Protein AF-A0A520IV87-F1 (afdb_monomer_lite)

Radius of gyration: 27.68 Å; chains: 1; bounding box: 77×50×84 Å

pLDDT: mean 95.18, std 6.24, range [50.25, 98.75]

Sequence (589 aa):
MNAVRMSHYPPDADFLDVCDSLGLYVLDELTGWQAKYDTEVGRKLVKELVIRDVNHPSVVFWDNGNEGGWNTELDNDYALYDPQKRTVIHPWEKFNGTDTKHYQDYKAVEKTVATGQEVYFPTEFMHGLYDGGAGAALDDYWRLMRKHPHFAGGFIWAFVDEAVIRTDKNGIYDSDGNHGADGIVGPHREKEASYYTIKEIWSPVYIEPQPIDAAFTGQIPVENRYSFTNLNQCTFKWKLVKFPTAKNKGTTFITQSTGTPAALSLKPGEKGTLNLKLPASWSQSDALYLTAYGPDKKEIFTWSWAISPPAAIAKKAAASIAKKSLAASKSAITSEETDQQLTVKCDGISYHFDKMTGYIQKVVKPSATISLSNGPVLAGVTTELKQFTHHKDGNQYIVEADYQGLGSLKIKWTFKTGTRVKLEYTYSQQGDFDFIGIAFNYPEEKITGMKWLGRGPYKVWQNRLKGQQIGVWHKAYNNAITGETFGYPEFKGYHAEVNWVTIQNKEAGFTVYTEDKNLFFQMLRPAREKDALKNNNVEPAFPEGSIGFLNAISAIGNKFQSAAQMGPQSQKTKANGEPVSGTLWFDFQ

Structure (mmCIF, N/CA/C/O backbone):
data_AF-A0A520IV87-F1
#
_entry.id   AF-A0A520IV87-F1
#
loop_
_atom_site.group_PDB
_atom_site.id
_atom_site.type_symbol
_atom_site.label_atom_id
_atom_site.label_alt_id
_atom_site.label_comp_id
_atom_site.label_asym_id
_atom_site.label_entity_id
_atom_site.label_seq_id
_atom_site.pdbx_PDB_ins_code
_atom_site.Cartn_x
_atom_site.Cartn_y
_atom_site.Cartn_z
_atom_site.occupancy
_atom_site.B_iso_or_equiv
_atom_site.auth_seq_id
_atom_site.auth_comp_id
_atom_site.auth_asym_id
_atom_site.auth_atom_id
_atom_site.pdbx_PDB_model_num
ATOM 1 N N . MET A 1 1 ? 4.036 -3.711 -16.210 1.00 91.69 1 MET A N 1
ATOM 2 C CA . MET A 1 1 ? 5.462 -3.749 -16.585 1.00 91.69 1 MET A CA 1
ATOM 3 C C . MET A 1 1 ? 5.527 -4.054 -18.064 1.00 91.69 1 MET A C 1
ATOM 5 O O . MET A 1 1 ? 4.775 -4.915 -18.502 1.00 91.69 1 MET A O 1
ATOM 9 N N . ASN A 1 2 ? 6.325 -3.305 -18.814 1.00 95.62 2 ASN A N 1
ATOM 10 C CA . ASN A 1 2 ? 6.491 -3.453 -20.263 1.00 95.62 2 ASN A CA 1
ATOM 11 C C . ASN A 1 2 ? 7.970 -3.489 -20.682 1.00 95.62 2 ASN A C 1
ATOM 13 O O . ASN A 1 2 ? 8.251 -3.501 -21.874 1.00 95.62 2 ASN A O 1
ATOM 17 N N . ALA A 1 3 ? 8.892 -3.469 -19.719 1.00 97.81 3 ALA A N 1
ATOM 18 C CA . ALA A 1 3 ? 10.325 -3.514 -19.946 1.00 97.81 3 ALA A CA 1
ATOM 19 C C . ALA A 1 3 ? 11.007 -4.347 -18.854 1.00 97.81 3 ALA A C 1
ATOM 21 O O . ALA A 1 3 ? 10.480 -4.447 -17.740 1.00 97.81 3 ALA A O 1
ATOM 22 N N . VAL A 1 4 ? 12.164 -4.915 -19.179 1.00 98.06 4 VAL A N 1
ATOM 23 C CA . VAL A 1 4 ? 13.047 -5.646 -18.272 1.00 98.06 4 VAL A CA 1
ATOM 24 C C . VAL A 1 4 ? 14.506 -5.323 -18.614 1.00 98.06 4 VAL A C 1
ATOM 26 O O . VAL A 1 4 ? 14.855 -5.170 -19.782 1.00 98.06 4 VAL A O 1
ATOM 29 N N . ARG A 1 5 ? 15.346 -5.174 -17.592 1.00 98.25 5 ARG A N 1
ATOM 30 C CA . ARG A 1 5 ? 16.794 -4.999 -17.732 1.00 98.25 5 ARG A CA 1
ATOM 31 C C . ARG A 1 5 ? 17.484 -6.269 -17.259 1.00 98.25 5 ARG A C 1
ATOM 33 O O . ARG A 1 5 ? 17.085 -6.820 -16.234 1.00 98.25 5 ARG A O 1
ATOM 40 N N . MET A 1 6 ? 18.479 -6.734 -18.003 1.00 97.12 6 MET A N 1
ATOM 41 C CA . MET A 1 6 ? 19.180 -7.994 -17.741 1.00 97.12 6 MET A CA 1
ATOM 42 C C . MET A 1 6 ? 20.295 -7.814 -16.706 1.00 97.12 6 MET A C 1
ATOM 44 O O . MET A 1 6 ? 21.470 -8.029 -16.971 1.00 97.12 6 MET A O 1
ATOM 48 N N . SER A 1 7 ? 19.915 -7.402 -15.496 1.00 94.75 7 SER A N 1
ATOM 49 C CA . SER A 1 7 ? 20.837 -7.189 -14.380 1.00 94.75 7 SER A CA 1
ATOM 50 C C . SER A 1 7 ? 21.474 -8.512 -13.906 1.00 94.75 7 SER A C 1
ATOM 52 O O . SER A 1 7 ? 20.761 -9.364 -13.381 1.00 94.75 7 SER A O 1
ATOM 54 N N . HIS A 1 8 ? 22.779 -8.767 -14.030 1.00 95.06 8 HIS A N 1
ATOM 55 C CA . HIS A 1 8 ? 23.811 -7.975 -14.721 1.00 95.06 8 HIS A CA 1
ATOM 56 C C . HIS A 1 8 ? 24.604 -8.844 -15.701 1.00 95.06 8 HIS A C 1
ATOM 58 O O . HIS A 1 8 ? 25.830 -8.951 -15.619 1.00 95.06 8 HIS A O 1
ATOM 64 N N . TYR A 1 9 ? 23.890 -9.577 -16.552 1.00 96.25 9 TYR A N 1
ATOM 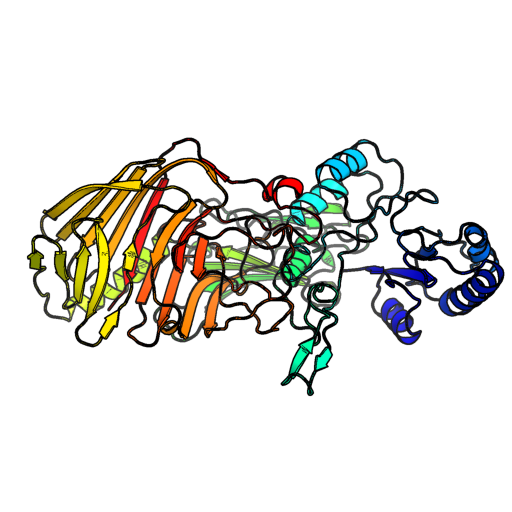65 C CA . TYR A 1 9 ? 24.459 -10.473 -17.553 1.00 96.25 9 TYR A CA 1
ATOM 66 C C . TYR A 1 9 ? 23.432 -10.833 -18.633 1.00 96.25 9 TYR A C 1
ATOM 68 O O . TYR A 1 9 ? 22.229 -10.800 -18.358 1.00 96.25 9 TYR A O 1
ATOM 76 N N . PRO A 1 10 ? 23.888 -11.258 -19.827 1.00 96.75 10 PRO A N 1
ATOM 77 C CA . PRO A 1 10 ? 22.983 -11.631 -20.902 1.00 96.75 10 PRO A CA 1
ATOM 78 C C . PRO A 1 10 ? 22.105 -12.813 -20.481 1.00 96.75 10 PRO A C 1
ATOM 80 O O . PRO A 1 10 ? 22.615 -13.770 -19.881 1.00 96.75 10 PRO A O 1
ATOM 83 N N . PRO A 1 11 ? 20.802 -12.799 -20.797 1.00 96.25 11 PRO A N 1
ATOM 84 C CA . PRO A 1 11 ? 19.900 -13.865 -20.403 1.00 96.25 11 PRO A CA 1
ATOM 85 C C . PRO A 1 11 ? 20.119 -15.120 -21.254 1.00 96.25 11 PRO A C 1
ATOM 87 O O . PRO A 1 11 ? 20.899 -15.145 -22.217 1.00 96.25 11 PRO A O 1
ATOM 90 N N . ASP A 1 12 ? 19.387 -16.172 -20.896 1.00 96.50 12 ASP A N 1
ATOM 91 C CA . ASP A 1 12 ? 19.174 -17.313 -21.782 1.00 96.50 12 ASP A CA 1
ATOM 92 C C . ASP A 1 12 ? 18.446 -16.868 -23.066 1.00 96.50 12 ASP A C 1
ATOM 94 O O . ASP A 1 12 ? 17.585 -15.984 -23.017 1.00 96.50 12 ASP A O 1
ATOM 98 N N . ALA A 1 13 ? 18.772 -17.477 -24.208 1.00 94.69 13 ALA A N 1
ATOM 99 C CA . ALA A 1 13 ? 18.178 -17.120 -25.498 1.00 94.69 13 ALA A CA 1
ATOM 100 C C . ALA A 1 13 ? 16.650 -17.316 -25.506 1.00 94.69 13 ALA A C 1
ATOM 102 O O . ALA A 1 13 ? 15.921 -16.462 -26.015 1.00 94.69 13 ALA A O 1
ATOM 103 N N . ASP A 1 14 ? 16.151 -18.366 -24.841 1.00 97.69 14 ASP A N 1
ATOM 104 C CA . ASP A 1 14 ? 14.714 -18.645 -24.752 1.00 97.69 14 ASP A CA 1
ATOM 105 C C . ASP A 1 14 ? 13.959 -17.499 -24.046 1.00 97.69 14 ASP A C 1
ATOM 107 O O . ASP A 1 14 ? 12.774 -17.261 -24.296 1.00 97.69 14 ASP A O 1
ATOM 111 N N . PHE A 1 15 ? 14.624 -16.749 -23.157 1.00 97.81 15 PHE A N 1
ATOM 112 C CA . PHE A 1 15 ? 14.016 -15.600 -22.486 1.00 97.81 15 PHE A CA 1
ATOM 113 C C . PHE A 1 15 ? 13.757 -14.439 -23.455 1.00 97.81 15 PHE A C 1
ATOM 115 O O . PHE A 1 15 ? 12.712 -13.786 -23.359 1.00 97.81 15 PHE A O 1
ATOM 122 N N . LEU A 1 16 ? 14.676 -14.190 -24.393 1.00 98.50 16 LEU A N 1
ATOM 123 C CA . LEU A 1 16 ? 14.518 -13.151 -25.412 1.00 98.50 16 LEU A CA 1
ATOM 124 C C . LEU A 1 16 ? 13.417 -13.521 -26.412 1.00 98.50 16 LEU A C 1
ATOM 126 O O . LEU A 1 16 ? 12.560 -12.683 -26.690 1.00 98.50 16 LEU A O 1
ATOM 130 N N . ASP A 1 17 ? 13.334 -14.789 -26.828 1.00 98.38 17 ASP A N 1
ATOM 131 C CA . ASP A 1 17 ? 12.225 -15.302 -27.652 1.00 98.38 17 ASP A CA 1
ATOM 132 C C . ASP A 1 17 ? 10.854 -15.064 -26.991 1.00 98.38 17 ASP A C 1
ATOM 134 O O . ASP A 1 17 ? 9.871 -14.663 -27.629 1.00 98.38 17 ASP A O 1
ATOM 138 N N . VAL A 1 18 ? 10.772 -15.274 -25.674 1.00 98.12 18 VAL A N 1
ATOM 139 C CA . VAL A 1 18 ? 9.551 -15.003 -24.907 1.00 98.12 18 VAL A CA 1
ATOM 140 C C . VAL A 1 18 ? 9.262 -13.503 -24.839 1.00 98.12 18 VAL A C 1
ATOM 142 O O . VAL A 1 18 ? 8.100 -13.101 -24.955 1.00 98.12 18 VAL A O 1
ATOM 145 N N . CYS A 1 19 ? 10.284 -12.664 -24.676 1.00 98.38 19 CYS A N 1
ATOM 146 C CA . CYS A 1 19 ? 10.136 -11.210 -24.658 1.00 98.38 19 CYS A CA 1
ATOM 147 C C . CYS A 1 19 ? 9.640 -10.666 -26.007 1.00 98.38 19 CYS A C 1
ATOM 149 O O . CYS A 1 19 ? 8.725 -9.836 -26.014 1.00 98.38 19 CYS A O 1
ATOM 151 N N . ASP A 1 20 ? 10.143 -11.190 -27.126 1.00 98.50 20 ASP A N 1
ATOM 152 C CA . ASP A 1 20 ? 9.644 -10.900 -28.474 1.00 98.50 20 ASP A CA 1
ATOM 153 C C . ASP A 1 20 ? 8.173 -11.292 -28.625 1.00 98.50 20 ASP A C 1
ATOM 155 O O . ASP A 1 20 ? 7.343 -10.493 -29.067 1.00 98.50 20 ASP A O 1
ATOM 159 N N . SER A 1 21 ? 7.820 -12.513 -28.208 1.00 96.75 21 SER A N 1
ATOM 160 C CA . SER A 1 21 ? 6.450 -13.016 -28.330 1.00 96.75 21 SER A CA 1
ATOM 161 C C . SER A 1 21 ? 5.452 -12.269 -27.441 1.00 96.75 21 SER A C 1
ATOM 163 O O . SER A 1 21 ? 4.278 -12.162 -27.809 1.00 96.75 21 SER A O 1
ATOM 165 N N . LEU A 1 22 ? 5.864 -11.823 -26.252 1.00 95.00 22 LEU A N 1
ATOM 166 C CA . LEU A 1 22 ? 4.992 -11.137 -25.294 1.00 95.00 22 LEU A CA 1
ATOM 167 C C . LEU A 1 22 ? 4.944 -9.619 -25.504 1.00 95.00 22 LEU A C 1
ATOM 169 O O . LEU A 1 22 ? 3.989 -8.986 -25.049 1.00 95.00 22 LEU A O 1
ATOM 173 N N . GLY A 1 23 ? 5.944 -9.043 -26.174 1.00 95.56 23 GLY A N 1
ATOM 174 C CA . GLY A 1 23 ? 6.101 -7.600 -26.330 1.00 95.56 23 GLY A CA 1
ATOM 175 C C . GLY A 1 23 ? 6.644 -6.929 -25.066 1.00 95.56 23 GLY A C 1
ATOM 176 O O . GLY A 1 23 ? 5.982 -6.063 -24.489 1.00 95.56 23 GLY A O 1
ATOM 177 N N . LEU A 1 24 ? 7.840 -7.331 -24.630 1.00 97.19 24 LEU A N 1
ATOM 178 C CA . LEU A 1 24 ? 8.603 -6.668 -23.567 1.00 97.19 24 LEU A CA 1
ATOM 179 C C . LEU A 1 24 ? 9.842 -5.984 -24.147 1.00 97.19 24 LEU A C 1
ATOM 181 O O . LEU A 1 24 ? 10.565 -6.590 -24.927 1.00 97.19 24 LEU A O 1
ATOM 185 N N . TYR A 1 25 ? 10.107 -4.742 -23.741 1.00 98.31 25 TYR A N 1
ATOM 186 C CA . TYR A 1 25 ? 11.366 -4.067 -24.059 1.00 98.31 25 TYR A CA 1
ATOM 187 C C . TYR A 1 25 ? 12.503 -4.617 -23.197 1.00 98.31 25 TYR A C 1
ATOM 189 O O . TYR A 1 25 ? 12.334 -4.779 -21.990 1.00 98.31 25 TYR A O 1
ATOM 197 N N . VAL A 1 26 ? 13.659 -4.869 -23.801 1.00 98.69 26 VAL A N 1
ATOM 198 C CA . VAL A 1 26 ? 14.830 -5.441 -23.134 1.00 98.69 26 VAL A CA 1
ATOM 199 C C . VAL A 1 26 ? 16.015 -4.482 -23.235 1.00 98.69 26 VAL A C 1
ATOM 201 O O . VAL A 1 26 ? 16.339 -3.992 -24.321 1.00 98.69 26 VAL A O 1
ATOM 204 N N . LEU A 1 27 ? 16.633 -4.219 -22.085 1.00 98.50 27 LEU A N 1
ATOM 205 C CA . LEU A 1 27 ? 18.002 -3.712 -21.964 1.00 98.50 27 LEU A CA 1
ATOM 206 C C . LEU A 1 27 ? 18.894 -4.936 -21.755 1.00 98.50 27 LEU A C 1
ATOM 208 O O . LEU A 1 27 ? 18.760 -5.603 -20.723 1.00 98.50 27 LEU A O 1
ATOM 212 N N . ASP A 1 28 ? 19.704 -5.272 -22.757 1.00 98.50 28 ASP A N 1
ATOM 213 C CA . ASP A 1 28 ? 20.537 -6.476 -22.743 1.00 98.50 28 ASP A CA 1
ATOM 214 C C . ASP A 1 28 ? 21.981 -6.126 -22.376 1.00 98.50 28 ASP A C 1
ATOM 216 O O . ASP A 1 28 ? 22.591 -5.240 -22.979 1.00 98.50 28 ASP A O 1
ATOM 220 N N . GLU A 1 29 ? 22.508 -6.783 -21.347 1.00 98.00 29 GLU A N 1
ATOM 221 C CA . GLU A 1 29 ? 23.645 -6.286 -20.576 1.00 98.00 29 GLU A CA 1
ATOM 222 C C . GLU A 1 29 ? 24.861 -7.193 -20.697 1.00 98.00 29 GLU A C 1
ATOM 224 O O . GLU A 1 29 ? 24.835 -8.358 -20.302 1.00 98.00 29 GLU A O 1
ATOM 229 N N . LEU A 1 30 ? 25.972 -6.636 -21.183 1.00 97.62 30 LEU A N 1
ATOM 230 C CA . LEU A 1 30 ? 27.274 -7.272 -21.056 1.00 97.62 30 LEU A CA 1
ATOM 231 C C . LEU A 1 30 ? 27.611 -7.415 -19.575 1.00 97.62 30 LEU A C 1
ATOM 233 O O . LEU A 1 30 ? 27.564 -6.442 -18.829 1.00 97.62 30 LEU A O 1
ATOM 237 N N . THR A 1 31 ? 28.026 -8.612 -19.165 1.00 96.12 31 THR A N 1
ATOM 238 C CA . THR A 1 31 ? 28.391 -8.861 -17.772 1.00 96.12 31 THR A CA 1
ATOM 239 C C . THR A 1 31 ? 29.457 -7.884 -17.271 1.00 96.12 31 THR A C 1
ATOM 241 O O . THR A 1 31 ? 30.468 -7.639 -17.924 1.00 96.12 31 THR A O 1
ATOM 244 N N . GLY A 1 32 ? 29.234 -7.345 -16.079 1.00 92.38 32 GLY A N 1
ATOM 245 C CA . GLY A 1 32 ? 30.132 -6.407 -15.417 1.00 92.38 32 GLY A CA 1
ATOM 246 C C . GLY A 1 32 ? 29.366 -5.659 -14.337 1.00 92.38 32 GLY A C 1
ATOM 247 O O . GLY A 1 32 ? 28.271 -5.173 -14.585 1.00 92.38 32 GLY A O 1
ATOM 248 N N . TRP A 1 33 ? 29.924 -5.577 -13.132 1.00 92.44 33 TRP A N 1
ATOM 249 C CA . TRP A 1 33 ? 29.327 -4.808 -12.035 1.00 92.44 33 TRP A CA 1
ATOM 250 C C . TRP A 1 33 ? 30.351 -3.814 -11.507 1.00 92.44 33 TRP A C 1
ATOM 252 O O . TRP A 1 33 ? 30.824 -3.000 -12.261 1.00 92.44 33 TRP A O 1
ATOM 262 N N . GLN A 1 34 ? 30.852 -3.885 -10.284 1.00 94.00 34 GLN A N 1
ATOM 263 C CA . GLN A 1 34 ? 31.827 -2.875 -9.825 1.00 94.00 34 GLN A CA 1
ATOM 264 C C . GLN A 1 34 ? 33.243 -3.022 -10.429 1.00 94.00 34 GLN A C 1
ATOM 266 O O . GLN A 1 34 ? 34.158 -2.271 -10.088 1.00 94.00 34 GLN A O 1
ATOM 271 N N . ALA A 1 35 ? 33.438 -3.996 -11.321 1.00 94.56 35 ALA A N 1
ATOM 272 C CA . ALA A 1 35 ? 34.672 -4.231 -12.053 1.00 94.56 35 ALA A CA 1
ATOM 273 C C . ALA A 1 35 ? 34.373 -4.562 -13.518 1.00 94.56 35 ALA A C 1
ATOM 275 O O . ALA A 1 35 ? 33.443 -5.312 -13.822 1.00 94.56 35 ALA A O 1
ATOM 276 N N . LYS A 1 36 ? 35.200 -4.009 -14.408 1.00 95.25 36 LYS A N 1
ATOM 277 C CA . LYS A 1 36 ? 35.115 -4.210 -15.855 1.00 95.25 36 LYS A CA 1
ATOM 278 C C . LYS A 1 36 ? 35.970 -5.383 -16.324 1.00 95.25 36 LYS A C 1
ATOM 280 O O . LYS A 1 36 ? 36.987 -5.699 -15.707 1.00 95.25 36 LYS A O 1
ATOM 285 N N . TYR A 1 37 ? 35.617 -5.964 -17.466 1.00 96.12 37 TYR A N 1
ATOM 286 C CA . TYR A 1 37 ? 36.520 -6.863 -18.184 1.00 96.12 37 TYR A CA 1
ATOM 287 C C . TYR A 1 37 ? 37.695 -6.106 -18.816 1.00 96.12 37 TYR A C 1
ATOM 289 O O . TYR A 1 37 ? 37.545 -4.980 -19.306 1.00 96.12 37 TYR A O 1
ATOM 297 N N . ASP A 1 38 ? 38.848 -6.774 -18.895 1.00 96.75 38 ASP A N 1
ATOM 298 C CA . ASP A 1 38 ? 39.963 -6.336 -19.736 1.00 96.75 38 ASP A CA 1
ATOM 299 C C . ASP A 1 38 ? 39.522 -6.218 -21.197 1.00 96.75 38 ASP A C 1
ATOM 301 O O . ASP A 1 38 ? 38.723 -7.017 -21.686 1.00 96.75 38 ASP A O 1
ATOM 305 N N . THR A 1 39 ? 40.078 -5.254 -21.929 1.00 98.06 39 THR A N 1
ATOM 306 C CA . THR A 1 39 ? 39.615 -4.913 -23.282 1.00 98.06 39 THR A CA 1
ATOM 307 C C . THR A 1 39 ? 39.706 -6.077 -24.270 1.00 98.06 39 THR A C 1
ATOM 309 O O . THR A 1 39 ? 38.814 -6.244 -25.100 1.00 98.06 39 THR A O 1
ATOM 312 N N . GLU A 1 40 ? 40.748 -6.912 -24.195 1.00 98.12 40 GLU A N 1
ATOM 313 C CA . GLU A 1 40 ? 40.884 -8.063 -25.100 1.00 98.12 40 GLU A CA 1
ATOM 314 C C . GLU A 1 40 ? 39.751 -9.083 -24.905 1.00 98.12 40 GLU A C 1
ATOM 316 O O . GLU A 1 40 ? 39.203 -9.607 -25.877 1.00 98.12 40 GLU A O 1
ATOM 321 N N . VAL A 1 41 ? 39.392 -9.356 -23.650 1.00 97.62 41 VAL A N 1
ATOM 322 C CA . VAL A 1 41 ? 38.307 -10.280 -23.301 1.00 97.62 41 VAL A CA 1
ATOM 323 C C . VAL A 1 41 ? 36.960 -9.630 -23.595 1.00 97.62 41 VAL A C 1
ATOM 325 O O . VAL A 1 41 ? 36.137 -10.226 -24.285 1.00 97.62 41 VAL A O 1
ATOM 328 N N . GLY A 1 42 ? 36.770 -8.387 -23.155 1.00 97.81 42 GLY A N 1
ATOM 329 C CA . GLY A 1 42 ? 35.555 -7.613 -23.373 1.00 97.81 42 GLY A CA 1
ATOM 330 C C . GLY A 1 42 ? 35.172 -7.514 -24.849 1.00 97.81 42 GLY A C 1
ATOM 331 O O . GLY A 1 42 ? 34.021 -7.755 -25.185 1.00 97.81 42 GLY A O 1
ATOM 332 N N . ARG A 1 43 ? 36.135 -7.299 -25.758 1.00 98.12 43 ARG A N 1
ATOM 333 C CA . ARG A 1 43 ? 35.891 -7.306 -27.215 1.00 98.12 43 ARG A CA 1
ATOM 334 C C . ARG A 1 43 ? 35.2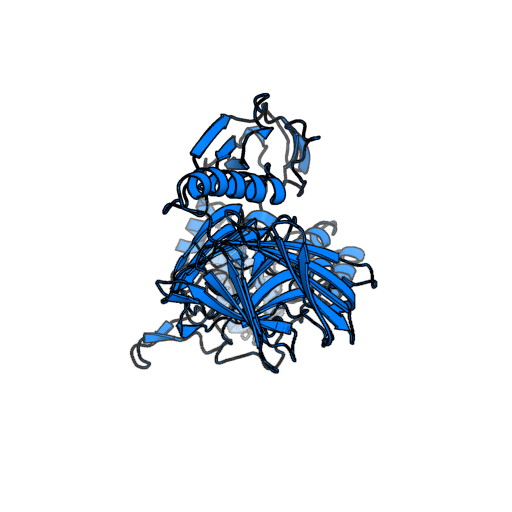92 -8.604 -27.731 1.00 98.12 43 ARG A C 1
ATOM 336 O O . ARG A 1 43 ? 34.414 -8.580 -28.592 1.00 98.12 43 ARG A O 1
ATOM 343 N N . LYS A 1 44 ? 35.793 -9.738 -27.235 1.00 98.25 44 LYS A N 1
ATOM 344 C CA . LYS A 1 44 ? 35.277 -11.060 -27.603 1.00 98.25 44 LYS A CA 1
ATOM 345 C C . LYS A 1 44 ? 33.853 -11.210 -27.069 1.00 98.25 44 LYS A C 1
ATOM 347 O O . LYS A 1 44 ? 32.975 -11.590 -27.827 1.00 98.25 44 LYS A O 1
ATOM 352 N N . LEU A 1 45 ? 33.612 -10.829 -25.815 1.00 98.19 45 LEU A N 1
ATOM 353 C CA . LEU A 1 45 ? 32.291 -10.932 -25.192 1.00 98.19 45 LEU A CA 1
ATOM 354 C C . LEU A 1 45 ? 31.242 -10.019 -25.845 1.00 98.19 45 LEU A C 1
ATOM 356 O O . LEU A 1 45 ? 30.143 -10.488 -26.111 1.00 98.19 45 LEU A O 1
ATOM 360 N N . VAL A 1 46 ? 31.580 -8.769 -26.185 1.00 98.56 46 VAL A N 1
ATOM 361 C CA . VAL A 1 46 ? 30.683 -7.857 -26.927 1.00 98.56 46 VAL A CA 1
ATOM 362 C C . VAL A 1 46 ? 30.307 -8.447 -28.281 1.00 98.56 46 VAL A C 1
ATOM 364 O O . VAL A 1 46 ? 29.141 -8.419 -28.666 1.00 98.56 46 VAL A O 1
ATOM 367 N N . LYS A 1 47 ? 31.280 -9.020 -28.999 1.00 98.50 47 LYS A N 1
ATOM 368 C CA . LYS A 1 47 ? 31.010 -9.697 -30.268 1.00 98.50 47 LYS A CA 1
ATOM 369 C C . LYS A 1 47 ? 30.019 -10.849 -30.094 1.00 98.50 47 LYS A C 1
ATOM 371 O O . LYS A 1 47 ? 29.068 -10.928 -30.865 1.00 98.50 47 LYS A O 1
ATOM 376 N N . GLU A 1 48 ? 30.252 -11.735 -29.125 1.00 98.06 48 GLU A N 1
ATOM 377 C CA . GLU A 1 48 ? 29.386 -12.898 -28.897 1.00 98.06 48 GLU A CA 1
ATOM 378 C C . GLU A 1 48 ? 27.974 -12.479 -28.459 1.00 98.06 48 GLU A C 1
ATOM 380 O O . GLU A 1 48 ? 27.008 -12.979 -29.025 1.00 98.06 48 GLU A O 1
ATOM 385 N N . LEU A 1 49 ? 27.855 -11.517 -27.534 1.00 98.12 49 LEU A N 1
ATOM 386 C CA . LEU A 1 49 ? 26.578 -10.944 -27.093 1.00 98.12 49 LEU A CA 1
ATOM 387 C C . LEU A 1 49 ? 25.774 -10.397 -28.277 1.00 98.12 49 LEU A C 1
ATOM 389 O O . LEU A 1 49 ? 24.666 -10.850 -28.557 1.00 98.12 49 LEU A O 1
ATOM 393 N N . VAL A 1 50 ? 26.356 -9.453 -29.021 1.00 98.56 50 VAL A N 1
ATOM 394 C CA . VAL A 1 50 ? 25.617 -8.754 -30.075 1.00 98.56 50 VAL A CA 1
ATOM 395 C C . VAL A 1 50 ? 25.276 -9.703 -31.221 1.00 98.56 50 VAL A C 1
ATOM 397 O O . VAL A 1 50 ? 24.138 -9.710 -31.674 1.00 98.56 50 VAL A O 1
ATOM 400 N N . ILE A 1 51 ? 26.206 -10.546 -31.688 1.00 98.00 51 ILE A N 1
ATOM 401 C CA . ILE A 1 51 ? 25.909 -11.483 -32.787 1.00 98.00 51 ILE A CA 1
ATOM 402 C C . ILE A 1 51 ? 24.794 -12.464 -32.403 1.00 98.00 51 ILE A C 1
ATOM 404 O O . ILE A 1 51 ? 23.983 -12.805 -33.268 1.00 98.00 51 ILE A O 1
ATOM 408 N N . ARG A 1 52 ? 24.748 -12.905 -31.139 1.00 98.00 52 ARG A N 1
ATOM 409 C CA . ARG A 1 52 ? 23.699 -13.795 -30.636 1.00 98.00 52 ARG A CA 1
ATOM 410 C C . ARG A 1 52 ? 22.335 -13.101 -30.650 1.00 98.00 52 ARG A C 1
ATOM 412 O O . ARG A 1 52 ? 21.398 -13.648 -31.225 1.00 98.00 52 ARG A O 1
ATOM 419 N N . ASP A 1 53 ? 22.255 -11.883 -30.110 1.00 98.56 53 ASP A N 1
ATOM 420 C CA . ASP A 1 53 ? 20.968 -11.310 -29.690 1.00 98.56 53 ASP A CA 1
ATOM 421 C C . ASP A 1 53 ? 20.427 -10.185 -30.595 1.00 98.56 53 ASP A C 1
ATOM 423 O O . ASP A 1 53 ? 19.274 -9.770 -30.478 1.00 98.56 53 ASP A O 1
ATOM 427 N N . VAL A 1 54 ? 21.213 -9.701 -31.565 1.00 98.19 54 VAL A N 1
ATOM 428 C CA . VAL A 1 54 ? 20.880 -8.530 -32.406 1.00 98.19 54 VAL A CA 1
ATOM 429 C C . VAL A 1 54 ? 19.548 -8.620 -33.161 1.00 98.19 54 VAL A C 1
ATOM 431 O O . VAL A 1 54 ? 18.937 -7.581 -33.451 1.00 98.19 54 VAL A O 1
ATOM 434 N N . ASN A 1 55 ? 19.098 -9.838 -33.476 1.00 97.81 55 ASN A N 1
ATOM 435 C CA . ASN A 1 55 ? 17.876 -10.090 -34.240 1.00 97.81 55 ASN A CA 1
ATOM 436 C C . ASN A 1 55 ? 16.596 -10.028 -33.394 1.00 97.81 55 ASN A C 1
ATOM 438 O O . ASN A 1 55 ? 15.515 -10.015 -33.982 1.00 97.81 55 ASN A O 1
ATOM 442 N N . HIS A 1 56 ? 16.697 -9.944 -32.064 1.00 98.38 56 HIS A N 1
ATOM 443 C CA . HIS A 1 56 ? 15.535 -9.809 -31.189 1.00 98.38 56 HIS A CA 1
ATOM 444 C C . HIS A 1 56 ? 14.974 -8.377 -31.246 1.00 98.38 56 HIS A C 1
ATOM 446 O O . HIS A 1 56 ? 15.666 -7.423 -30.861 1.00 98.38 56 HIS A O 1
ATOM 452 N N . PRO A 1 57 ? 13.737 -8.159 -31.740 1.00 97.62 57 PRO A N 1
ATOM 453 C CA . PRO A 1 57 ? 13.096 -6.846 -31.706 1.00 97.62 57 PRO A CA 1
ATOM 454 C C . PRO A 1 57 ? 12.804 -6.343 -30.285 1.00 97.62 57 PRO A C 1
ATOM 456 O O . PRO A 1 57 ? 12.615 -5.138 -30.113 1.00 97.62 57 PRO A O 1
ATOM 459 N N . SER A 1 58 ? 12.762 -7.221 -29.278 1.00 98.44 58 SER A N 1
ATOM 460 C CA . SER A 1 58 ? 12.627 -6.843 -27.871 1.00 98.44 58 SER A CA 1
ATOM 461 C C . SER A 1 58 ? 13.817 -6.028 -27.371 1.00 98.44 58 SER A C 1
ATOM 463 O O . SER A 1 58 ? 13.624 -5.117 -26.564 1.00 98.44 58 SER A O 1
ATOM 465 N N . VAL A 1 59 ? 15.032 -6.322 -27.848 1.00 98.50 59 VAL A N 1
ATOM 466 C CA . VAL A 1 59 ? 16.257 -5.620 -27.446 1.00 98.50 59 VAL A CA 1
ATOM 467 C C . VAL A 1 59 ? 16.244 -4.214 -28.038 1.00 98.50 59 VAL A C 1
ATOM 469 O O . VAL A 1 59 ? 16.254 -4.030 -29.260 1.00 98.50 59 VAL A O 1
ATOM 472 N N . VAL A 1 60 ? 16.205 -3.209 -27.161 1.00 97.44 60 VAL A N 1
ATOM 473 C CA . VAL A 1 60 ? 16.118 -1.784 -27.530 1.00 97.44 60 VAL A CA 1
ATOM 474 C C . VAL A 1 60 ? 17.361 -0.983 -27.146 1.00 97.44 60 VAL A C 1
ATOM 476 O O . VAL A 1 60 ? 17.628 0.043 -27.771 1.00 97.44 60 VAL A O 1
ATOM 479 N N . PHE A 1 61 ? 18.137 -1.466 -26.178 1.00 98.31 61 PHE A N 1
ATOM 480 C CA . PHE A 1 61 ? 19.402 -0.887 -25.730 1.00 98.31 61 PHE A CA 1
ATOM 481 C C . PHE A 1 61 ? 20.403 -2.003 -25.428 1.00 98.31 61 PHE A C 1
ATOM 483 O O . PHE A 1 61 ? 20.001 -3.107 -25.052 1.00 98.31 61 PHE A O 1
ATOM 490 N N . TRP A 1 62 ? 21.686 -1.679 -25.582 1.00 98.75 62 TRP A N 1
ATOM 491 C CA . TRP A 1 62 ? 22.788 -2.489 -25.073 1.00 98.75 62 TRP A CA 1
ATOM 492 C C . TRP A 1 62 ? 23.374 -1.825 -23.831 1.00 98.75 62 TRP A C 1
ATOM 494 O O . TRP A 1 62 ? 23.689 -0.633 -23.865 1.00 98.75 62 TRP A O 1
ATOM 504 N N . ASP A 1 63 ? 23.587 -2.593 -22.775 1.00 98.44 63 ASP A N 1
ATOM 505 C CA . ASP A 1 63 ? 24.153 -2.101 -21.524 1.00 98.44 63 ASP A CA 1
ATOM 506 C C . ASP A 1 63 ? 25.603 -2.602 -21.421 1.00 98.44 63 ASP A C 1
ATOM 508 O O . ASP A 1 63 ? 25.874 -3.803 -21.477 1.00 98.44 63 ASP A O 1
ATOM 512 N N . ASN A 1 64 ? 26.568 -1.690 -21.294 1.00 97.94 64 ASN A N 1
ATOM 513 C CA . ASN A 1 64 ? 27.982 -2.047 -21.143 1.00 97.94 64 ASN A CA 1
ATOM 514 C C . ASN A 1 64 ? 28.312 -2.242 -19.654 1.00 97.94 64 ASN A C 1
ATOM 516 O O . ASN A 1 64 ? 28.954 -1.394 -19.063 1.00 97.94 64 ASN A O 1
ATOM 520 N N . GLY A 1 65 ? 27.864 -3.322 -19.013 1.00 96.38 65 GLY A N 1
ATOM 521 C CA . GLY A 1 65 ? 28.056 -3.522 -17.567 1.00 96.38 65 GLY A CA 1
ATOM 522 C C . GLY A 1 65 ? 27.226 -2.573 -16.692 1.00 96.38 65 GLY A C 1
ATOM 523 O O . GLY A 1 65 ? 26.333 -1.887 -17.172 1.00 96.38 65 GLY A O 1
ATOM 524 N N . ASN A 1 66 ? 27.517 -2.528 -15.391 1.00 97.94 66 ASN A N 1
ATOM 525 C CA . ASN A 1 66 ? 26.749 -1.789 -14.381 1.00 97.94 66 ASN A CA 1
ATOM 526 C C . ASN A 1 66 ? 27.664 -1.084 -13.371 1.00 97.94 66 ASN A C 1
ATOM 528 O O . ASN A 1 66 ? 28.725 -1.604 -13.078 1.00 97.94 66 ASN A O 1
ATOM 532 N N . GLU A 1 67 ? 27.274 0.049 -12.780 1.00 96.19 67 GLU A N 1
ATOM 533 C CA . GLU A 1 67 ? 27.927 0.647 -11.586 1.00 96.19 67 GLU A CA 1
ATOM 534 C C . GLU A 1 67 ? 29.479 0.710 -11.584 1.00 96.19 67 GLU A C 1
ATOM 536 O O . GLU A 1 67 ? 30.141 0.441 -10.581 1.00 96.19 67 GLU A O 1
ATOM 541 N N . GLY A 1 68 ? 30.082 1.105 -12.705 1.00 94.31 68 GLY A N 1
ATOM 542 C CA . GLY A 1 68 ? 31.532 1.242 -12.896 1.00 94.31 68 GLY A CA 1
ATOM 543 C C . GLY A 1 68 ? 32.179 0.068 -13.636 1.00 94.31 68 GLY A C 1
ATOM 544 O O . GLY A 1 68 ? 33.383 0.095 -13.892 1.00 94.31 68 GLY A O 1
ATOM 545 N N . GLY A 1 69 ? 31.390 -0.941 -14.004 1.00 95.94 69 GLY A N 1
ATOM 546 C CA . GLY A 1 69 ? 31.819 -2.147 -14.718 1.00 95.94 69 GLY A CA 1
ATOM 547 C C . GLY A 1 69 ? 31.899 -2.012 -16.220 1.00 95.94 69 GLY A C 1
ATOM 548 O O . GLY A 1 69 ? 32.311 -2.959 -16.888 1.00 95.94 69 GLY A O 1
ATOM 549 N N . TRP A 1 70 ? 31.533 -0.852 -16.759 1.00 96.75 70 TRP A N 1
ATOM 550 C CA . TRP A 1 70 ? 31.727 -0.562 -18.169 1.00 96.75 70 TRP A CA 1
ATOM 551 C C . TRP A 1 70 ? 33.210 -0.448 -18.503 1.00 96.75 70 TRP A C 1
ATOM 553 O O . TRP A 1 70 ? 34.021 0.130 -17.772 1.00 96.75 70 TRP A O 1
ATOM 563 N N . ASN A 1 71 ? 33.570 -0.959 -19.677 1.00 97.19 71 ASN A N 1
ATOM 564 C CA . ASN A 1 71 ? 34.844 -0.643 -20.299 1.00 97.19 71 ASN A CA 1
ATOM 565 C C . ASN A 1 71 ? 34.606 0.279 -21.495 1.00 97.19 71 ASN A C 1
ATOM 567 O O . ASN A 1 71 ? 34.144 -0.177 -22.537 1.00 97.19 71 ASN A O 1
ATOM 571 N N . THR A 1 72 ? 34.972 1.555 -21.355 1.00 96.81 72 THR A N 1
ATOM 572 C CA . THR A 1 72 ? 34.760 2.588 -22.386 1.00 96.81 72 THR A CA 1
ATOM 573 C C . THR A 1 72 ? 35.505 2.316 -23.696 1.00 96.81 72 THR A C 1
ATOM 575 O O . THR A 1 72 ? 35.157 2.843 -24.750 1.00 96.81 72 THR A O 1
ATOM 578 N N . GLU A 1 73 ? 36.530 1.456 -23.675 1.00 98.12 73 GLU A N 1
ATOM 579 C CA . GLU A 1 73 ? 37.214 1.007 -24.894 1.00 98.12 73 GLU A CA 1
ATOM 580 C C . GLU A 1 73 ? 36.353 0.078 -25.769 1.00 98.12 73 GLU A C 1
ATOM 582 O O . GLU A 1 73 ? 36.757 -0.221 -26.895 1.00 98.12 73 GLU A O 1
ATOM 587 N N . LEU A 1 74 ? 35.200 -0.375 -25.256 1.00 97.94 74 LEU A N 1
ATOM 588 C CA . LEU A 1 74 ? 34.253 -1.266 -25.930 1.00 97.94 74 LEU A CA 1
ATOM 589 C C . LEU A 1 74 ? 33.015 -0.539 -26.477 1.00 97.94 74 LEU A C 1
ATOM 591 O O . LEU A 1 74 ? 32.262 -1.140 -27.237 1.00 97.94 74 LEU A O 1
ATOM 595 N N . ASP A 1 75 ? 32.787 0.733 -26.130 1.00 97.69 75 ASP A N 1
ATOM 596 C CA . ASP A 1 75 ? 31.528 1.443 -26.432 1.00 97.69 75 ASP A CA 1
ATOM 597 C C . ASP A 1 75 ? 31.191 1.436 -27.931 1.00 97.69 75 ASP A C 1
ATOM 599 O O . ASP A 1 75 ? 30.042 1.260 -28.334 1.00 97.69 75 ASP A O 1
ATOM 603 N N . ASN A 1 76 ? 32.216 1.573 -28.775 1.00 97.44 76 ASN A N 1
ATOM 604 C CA . ASN A 1 76 ? 32.065 1.563 -30.230 1.00 97.44 76 ASN A CA 1
ATOM 605 C C . ASN A 1 76 ? 32.047 0.149 -30.833 1.00 97.44 76 ASN A C 1
ATOM 607 O O . ASN A 1 76 ? 31.676 -0.003 -31.999 1.00 97.44 76 ASN A O 1
ATOM 611 N N . ASP A 1 77 ? 32.429 -0.878 -30.069 1.00 98.19 77 ASP A N 1
ATOM 612 C CA . ASP A 1 77 ? 32.536 -2.250 -30.570 1.00 98.19 77 ASP A CA 1
ATOM 613 C C . ASP A 1 77 ? 31.149 -2.867 -30.808 1.00 98.19 77 ASP A C 1
ATOM 615 O O . ASP A 1 77 ? 30.986 -3.654 -31.738 1.00 98.19 77 ASP A O 1
ATOM 619 N N . TYR A 1 78 ? 30.120 -2.441 -30.065 1.00 98.38 78 TYR A N 1
ATOM 620 C CA . TYR A 1 78 ? 28.729 -2.854 -30.299 1.00 98.38 78 TYR A CA 1
ATOM 621 C C . TYR A 1 78 ? 28.261 -2.518 -31.723 1.00 98.38 78 TYR A C 1
ATOM 623 O O . TYR A 1 78 ? 27.671 -3.352 -32.409 1.00 98.38 78 TYR A O 1
ATOM 631 N N . ALA A 1 79 ? 28.588 -1.320 -32.218 1.00 97.81 79 ALA A N 1
ATOM 632 C CA . ALA A 1 79 ? 28.194 -0.859 -33.551 1.00 97.81 79 ALA A CA 1
ATOM 633 C C . ALA A 1 79 ? 28.926 -1.581 -34.700 1.00 97.81 79 ALA A C 1
ATOM 635 O O . ALA A 1 79 ? 28.529 -1.433 -35.859 1.00 97.81 79 ALA A O 1
ATOM 636 N N . LEU A 1 80 ? 29.981 -2.356 -34.406 1.00 98.12 80 LEU A N 1
ATOM 637 C CA . LEU A 1 80 ? 30.623 -3.235 -35.390 1.00 98.12 80 LEU A CA 1
ATOM 638 C C . LEU A 1 80 ? 29.726 -4.425 -35.751 1.00 98.12 80 LEU A C 1
ATOM 640 O O . LEU A 1 80 ? 29.840 -4.955 -36.858 1.00 98.12 80 LEU A O 1
ATOM 644 N N . TYR A 1 81 ? 28.859 -4.841 -34.824 1.00 98.19 81 TYR A N 1
ATOM 645 C CA . TYR A 1 81 ? 28.059 -6.060 -34.932 1.00 98.19 81 TYR A CA 1
ATOM 646 C C . TYR A 1 81 ? 26.546 -5.794 -34.961 1.00 98.19 81 TYR A C 1
ATOM 648 O O . TYR A 1 81 ? 25.816 -6.612 -35.514 1.00 98.19 81 TYR A O 1
ATOM 656 N N . ASP A 1 82 ? 26.069 -4.654 -34.442 1.00 98.38 82 ASP A N 1
ATOM 657 C CA . ASP A 1 82 ? 24.661 -4.249 -34.532 1.00 98.38 82 ASP A CA 1
ATOM 658 C C . ASP A 1 82 ? 24.400 -3.367 -35.775 1.00 98.38 82 ASP A C 1
ATOM 660 O O . ASP A 1 82 ? 24.742 -2.178 -35.774 1.00 98.38 82 ASP A O 1
ATOM 664 N N . PRO A 1 83 ? 23.743 -3.885 -36.835 1.00 96.88 83 PRO A N 1
ATOM 665 C CA . PRO A 1 83 ? 23.449 -3.115 -38.038 1.00 96.88 83 PRO A CA 1
ATOM 666 C C . PRO A 1 83 ? 22.428 -1.994 -37.797 1.00 96.88 83 PRO A C 1
ATOM 668 O O . PRO A 1 83 ? 22.385 -1.042 -38.578 1.00 96.88 83 PRO A O 1
ATOM 671 N N . GLN A 1 84 ? 21.620 -2.080 -36.734 1.00 96.38 84 GLN A N 1
ATOM 672 C CA . GLN A 1 84 ? 20.671 -1.035 -36.341 1.00 96.38 84 GLN A CA 1
ATOM 673 C C . GLN A 1 84 ? 21.351 0.088 -35.556 1.00 96.38 84 GLN A C 1
ATOM 675 O O . GLN A 1 84 ? 20.768 1.163 -35.417 1.00 96.38 84 GLN A O 1
ATOM 680 N N . LYS A 1 85 ? 22.586 -0.141 -35.081 1.00 96.75 85 LYS A N 1
ATOM 681 C CA . LYS A 1 85 ? 23.352 0.796 -34.251 1.00 96.75 85 LYS A CA 1
ATOM 682 C C . LYS A 1 85 ? 22.531 1.274 -33.052 1.00 96.75 85 LYS A C 1
ATOM 684 O O . LYS A 1 85 ? 22.442 2.479 -32.806 1.00 96.75 85 LYS A O 1
ATOM 689 N N . ARG A 1 86 ? 21.890 0.332 -32.344 1.00 97.25 86 ARG A N 1
ATOM 690 C CA . ARG A 1 86 ? 21.142 0.648 -31.123 1.00 97.25 86 ARG A CA 1
ATOM 691 C C . ARG A 1 86 ? 22.057 1.347 -30.119 1.00 97.25 86 ARG A C 1
ATOM 693 O O . ARG A 1 86 ? 23.269 1.130 -30.095 1.00 97.25 86 ARG A O 1
ATOM 700 N N . THR A 1 87 ? 21.461 2.205 -29.303 1.00 97.69 87 THR A N 1
ATOM 701 C CA . THR A 1 87 ? 22.190 2.990 -28.310 1.00 97.69 87 THR A CA 1
ATOM 702 C C . THR A 1 87 ? 22.808 2.073 -27.257 1.00 97.69 87 THR A C 1
ATOM 704 O O . THR A 1 87 ? 22.112 1.253 -26.660 1.00 97.69 87 THR A O 1
ATOM 707 N N . VAL A 1 88 ? 24.106 2.258 -27.013 1.00 98.44 88 VAL A N 1
ATOM 708 C CA . VAL A 1 88 ? 24.810 1.689 -25.857 1.00 98.44 88 VAL A CA 1
ATOM 709 C C . VAL A 1 88 ? 24.658 2.640 -24.675 1.00 98.44 88 VAL A C 1
ATOM 711 O O . VAL A 1 88 ? 24.867 3.849 -24.841 1.00 98.44 88 VAL A O 1
ATOM 714 N N . ILE A 1 89 ? 24.306 2.108 -23.507 1.00 98.38 89 ILE A N 1
ATOM 715 C CA . ILE A 1 89 ? 24.174 2.850 -22.251 1.00 98.38 89 ILE A CA 1
ATOM 716 C C . ILE A 1 89 ? 25.122 2.304 -21.181 1.00 98.38 89 ILE A C 1
ATOM 718 O O . ILE A 1 89 ? 25.556 1.154 -21.233 1.00 98.38 89 ILE A O 1
ATOM 722 N N . HIS A 1 90 ? 25.422 3.150 -20.196 1.00 97.88 90 HIS A N 1
ATOM 723 C CA . HIS A 1 90 ? 26.106 2.774 -18.959 1.00 97.88 90 HIS A CA 1
ATOM 724 C C . HIS A 1 90 ? 25.106 2.921 -17.808 1.00 97.88 90 HIS A C 1
ATOM 726 O O . HIS A 1 90 ? 24.930 4.045 -17.326 1.00 97.88 90 HIS A O 1
ATOM 732 N N . PRO A 1 91 ? 24.420 1.844 -17.390 1.00 97.62 91 PRO A N 1
ATOM 733 C CA . PRO A 1 91 ? 23.599 1.845 -16.183 1.00 97.62 91 PRO A CA 1
ATOM 734 C C . PRO A 1 91 ? 24.350 2.474 -15.009 1.00 97.62 91 PRO A C 1
ATOM 736 O O . PRO A 1 91 ? 25.511 2.135 -14.804 1.00 97.62 91 PRO A O 1
ATOM 739 N N . TRP A 1 92 ? 23.701 3.373 -14.254 1.00 96.94 92 TRP A N 1
ATOM 740 C CA . TRP A 1 92 ? 24.271 4.266 -13.219 1.00 96.94 92 TRP A CA 1
ATOM 741 C C . TRP A 1 92 ? 24.834 5.611 -13.726 1.00 96.94 92 TRP A C 1
ATOM 743 O O . TRP A 1 92 ? 24.972 6.549 -12.933 1.00 96.94 92 TRP A O 1
ATOM 753 N N . GLU A 1 93 ? 25.120 5.775 -15.018 1.00 95.62 93 GLU A N 1
ATOM 754 C CA . GLU A 1 93 ? 25.825 6.947 -15.554 1.00 95.62 93 GLU A CA 1
ATOM 755 C C . GLU A 1 93 ? 24.992 7.766 -16.563 1.00 95.62 93 GLU A C 1
ATOM 757 O O . GLU A 1 93 ? 24.038 7.303 -17.193 1.00 95.62 93 GLU A O 1
ATOM 762 N N . LYS A 1 94 ? 25.363 9.047 -16.702 1.00 97.25 94 LYS A N 1
ATOM 763 C CA . LYS A 1 94 ? 24.952 9.871 -17.841 1.00 97.25 94 LYS A CA 1
ATOM 764 C C . LYS A 1 94 ? 25.878 9.596 -19.018 1.00 97.25 94 LYS A C 1
ATOM 766 O O . LYS A 1 94 ? 27.002 10.095 -19.034 1.00 97.25 94 LYS A O 1
ATOM 771 N N . PHE A 1 95 ? 25.403 8.848 -20.003 1.00 98.00 95 PHE A N 1
ATOM 772 C CA . PHE A 1 95 ? 26.214 8.430 -21.141 1.00 98.00 95 PHE A CA 1
ATOM 773 C C . PHE A 1 95 ? 25.386 8.375 -22.426 1.00 98.00 95 PHE A C 1
ATOM 775 O O . PHE A 1 95 ? 24.196 8.060 -22.398 1.00 98.00 95 PHE A O 1
ATOM 782 N N . ASN A 1 96 ? 26.010 8.723 -23.556 1.00 96.94 96 ASN A N 1
ATOM 783 C CA . ASN A 1 96 ? 25.424 8.613 -24.898 1.00 96.94 96 ASN A CA 1
ATOM 784 C C . ASN A 1 96 ? 24.010 9.230 -25.038 1.00 96.94 96 ASN A C 1
ATOM 786 O O . ASN A 1 96 ? 23.114 8.666 -25.661 1.00 96.94 96 ASN A O 1
ATOM 790 N N . GLY A 1 97 ? 23.793 10.392 -24.407 1.00 97.62 97 GLY A N 1
ATOM 791 C CA . GLY A 1 97 ? 22.509 11.106 -24.438 1.00 97.62 97 GLY A CA 1
ATOM 792 C C . GLY A 1 97 ? 21.426 10.553 -23.503 1.00 97.62 97 GLY A C 1
ATOM 793 O O . GLY A 1 97 ? 20.279 10.992 -23.595 1.00 97.62 97 GLY A O 1
ATOM 794 N N . THR A 1 98 ? 21.770 9.632 -22.600 1.00 98.31 98 THR A N 1
ATOM 795 C CA . THR A 1 98 ? 20.867 9.050 -21.593 1.00 98.31 98 THR A CA 1
ATOM 796 C C . THR A 1 98 ? 21.283 9.441 -20.172 1.00 98.31 98 THR A C 1
ATOM 798 O O . THR A 1 98 ? 22.457 9.706 -19.917 1.00 98.31 98 THR A O 1
ATOM 801 N N . ASP A 1 99 ? 20.322 9.511 -19.249 1.00 98.31 99 ASP A N 1
ATOM 802 C CA . ASP A 1 99 ? 20.550 9.638 -17.805 1.00 98.31 99 ASP A CA 1
ATOM 803 C C . ASP A 1 99 ? 19.893 8.454 -17.095 1.00 98.31 99 ASP A C 1
ATOM 805 O O . ASP A 1 99 ? 18.664 8.381 -16.988 1.00 98.31 99 ASP A O 1
ATOM 809 N N . THR A 1 100 ? 20.734 7.526 -16.639 1.00 97.94 100 THR A N 1
ATOM 810 C CA . THR A 1 100 ? 20.319 6.235 -16.076 1.00 97.94 100 THR A CA 1
ATOM 811 C C . THR A 1 100 ? 20.670 6.087 -14.597 1.00 97.94 100 THR A C 1
ATOM 813 O O . THR A 1 100 ? 20.597 4.995 -14.045 1.00 97.94 100 THR A O 1
ATOM 816 N N . LYS A 1 101 ? 21.034 7.183 -13.918 1.00 97.25 101 LYS A N 1
ATOM 817 C CA . LYS A 1 101 ? 21.500 7.165 -12.522 1.00 97.25 101 LYS A CA 1
ATOM 818 C C . LYS A 1 101 ? 20.588 6.381 -11.586 1.00 97.25 101 LYS A C 1
ATOM 820 O O . LYS A 1 101 ? 19.376 6.605 -11.564 1.00 97.25 101 LYS A O 1
ATOM 825 N N . HIS A 1 102 ? 21.186 5.542 -10.742 1.00 96.69 102 HIS A N 1
ATOM 826 C CA . HIS A 1 102 ? 20.413 4.767 -9.780 1.00 96.69 102 HIS A CA 1
ATOM 827 C C . HIS A 1 102 ? 20.065 5.574 -8.526 1.00 96.69 102 HIS A C 1
ATOM 829 O O . HIS A 1 102 ? 20.774 6.506 -8.136 1.00 96.69 102 HIS A O 1
ATOM 835 N N . TYR A 1 103 ? 18.966 5.179 -7.878 1.00 95.31 103 TYR A N 1
ATOM 836 C CA . TYR A 1 103 ? 18.612 5.520 -6.490 1.00 95.31 103 TYR A CA 1
ATOM 837 C C . TYR A 1 103 ? 18.718 7.007 -6.105 1.00 95.31 103 TYR A C 1
ATOM 839 O O . TYR A 1 103 ? 18.994 7.348 -4.950 1.00 95.31 103 TYR A O 1
ATOM 847 N N . GLN A 1 104 ? 18.464 7.910 -7.055 1.00 95.69 104 GLN A N 1
ATOM 848 C CA . GLN A 1 104 ? 18.395 9.341 -6.778 1.00 95.69 104 GLN A CA 1
ATOM 849 C C . GLN A 1 104 ? 17.262 9.632 -5.787 1.00 95.69 104 GLN A C 1
ATOM 851 O O . GLN A 1 104 ? 16.176 9.058 -5.890 1.00 95.69 104 GLN A O 1
ATOM 856 N N . ASP A 1 105 ? 17.507 10.511 -4.813 1.00 96.12 105 ASP A N 1
ATOM 857 C CA . ASP A 1 105 ? 16.444 10.966 -3.914 1.00 96.12 105 ASP A CA 1
ATOM 858 C C . ASP A 1 105 ? 15.463 11.898 -4.628 1.00 96.12 105 ASP A C 1
ATOM 860 O O . ASP A 1 105 ? 15.725 12.391 -5.730 1.00 96.12 105 ASP A O 1
ATOM 864 N N . TYR A 1 106 ? 14.313 12.146 -4.000 1.00 97.38 106 TYR A N 1
ATOM 865 C CA . TYR A 1 106 ? 13.231 12.879 -4.646 1.00 97.38 106 TYR A CA 1
ATOM 866 C C . TYR A 1 106 ? 13.674 14.284 -5.083 1.00 97.38 106 TYR A C 1
ATOM 868 O O . TYR A 1 106 ? 13.323 14.729 -6.173 1.00 97.38 106 TYR A O 1
ATOM 876 N N . LYS A 1 107 ? 14.514 14.961 -4.286 1.00 97.38 107 LYS A N 1
ATOM 877 C CA . LYS A 1 107 ? 15.032 16.303 -4.603 1.00 97.38 107 LYS A CA 1
ATOM 878 C C . LYS A 1 107 ? 16.014 16.279 -5.773 1.00 97.38 107 LYS A C 1
ATOM 880 O O . LYS A 1 107 ? 16.012 17.187 -6.606 1.00 97.38 107 LYS A O 1
ATOM 885 N N . ALA A 1 108 ? 16.866 15.260 -5.849 1.00 97.19 108 ALA A N 1
ATOM 886 C CA . ALA A 1 108 ? 17.751 15.061 -6.986 1.00 97.19 108 ALA A CA 1
ATOM 887 C C . ALA A 1 108 ? 16.943 14.802 -8.266 1.00 97.19 108 ALA A C 1
ATOM 889 O O . ALA A 1 108 ? 17.239 15.415 -9.292 1.00 97.19 108 ALA A O 1
ATOM 890 N N . VAL A 1 109 ? 15.880 13.993 -8.187 1.00 97.81 109 VAL A N 1
ATOM 891 C CA . VAL A 1 109 ? 14.951 13.781 -9.307 1.00 97.81 109 VAL A CA 1
ATOM 892 C C . VAL A 1 109 ? 14.243 15.080 -9.694 1.00 97.81 109 VAL A C 1
ATOM 894 O O . VAL A 1 109 ? 14.138 15.362 -10.882 1.00 97.81 109 VAL A O 1
ATOM 897 N N . GLU A 1 110 ? 13.822 15.930 -8.749 1.00 98.00 110 GLU A N 1
ATOM 898 C CA . GLU A 1 110 ? 13.242 17.248 -9.071 1.00 98.00 110 GLU A CA 1
ATOM 899 C C . GLU A 1 110 ? 14.204 18.102 -9.904 1.00 98.00 110 GLU A C 1
ATOM 901 O O . GLU A 1 110 ? 13.798 18.717 -10.893 1.00 98.00 110 GLU A O 1
ATOM 906 N N . LYS A 1 111 ? 15.494 18.100 -9.548 1.00 97.56 111 LYS A N 1
ATOM 907 C CA . LYS A 1 111 ? 16.530 18.798 -10.317 1.00 97.56 111 LYS A CA 1
ATOM 908 C C . LYS A 1 111 ? 16.711 18.187 -11.710 1.00 97.56 111 LYS A C 1
ATOM 910 O O . LYS A 1 111 ? 16.779 18.942 -12.684 1.00 97.56 111 LYS A O 1
ATOM 915 N N . THR A 1 112 ? 16.777 16.858 -11.815 1.00 97.00 112 THR A N 1
ATOM 916 C CA . THR A 1 112 ? 16.853 16.155 -13.106 1.00 97.00 112 THR A CA 1
ATOM 917 C C . THR A 1 112 ? 15.653 16.513 -13.980 1.00 97.00 112 THR A C 1
ATOM 919 O O . THR A 1 112 ? 15.838 16.971 -15.099 1.00 97.00 112 THR A O 1
ATOM 922 N N . VAL A 1 113 ? 14.430 16.436 -13.449 1.00 97.69 113 VAL A N 1
ATOM 923 C CA . VAL A 1 113 ? 13.188 16.793 -14.153 1.00 97.69 113 VAL A CA 1
ATOM 924 C C . VAL A 1 113 ? 13.183 18.243 -14.639 1.00 97.69 113 VAL A C 1
ATOM 926 O O . VAL A 1 113 ? 12.715 18.515 -15.742 1.00 97.69 113 VAL A O 1
ATOM 929 N N . ALA A 1 114 ? 13.701 19.173 -13.836 1.00 97.19 114 ALA A N 1
ATOM 930 C CA . ALA A 1 114 ? 13.688 20.597 -14.158 1.00 97.19 114 ALA A CA 1
ATOM 931 C C . ALA A 1 114 ? 14.752 21.022 -15.184 1.00 97.19 114 ALA A C 1
ATOM 933 O O . ALA A 1 114 ? 14.560 22.028 -15.865 1.00 97.19 114 ALA A O 1
ATOM 934 N N . THR A 1 115 ? 15.891 20.323 -15.252 1.00 96.56 115 THR A N 1
ATOM 935 C CA . THR A 1 115 ? 17.079 20.816 -15.982 1.00 96.56 115 THR A CA 1
ATOM 936 C C . THR A 1 115 ? 17.736 19.807 -16.921 1.00 96.56 115 THR A C 1
ATOM 938 O O . THR A 1 115 ? 18.527 20.214 -17.772 1.00 96.56 115 THR A O 1
ATOM 941 N N . GLY A 1 116 ? 17.416 18.519 -16.793 1.00 96.25 116 GLY A N 1
ATOM 942 C CA . GLY A 1 116 ? 17.927 17.450 -17.647 1.00 96.25 116 GLY A CA 1
ATOM 943 C C . GLY A 1 116 ? 17.571 17.659 -19.116 1.00 96.25 116 GLY A C 1
ATOM 944 O O . GLY A 1 116 ? 16.539 18.245 -19.446 1.00 96.25 116 GLY A O 1
ATOM 945 N N . GLN A 1 117 ? 18.466 17.221 -19.999 1.00 96.56 117 GLN A N 1
ATOM 946 C CA . GLN A 1 117 ? 18.271 17.262 -21.455 1.00 96.56 117 GLN A CA 1
ATOM 947 C C . GLN A 1 117 ? 18.371 15.865 -22.076 1.00 96.56 117 GLN A C 1
ATOM 949 O O . GLN A 1 117 ? 17.906 15.647 -23.191 1.00 96.56 117 GLN A O 1
ATOM 954 N N . GLU A 1 118 ? 18.955 14.920 -21.350 1.00 97.88 118 GLU A N 1
ATOM 955 C CA . GLU A 1 118 ? 19.128 13.526 -21.729 1.00 97.88 118 GLU A CA 1
ATOM 956 C C . GLU A 1 118 ? 17.799 12.755 -21.689 1.00 97.88 118 GLU A C 1
ATOM 958 O O . GLU A 1 118 ? 16.844 13.160 -21.023 1.00 97.88 118 GLU A O 1
ATOM 963 N N . VAL A 1 119 ? 17.729 11.619 -22.386 1.00 98.19 119 VAL A N 1
ATOM 964 C CA . VAL A 1 119 ? 16.622 10.667 -22.216 1.00 98.19 119 VAL A CA 1
ATOM 965 C C . VAL A 1 119 ? 16.724 10.076 -20.812 1.00 98.19 119 VAL A C 1
ATOM 967 O O . VAL A 1 119 ? 17.728 9.451 -20.476 1.00 98.19 119 VAL A O 1
ATOM 970 N N . TYR A 1 120 ? 15.706 10.302 -19.984 1.00 98.50 120 TYR A N 1
ATOM 971 C CA . TYR A 1 120 ? 15.760 10.004 -18.553 1.00 98.50 120 TYR A CA 1
ATOM 972 C C . TYR A 1 120 ? 14.963 8.746 -18.208 1.00 98.50 120 TYR A C 1
ATOM 974 O O . TYR A 1 120 ? 13.738 8.708 -18.383 1.00 98.50 120 TYR A O 1
ATOM 982 N N . PHE A 1 121 ? 15.667 7.730 -17.710 1.00 98.00 121 PHE A N 1
ATOM 983 C CA . PHE A 1 121 ? 15.103 6.471 -17.230 1.00 98.00 121 PHE A CA 1
ATOM 984 C C . PHE A 1 121 ? 16.095 5.806 -16.262 1.00 98.00 121 PHE A C 1
ATOM 986 O O . PHE A 1 121 ? 17.062 5.193 -16.704 1.00 98.00 121 PHE A O 1
ATOM 993 N N . PRO A 1 122 ? 15.910 5.913 -14.935 1.00 97.94 122 PRO A N 1
ATOM 994 C CA . PRO A 1 122 ? 16.818 5.259 -13.999 1.00 97.94 122 PRO A CA 1
ATOM 995 C C . PRO A 1 122 ? 16.804 3.739 -14.214 1.00 97.94 122 PRO A C 1
ATOM 997 O O . PRO A 1 122 ? 15.735 3.118 -14.196 1.00 97.94 122 PRO A O 1
ATOM 1000 N N . THR A 1 123 ? 17.985 3.146 -14.410 1.00 97.88 123 THR A N 1
ATOM 1001 C CA . THR A 1 123 ? 18.154 1.695 -14.620 1.00 97.88 123 THR A CA 1
ATOM 1002 C C . THR A 1 123 ? 18.023 0.888 -13.334 1.00 97.88 123 THR A C 1
ATOM 1004 O O . THR A 1 123 ? 17.836 -0.324 -13.415 1.00 97.88 123 THR A O 1
ATOM 1007 N N . GLU A 1 124 ? 18.027 1.563 -12.178 1.00 96.94 124 GLU A N 1
ATOM 1008 C CA . GLU A 1 124 ? 17.542 1.062 -10.889 1.00 96.94 124 GLU A CA 1
ATOM 1009 C C . GLU A 1 124 ? 16.959 2.217 -10.055 1.00 96.94 124 GLU A C 1
ATOM 1011 O O . GLU A 1 124 ? 17.602 3.243 -9.816 1.00 96.94 124 GLU A O 1
ATOM 1016 N N . PHE A 1 125 ? 15.727 2.075 -9.575 1.00 94.81 125 PHE A N 1
ATOM 1017 C CA . PHE A 1 125 ? 15.147 2.971 -8.574 1.00 94.81 125 PHE A CA 1
ATOM 1018 C C . PHE A 1 125 ? 14.218 2.202 -7.631 1.00 94.81 125 PHE A C 1
ATOM 1020 O O . PHE A 1 125 ? 13.799 1.095 -7.937 1.00 94.81 125 PHE A O 1
ATOM 1027 N N . MET A 1 126 ? 13.900 2.784 -6.469 1.00 93.12 126 MET A N 1
ATOM 1028 C CA . MET A 1 126 ? 12.989 2.185 -5.476 1.00 93.12 126 MET A CA 1
ATOM 1029 C C . MET A 1 126 ? 13.341 0.747 -5.087 1.00 93.12 126 MET A C 1
ATOM 1031 O O . MET A 1 126 ? 12.641 -0.197 -5.428 1.00 93.12 126 MET A O 1
ATOM 1035 N N . HIS A 1 127 ? 14.417 0.597 -4.322 1.00 95.75 127 HIS A N 1
ATOM 1036 C CA . HIS A 1 127 ? 14.883 -0.709 -3.875 1.00 95.75 127 HIS A CA 1
ATOM 1037 C C . HIS A 1 127 ? 13.854 -1.430 -2.975 1.00 95.75 127 HIS A C 1
ATOM 1039 O O . HIS A 1 127 ? 13.432 -0.886 -1.952 1.00 95.75 127 HIS A O 1
ATOM 1045 N N . GLY A 1 128 ? 13.490 -2.665 -3.316 1.00 94.25 128 GLY A N 1
ATOM 1046 C CA . GLY A 1 128 ? 12.437 -3.481 -2.706 1.00 94.25 128 GLY A CA 1
ATOM 1047 C C . GLY A 1 128 ? 12.851 -4.299 -1.487 1.00 94.25 128 GLY A C 1
ATOM 1048 O O . GLY A 1 128 ? 12.183 -5.270 -1.173 1.00 94.25 128 GLY A O 1
ATOM 1049 N N . LEU A 1 129 ? 13.914 -3.915 -0.771 1.00 95.56 129 LEU A N 1
ATOM 1050 C CA . LEU A 1 129 ? 14.431 -4.728 0.339 1.00 95.56 129 LEU A CA 1
ATOM 1051 C C . LEU A 1 129 ? 13.351 -4.943 1.412 1.00 95.56 129 LEU A C 1
ATOM 1053 O O . LEU A 1 129 ? 12.807 -3.958 1.922 1.00 95.56 129 LEU A O 1
ATOM 1057 N N . TYR A 1 130 ? 13.060 -6.204 1.746 1.00 93.44 130 TYR A N 1
ATOM 1058 C CA . TYR A 1 130 ? 11.989 -6.639 2.656 1.00 93.44 130 TYR A CA 1
ATOM 1059 C C . TYR A 1 130 ? 10.602 -6.056 2.278 1.00 93.44 130 TYR A C 1
ATOM 1061 O O . TYR A 1 130 ? 9.757 -5.788 3.137 1.00 93.44 130 TYR A O 1
ATOM 1069 N N . ASP A 1 131 ? 10.401 -5.791 0.978 1.00 78.12 131 ASP A N 1
ATOM 1070 C CA . ASP A 1 131 ? 9.370 -4.964 0.315 1.00 78.12 131 ASP A CA 1
ATOM 1071 C C . ASP A 1 131 ? 9.091 -3.609 0.965 1.00 78.12 131 ASP A C 1
ATOM 1073 O O . ASP A 1 131 ? 8.000 -3.025 0.885 1.00 78.12 131 ASP A O 1
ATOM 1077 N N . GLY A 1 132 ? 10.094 -3.069 1.631 1.00 67.50 132 GLY A N 1
ATOM 1078 C CA . GLY A 1 132 ? 10.019 -1.786 2.281 1.00 67.50 132 GLY A CA 1
ATOM 1079 C C . GLY A 1 132 ? 10.378 -0.631 1.367 1.00 67.50 132 GLY A C 1
ATOM 1080 O O . GLY A 1 132 ? 10.932 0.308 1.903 1.00 67.50 132 GLY A O 1
ATOM 1081 N N . GLY A 1 133 ? 10.134 -0.685 0.042 1.00 73.31 133 GLY A N 1
ATOM 1082 C CA . GLY A 1 133 ? 10.516 0.404 -0.877 1.00 73.31 133 GLY A CA 1
ATOM 1083 C C . GLY A 1 133 ? 9.969 0.376 -2.316 1.00 73.31 133 GLY A C 1
ATOM 1084 O O . GLY A 1 133 ? 9.610 1.434 -2.827 1.00 73.31 133 GLY A O 1
ATOM 1085 N N . ALA A 1 134 ? 9.812 -0.787 -2.960 1.00 88.81 134 ALA A N 1
ATOM 1086 C CA . ALA A 1 134 ? 9.495 -0.888 -4.399 1.00 88.81 134 ALA A CA 1
ATOM 1087 C C . ALA A 1 134 ? 8.213 -0.149 -4.840 1.00 88.81 134 ALA A C 1
ATOM 1089 O O . ALA A 1 134 ? 8.144 0.452 -5.909 1.00 88.81 134 ALA A O 1
ATOM 1090 N N . GLY A 1 135 ? 7.177 -0.170 -4.001 1.00 92.75 135 GLY A N 1
ATOM 1091 C CA . GLY A 1 135 ? 5.937 0.587 -4.223 1.00 92.75 135 GLY A CA 1
ATOM 1092 C C . GLY A 1 135 ? 5.817 1.858 -3.378 1.00 92.75 135 GLY A C 1
ATOM 1093 O O . GLY A 1 135 ? 4.826 2.578 -3.507 1.00 92.75 135 GLY A O 1
ATOM 1094 N N . ALA A 1 136 ? 6.761 2.109 -2.470 1.00 94.75 136 ALA A N 1
ATOM 1095 C CA . ALA A 1 136 ? 6.696 3.219 -1.529 1.00 94.75 136 ALA A CA 1
ATOM 1096 C C . ALA A 1 136 ? 7.106 4.519 -2.228 1.00 94.75 136 ALA A C 1
ATOM 1098 O O . ALA A 1 136 ? 8.159 4.606 -2.848 1.00 94.75 136 ALA A O 1
ATOM 1099 N N . ALA A 1 137 ? 6.234 5.522 -2.169 1.00 96.06 137 ALA A N 1
ATOM 1100 C CA . ALA A 1 137 ? 6.345 6.788 -2.891 1.00 96.06 137 ALA A CA 1
ATOM 1101 C C . ALA A 1 137 ? 6.412 6.680 -4.427 1.00 96.06 137 ALA A C 1
ATOM 1103 O O . ALA A 1 137 ? 6.664 7.682 -5.100 1.00 96.06 137 ALA A O 1
ATOM 1104 N N . LEU A 1 138 ? 6.125 5.505 -5.006 1.00 97.25 138 LEU A N 1
ATOM 1105 C CA . LEU A 1 138 ? 6.116 5.304 -6.459 1.00 97.25 138 LEU A CA 1
ATOM 1106 C C . LEU A 1 138 ? 5.191 6.289 -7.173 1.00 97.25 138 LEU A C 1
ATOM 1108 O O . LEU A 1 138 ? 5.532 6.764 -8.249 1.00 97.25 138 LEU A O 1
ATOM 1112 N N . ASP A 1 139 ? 4.057 6.655 -6.572 1.00 96.25 139 ASP A N 1
ATOM 1113 C CA . ASP A 1 139 ? 3.146 7.625 -7.184 1.00 96.25 139 ASP A CA 1
ATOM 1114 C C . ASP A 1 139 ? 3.773 9.024 -7.282 1.00 96.25 139 ASP A C 1
ATOM 1116 O O . ASP A 1 139 ? 3.634 9.681 -8.313 1.00 96.25 139 ASP A O 1
ATOM 1120 N N . ASP A 1 140 ? 4.501 9.461 -6.250 1.00 97.25 140 ASP A N 1
ATOM 1121 C CA . ASP A 1 140 ? 5.180 10.759 -6.238 1.00 97.25 140 ASP A CA 1
ATOM 1122 C C . ASP A 1 140 ? 6.299 10.801 -7.278 1.00 97.25 140 ASP A C 1
ATOM 1124 O O . ASP A 1 140 ? 6.313 11.693 -8.130 1.00 97.25 140 ASP A O 1
ATOM 1128 N N . TYR A 1 141 ? 7.199 9.811 -7.263 1.00 97.75 141 TYR A N 1
ATOM 1129 C CA . TYR A 1 141 ? 8.275 9.730 -8.252 1.00 97.75 141 TYR A CA 1
ATOM 1130 C C . TYR A 1 141 ? 7.707 9.605 -9.664 1.00 97.75 141 TYR A C 1
ATOM 1132 O O . TYR A 1 141 ? 8.092 10.366 -10.543 1.00 97.75 141 TYR A O 1
ATOM 1140 N N . TRP A 1 142 ? 6.748 8.710 -9.907 1.00 97.38 142 TRP A N 1
ATOM 1141 C CA . TRP A 1 142 ? 6.196 8.506 -11.247 1.00 97.38 142 TRP A CA 1
ATOM 1142 C C . TRP A 1 142 ? 5.522 9.767 -11.800 1.00 97.38 142 TRP A C 1
ATOM 1144 O O . TRP A 1 142 ? 5.712 10.114 -12.968 1.00 97.38 142 TRP A O 1
ATOM 1154 N N . ARG A 1 143 ? 4.770 10.502 -10.969 1.00 96.12 143 ARG A N 1
ATOM 1155 C CA . ARG A 1 143 ? 4.171 11.789 -11.362 1.00 96.12 143 ARG A CA 1
ATOM 1156 C C . ARG A 1 143 ? 5.216 12.869 -11.613 1.00 96.12 143 ARG A C 1
ATOM 1158 O O . ARG A 1 143 ? 5.009 13.689 -12.505 1.00 96.12 143 ARG A O 1
ATOM 1165 N N . LEU A 1 144 ? 6.287 12.906 -10.822 1.00 98.00 144 LEU A N 1
ATOM 1166 C CA . LEU A 1 144 ? 7.378 13.859 -10.991 1.00 98.00 144 LEU A CA 1
ATOM 1167 C C . LEU A 1 144 ? 8.164 13.567 -12.274 1.00 98.00 144 LEU A C 1
ATOM 1169 O O . LEU A 1 144 ? 8.263 14.442 -13.130 1.00 98.00 144 LEU A O 1
ATOM 1173 N N . MET A 1 145 ? 8.653 12.337 -12.438 1.00 98.12 145 MET A N 1
ATOM 1174 C CA . MET A 1 145 ? 9.484 11.930 -13.572 1.00 98.12 145 MET A CA 1
ATOM 1175 C C . MET A 1 145 ? 8.763 12.120 -14.911 1.00 98.12 145 MET A C 1
ATOM 1177 O O . MET A 1 145 ? 9.356 12.641 -15.849 1.00 98.12 145 MET A O 1
ATOM 1181 N N . ARG A 1 146 ? 7.453 11.834 -14.984 1.00 96.44 146 ARG A N 1
ATOM 1182 C CA . ARG A 1 146 ? 6.626 12.071 -16.187 1.00 96.44 146 ARG A CA 1
ATOM 1183 C C . ARG A 1 146 ? 6.549 13.529 -16.650 1.00 96.44 146 ARG A C 1
ATOM 1185 O O . ARG A 1 146 ? 6.054 13.770 -17.747 1.00 96.44 146 ARG A O 1
ATOM 1192 N N . LYS A 1 147 ? 6.966 14.500 -15.831 1.00 97.50 147 LYS A N 1
ATOM 1193 C CA . LYS A 1 147 ? 7.041 15.912 -16.241 1.00 97.50 147 LYS A CA 1
ATOM 1194 C C . LYS A 1 147 ? 8.296 16.212 -17.064 1.00 97.50 147 LYS A C 1
ATOM 1196 O O . LYS A 1 147 ? 8.322 17.244 -17.727 1.00 97.50 147 LYS A O 1
ATOM 1201 N N . HIS A 1 148 ? 9.316 15.351 -17.018 1.00 97.75 148 HIS A N 1
ATOM 1202 C CA . HIS A 1 148 ? 10.518 15.521 -17.827 1.00 97.75 148 HIS A CA 1
ATOM 1203 C C . HIS A 1 148 ? 10.167 15.311 -19.313 1.00 97.75 148 HIS A C 1
ATOM 1205 O O . HIS A 1 148 ? 9.539 14.303 -19.647 1.00 97.75 148 HIS A O 1
ATOM 1211 N N . PRO A 1 149 ? 10.569 16.219 -20.223 1.00 95.69 149 PRO A N 1
ATOM 1212 C CA . PRO A 1 149 ? 10.170 16.164 -21.634 1.00 95.69 149 PRO A CA 1
ATOM 1213 C C . PRO A 1 149 ? 10.672 14.908 -22.362 1.00 95.69 149 PRO A C 1
ATOM 1215 O O . PRO A 1 149 ? 10.020 14.439 -23.289 1.00 95.69 149 PRO A O 1
ATOM 1218 N N . HIS A 1 150 ? 11.799 14.343 -21.920 1.00 97.06 150 HIS A N 1
ATOM 1219 C CA . HIS A 1 150 ? 12.388 13.105 -22.455 1.00 97.06 150 HIS A CA 1
ATOM 1220 C C . HIS A 1 150 ? 12.307 11.929 -21.464 1.00 97.06 150 HIS A C 1
ATOM 1222 O O . HIS A 1 150 ? 13.226 11.120 -21.373 1.00 97.06 150 HIS A O 1
ATOM 1228 N N . PHE A 1 151 ? 11.256 11.872 -20.641 1.00 97.38 151 PHE A N 1
ATOM 1229 C CA . PHE A 1 151 ? 11.041 10.742 -19.733 1.00 97.38 151 PHE A CA 1
ATOM 1230 C C . PHE A 1 151 ? 10.771 9.443 -20.505 1.00 97.38 151 PHE A C 1
ATOM 1232 O O . PHE A 1 151 ? 9.859 9.404 -21.332 1.00 97.38 151 PHE A O 1
ATOM 1239 N N . ALA A 1 152 ? 11.509 8.375 -20.189 1.00 96.44 152 ALA A N 1
ATOM 1240 C CA . ALA A 1 152 ? 11.389 7.075 -20.857 1.00 96.44 152 ALA A CA 1
ATOM 1241 C C . ALA A 1 152 ? 11.017 5.905 -19.925 1.00 96.44 152 ALA A C 1
ATOM 1243 O O . ALA A 1 152 ? 10.836 4.787 -20.401 1.00 96.44 152 ALA A O 1
ATOM 1244 N N . GLY A 1 153 ? 10.825 6.140 -18.624 1.00 95.75 153 GLY A N 1
ATOM 1245 C CA . GLY A 1 153 ? 10.416 5.104 -17.669 1.00 95.75 153 GLY A CA 1
ATOM 1246 C C . GLY A 1 153 ? 11.418 4.929 -16.534 1.00 95.75 153 GLY A C 1
ATOM 1247 O O . GLY A 1 153 ? 12.005 5.902 -16.078 1.00 95.75 153 GLY A O 1
ATOM 1248 N N . GLY A 1 154 ? 11.574 3.701 -16.047 1.00 96.81 154 GLY A N 1
ATOM 1249 C CA . GLY A 1 154 ? 12.528 3.342 -14.998 1.00 96.81 154 GLY A CA 1
ATOM 1250 C C . GLY A 1 154 ? 12.350 1.890 -14.556 1.00 96.81 154 GLY A C 1
ATOM 1251 O O . GLY A 1 154 ? 11.292 1.299 -14.791 1.00 96.81 154 GLY A O 1
ATOM 1252 N N . PHE A 1 155 ? 13.367 1.327 -13.906 1.00 97.81 155 PHE A N 1
ATOM 1253 C CA . PHE A 1 155 ? 13.418 -0.086 -13.520 1.00 97.81 155 PHE A CA 1
ATOM 1254 C C . PHE A 1 155 ? 13.498 -0.235 -12.000 1.00 97.81 155 PHE A C 1
ATOM 1256 O O . PHE A 1 155 ? 14.406 0.292 -11.365 1.00 97.81 155 PHE A O 1
ATOM 1263 N N . ILE A 1 156 ? 12.525 -0.927 -11.404 1.00 97.12 156 ILE A N 1
ATOM 1264 C CA . ILE A 1 156 ? 12.513 -1.188 -9.960 1.00 97.12 156 ILE A CA 1
ATOM 1265 C C . ILE A 1 156 ? 13.513 -2.299 -9.639 1.00 97.12 156 ILE A C 1
ATOM 1267 O O . ILE A 1 156 ? 13.478 -3.342 -10.290 1.00 97.12 156 ILE A O 1
ATOM 1271 N N . TRP A 1 157 ? 14.346 -2.095 -8.619 1.00 95.81 157 TRP A N 1
ATOM 1272 C CA . TRP A 1 157 ? 15.187 -3.156 -8.064 1.00 95.81 157 TRP A CA 1
ATOM 1273 C C . TRP A 1 157 ? 14.450 -3.866 -6.920 1.00 95.81 157 TRP A C 1
ATOM 1275 O O . TRP A 1 157 ? 14.191 -3.224 -5.906 1.00 95.81 157 TRP A O 1
ATOM 1285 N N . ALA A 1 158 ? 14.071 -5.139 -7.013 1.00 94.25 158 ALA A N 1
ATOM 1286 C CA . ALA A 1 158 ? 14.197 -6.064 -8.143 1.00 94.25 158 ALA A CA 1
ATOM 1287 C C . ALA A 1 158 ? 12.892 -6.853 -8.365 1.00 94.25 158 ALA A C 1
ATOM 1289 O O . ALA A 1 158 ? 11.865 -6.597 -7.735 1.00 94.25 158 ALA A O 1
ATOM 1290 N N . PHE A 1 159 ? 12.887 -7.797 -9.313 1.00 96.00 159 PHE A N 1
ATOM 1291 C CA . PHE A 1 159 ? 11.674 -8.559 -9.617 1.00 96.00 159 PHE A CA 1
ATOM 1292 C C . PHE A 1 159 ? 11.380 -9.642 -8.569 1.00 96.00 159 PHE A C 1
ATOM 1294 O O . PHE A 1 159 ? 10.258 -9.684 -8.070 1.00 96.00 159 PHE A O 1
ATOM 1301 N N . VAL A 1 160 ? 12.355 -10.497 -8.240 1.00 96.50 160 VAL A N 1
ATOM 1302 C CA . VAL A 1 160 ? 12.190 -11.716 -7.423 1.00 96.50 160 VAL A CA 1
ATOM 1303 C C . VAL A 1 160 ? 13.189 -11.716 -6.270 1.00 96.50 160 VAL A C 1
ATOM 1305 O O . VAL A 1 160 ? 14.347 -11.381 -6.488 1.00 96.50 160 VAL A O 1
ATOM 1308 N N . ASP A 1 161 ? 12.756 -12.150 -5.086 1.00 97.00 161 ASP A N 1
ATOM 1309 C CA . ASP A 1 161 ? 13.660 -12.448 -3.971 1.00 97.00 161 ASP A CA 1
ATOM 1310 C C . ASP A 1 161 ? 14.552 -13.660 -4.271 1.00 97.00 161 ASP A C 1
ATOM 1312 O O . ASP A 1 161 ? 14.079 -14.763 -4.575 1.00 97.00 161 ASP A O 1
ATOM 1316 N N . GLU A 1 162 ? 15.856 -13.476 -4.117 1.00 96.56 162 GLU A N 1
ATOM 1317 C CA . GLU A 1 162 ? 16.892 -14.484 -4.311 1.00 96.56 162 GLU A CA 1
ATOM 1318 C C . GLU A 1 162 ? 17.149 -15.262 -3.018 1.00 96.56 162 GLU A C 1
ATOM 1320 O O . GLU A 1 162 ? 18.204 -15.163 -2.396 1.00 96.56 162 GLU A O 1
ATOM 1325 N N . ALA A 1 163 ? 16.165 -16.061 -2.603 1.00 95.12 163 ALA A N 1
ATOM 1326 C CA . ALA A 1 163 ? 16.280 -16.893 -1.410 1.00 95.12 163 ALA A CA 1
ATOM 1327 C C . ALA A 1 163 ? 16.295 -18.389 -1.750 1.00 95.12 163 ALA A C 1
ATOM 1329 O O . ALA A 1 163 ? 15.340 -18.929 -2.317 1.00 95.12 163 ALA A O 1
ATOM 1330 N N . VAL A 1 164 ? 17.360 -19.090 -1.350 1.00 95.19 164 VAL A N 1
ATOM 1331 C CA . VAL A 1 164 ? 17.454 -20.553 -1.486 1.00 95.19 164 VAL A CA 1
ATOM 1332 C C . VAL A 1 164 ? 16.952 -21.252 -0.226 1.00 95.19 164 VAL A C 1
ATOM 1334 O O . VAL A 1 164 ? 17.199 -20.804 0.892 1.00 95.19 164 VAL A O 1
ATOM 1337 N N . ILE A 1 165 ? 16.274 -22.390 -0.380 1.00 95.44 165 ILE A N 1
ATOM 1338 C CA . ILE A 1 165 ? 15.849 -23.194 0.772 1.00 95.44 165 ILE A CA 1
ATOM 1339 C C . ILE A 1 165 ? 17.041 -24.001 1.296 1.00 95.44 165 ILE A C 1
ATOM 1341 O O . ILE A 1 165 ? 17.589 -24.856 0.597 1.00 95.44 165 ILE A O 1
ATOM 1345 N N . ARG A 1 166 ? 17.416 -23.768 2.557 1.00 94.94 166 ARG A N 1
ATOM 1346 C CA . ARG A 1 166 ? 18.550 -24.423 3.226 1.00 94.94 166 ARG A CA 1
ATOM 1347 C C . ARG A 1 166 ? 18.092 -25.570 4.116 1.00 94.94 166 ARG A C 1
ATOM 1349 O O . ARG A 1 166 ? 17.697 -25.369 5.266 1.00 94.94 166 ARG A O 1
ATOM 1356 N N . THR A 1 167 ? 18.160 -26.798 3.603 1.00 96.00 167 THR A N 1
ATOM 1357 C CA . THR A 1 167 ? 17.791 -28.012 4.359 1.00 96.00 167 THR A CA 1
ATOM 1358 C C . THR A 1 167 ? 18.726 -28.282 5.541 1.00 96.00 167 THR A C 1
ATOM 1360 O O . THR A 1 167 ? 18.283 -28.811 6.556 1.00 96.00 167 THR A O 1
ATOM 1363 N N . ASP A 1 168 ? 19.983 -27.844 5.455 1.00 96.12 168 ASP A N 1
ATOM 1364 C CA . ASP A 1 168 ? 20.974 -27.867 6.537 1.00 96.12 168 ASP A CA 1
ATOM 1365 C C . ASP A 1 168 ? 20.680 -26.853 7.656 1.00 96.12 168 ASP A C 1
ATOM 1367 O O . ASP A 1 168 ? 21.191 -26.983 8.766 1.00 96.12 168 ASP A O 1
ATOM 1371 N N . LYS A 1 169 ? 19.819 -25.865 7.387 1.00 94.25 169 LYS A N 1
ATOM 1372 C CA . LYS A 1 169 ? 19.373 -24.838 8.336 1.00 94.25 169 LYS A CA 1
ATOM 1373 C C . LYS A 1 169 ? 17.868 -24.942 8.608 1.00 94.25 169 LYS A C 1
ATOM 1375 O O . LYS A 1 169 ? 17.175 -23.933 8.666 1.00 94.25 169 LYS A O 1
ATOM 1380 N N . ASN A 1 170 ? 17.342 -26.157 8.771 1.00 94.44 170 ASN A N 1
ATOM 1381 C CA . ASN A 1 170 ? 15.928 -26.413 9.090 1.00 94.44 170 ASN A CA 1
ATOM 1382 C C . ASN A 1 170 ? 14.921 -25.830 8.075 1.00 94.44 170 ASN A C 1
ATOM 1384 O O . ASN A 1 170 ? 13.800 -25.483 8.443 1.00 94.44 170 ASN A O 1
ATOM 1388 N N . GLY A 1 171 ? 15.307 -25.725 6.801 1.00 93.38 171 GLY A N 1
ATOM 1389 C CA . GLY A 1 171 ? 14.419 -25.293 5.723 1.00 93.38 171 GLY A CA 1
ATOM 1390 C C . GLY A 1 171 ? 14.154 -23.788 5.674 1.00 93.38 171 GLY A C 1
ATOM 1391 O O . GLY A 1 171 ? 13.135 -23.390 5.116 1.00 93.38 171 GLY A O 1
ATOM 1392 N N . ILE A 1 172 ? 15.026 -22.950 6.250 1.00 93.19 172 ILE A N 1
ATOM 1393 C CA . ILE A 1 172 ? 14.900 -21.494 6.085 1.00 93.19 172 ILE A CA 1
ATOM 1394 C C . ILE A 1 172 ? 15.069 -21.091 4.619 1.00 93.19 172 ILE A C 1
ATOM 1396 O O . ILE A 1 172 ? 15.809 -21.735 3.870 1.00 93.19 172 ILE A O 1
ATOM 1400 N N . TYR A 1 173 ? 14.433 -19.982 4.259 1.00 94.31 173 TYR A N 1
ATOM 1401 C CA . TYR A 1 173 ? 14.778 -19.218 3.073 1.00 94.31 173 TYR A CA 1
ATOM 1402 C C . TYR A 1 173 ? 16.004 -18.362 3.396 1.00 94.31 173 TYR A C 1
ATOM 1404 O O . TYR A 1 173 ? 15.975 -17.563 4.328 1.00 94.31 173 TYR A O 1
ATOM 1412 N N . ASP A 1 174 ? 17.098 -18.599 2.683 1.00 94.94 174 ASP A N 1
ATOM 1413 C CA . ASP A 1 174 ? 18.379 -17.926 2.876 1.00 94.94 174 ASP A CA 1
ATOM 1414 C C . ASP A 1 174 ? 18.622 -16.989 1.693 1.00 94.94 174 ASP A C 1
ATOM 1416 O O . ASP A 1 174 ? 18.987 -17.441 0.607 1.00 94.94 174 ASP A O 1
ATOM 1420 N N . SER A 1 175 ? 18.359 -15.703 1.915 1.00 95.25 175 SER A N 1
ATOM 1421 C CA . SER A 1 175 ? 18.612 -14.586 0.998 1.00 95.25 175 SER A CA 1
ATOM 1422 C C . SER A 1 175 ? 19.966 -13.912 1.251 1.00 95.25 175 SER A C 1
ATOM 1424 O O . SER A 1 175 ? 20.157 -12.759 0.867 1.00 95.25 175 SER A O 1
ATOM 1426 N N . ASP A 1 176 ? 20.873 -14.583 1.976 1.00 94.56 176 ASP A N 1
ATOM 1427 C CA . ASP A 1 176 ? 22.087 -13.977 2.536 1.00 94.56 176 ASP A CA 1
ATOM 1428 C C . ASP A 1 176 ? 21.770 -12.695 3.334 1.00 94.56 176 ASP A C 1
ATOM 1430 O O . ASP A 1 176 ? 22.322 -11.614 3.122 1.00 94.56 176 ASP A O 1
ATOM 1434 N N . GLY A 1 177 ? 20.785 -12.806 4.231 1.00 91.81 177 GLY A N 1
ATOM 1435 C CA . GLY A 1 177 ? 20.263 -11.680 5.000 1.00 91.81 177 GLY A CA 1
ATOM 1436 C C . GLY A 1 177 ? 19.581 -10.644 4.103 1.00 91.81 177 GLY A C 1
ATOM 1437 O O . GLY A 1 177 ? 18.599 -10.947 3.424 1.00 91.81 177 GLY A O 1
ATOM 1438 N N . ASN A 1 178 ? 20.110 -9.417 4.094 1.00 93.38 178 ASN A N 1
ATOM 1439 C CA . ASN A 1 178 ? 19.551 -8.273 3.358 1.00 93.38 178 ASN A CA 1
ATOM 1440 C C . ASN A 1 178 ? 20.156 -8.052 1.956 1.00 93.38 178 ASN A C 1
ATOM 1442 O O . ASN A 1 178 ? 20.008 -6.962 1.383 1.00 93.38 178 ASN A O 1
ATOM 1446 N N . HIS A 1 179 ? 20.869 -9.046 1.423 1.00 93.94 179 HIS A N 1
ATOM 1447 C CA . HIS A 1 179 ? 21.491 -8.954 0.103 1.00 93.94 179 HIS A CA 1
ATOM 1448 C C . HIS A 1 179 ? 20.600 -9.464 -1.034 1.00 93.94 179 HIS A C 1
ATOM 1450 O O . HIS A 1 179 ? 20.739 -8.952 -2.137 1.00 93.94 179 HIS A O 1
ATOM 1456 N N . GLY A 1 180 ? 19.701 -10.422 -0.777 1.00 94.81 180 GLY A N 1
ATOM 1457 C CA . GLY A 1 180 ? 18.847 -11.036 -1.806 1.00 94.81 180 GLY A CA 1
ATOM 1458 C C . GLY A 1 180 ? 17.338 -10.916 -1.571 1.00 94.81 180 GLY A C 1
ATOM 1459 O O . GLY A 1 180 ? 16.565 -11.517 -2.306 1.00 94.81 180 GLY A O 1
ATOM 1460 N N . ALA A 1 181 ? 16.890 -10.181 -0.553 1.00 95.56 181 ALA A N 1
ATOM 1461 C CA . ALA A 1 181 ? 15.471 -10.040 -0.202 1.00 95.56 181 ALA A CA 1
ATOM 1462 C C . ALA A 1 181 ? 14.849 -8.766 -0.808 1.00 95.56 181 ALA A C 1
ATOM 1464 O O . ALA A 1 181 ? 14.255 -7.958 -0.092 1.00 95.56 181 ALA A O 1
ATOM 1465 N N . ASP A 1 182 ? 15.066 -8.551 -2.106 1.00 95.31 182 ASP A N 1
ATOM 1466 C CA . ASP A 1 182 ? 14.870 -7.268 -2.791 1.00 95.31 182 ASP A CA 1
ATOM 1467 C C . ASP A 1 182 ? 13.663 -7.230 -3.744 1.00 95.31 182 ASP A C 1
ATOM 1469 O O . ASP A 1 182 ? 13.423 -6.216 -4.409 1.00 95.31 182 ASP A O 1
ATOM 1473 N N . GLY A 1 183 ? 12.946 -8.344 -3.864 1.00 95.50 183 GLY A N 1
ATOM 1474 C CA . GLY A 1 183 ? 11.915 -8.572 -4.859 1.00 95.50 183 GLY A CA 1
ATOM 1475 C C . GLY A 1 183 ? 10.631 -7.780 -4.633 1.00 95.50 183 GLY A C 1
ATOM 1476 O O . GLY A 1 183 ? 10.413 -7.117 -3.626 1.00 95.50 183 GLY A O 1
ATOM 1477 N N . ILE A 1 184 ? 9.742 -7.875 -5.621 1.00 96.38 184 ILE A N 1
ATOM 1478 C CA . ILE A 1 184 ? 8.310 -7.564 -5.464 1.00 96.38 184 ILE A CA 1
ATOM 1479 C C . ILE A 1 184 ? 7.458 -8.841 -5.448 1.00 96.38 184 ILE A C 1
ATOM 1481 O O . ILE A 1 184 ? 6.220 -8.798 -5.369 1.00 96.38 184 ILE A O 1
ATOM 1485 N N . VAL A 1 185 ? 8.128 -9.983 -5.622 1.00 97.00 185 VAL A N 1
ATOM 1486 C CA . VAL A 1 185 ? 7.600 -11.323 -5.436 1.00 97.00 185 VAL A CA 1
ATOM 1487 C C . VAL A 1 185 ? 8.645 -12.200 -4.744 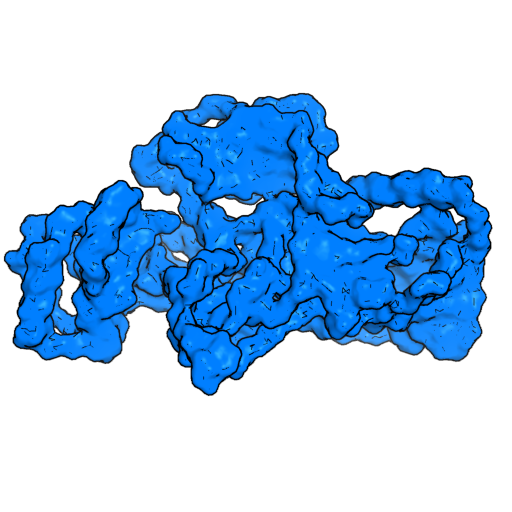1.00 97.00 185 VAL A C 1
ATOM 1489 O O . VAL A 1 185 ? 9.838 -12.069 -5.014 1.00 97.00 185 VAL A O 1
ATOM 1492 N N . GLY A 1 186 ? 8.175 -13.151 -3.939 1.00 96.00 186 GLY A N 1
ATOM 1493 C CA . GLY A 1 186 ? 9.025 -14.132 -3.266 1.00 96.00 186 GLY A CA 1
ATOM 1494 C C . GLY A 1 186 ? 9.716 -15.124 -4.218 1.00 96.00 186 GLY A C 1
ATOM 1495 O O . GLY A 1 186 ? 9.451 -15.134 -5.430 1.00 96.00 186 GLY A O 1
ATOM 1496 N N . PRO A 1 187 ? 10.548 -16.041 -3.688 1.00 95.62 187 PRO A N 1
ATOM 1497 C CA . PRO A 1 187 ? 11.302 -17.018 -4.475 1.00 95.62 187 PRO A CA 1
ATOM 1498 C C . PRO A 1 187 ? 10.395 -17.965 -5.278 1.00 95.62 187 PRO A C 1
ATOM 1500 O O . PRO A 1 187 ? 10.793 -18.456 -6.339 1.00 95.62 187 PRO A O 1
ATOM 1503 N N . HIS A 1 188 ? 9.140 -18.173 -4.862 1.00 95.25 188 HIS A N 1
ATOM 1504 C CA . HIS A 1 188 ? 8.131 -18.930 -5.614 1.00 95.25 188 HIS A CA 1
ATOM 1505 C C . HIS A 1 188 ? 7.062 -18.036 -6.258 1.00 95.25 188 HIS A C 1
ATOM 1507 O O . HIS A 1 188 ? 5.987 -18.504 -6.639 1.00 95.25 188 HIS A O 1
ATOM 1513 N N . ARG A 1 189 ? 7.394 -16.758 -6.468 1.00 96.06 189 ARG A N 1
ATOM 1514 C CA . ARG A 1 189 ? 6.584 -15.734 -7.141 1.00 96.06 189 ARG A CA 1
ATOM 1515 C C . ARG A 1 189 ? 5.317 -15.374 -6.359 1.00 96.06 189 ARG A C 1
ATOM 1517 O O . ARG A 1 189 ? 4.323 -14.910 -6.929 1.00 96.06 189 ARG A O 1
ATOM 1524 N N . GLU A 1 190 ? 5.347 -15.560 -5.043 1.00 95.75 190 GLU A N 1
ATOM 1525 C CA . GLU A 1 190 ? 4.324 -15.060 -4.139 1.00 95.75 190 GLU A CA 1
ATOM 1526 C C . GLU A 1 190 ? 4.287 -13.537 -4.214 1.00 95.75 190 GLU A C 1
ATOM 1528 O O . GLU A 1 190 ? 5.296 -12.874 -4.019 1.00 95.75 190 GLU A O 1
ATOM 1533 N N . LYS A 1 191 ? 3.124 -12.964 -4.522 1.00 95.69 191 LYS A N 1
ATOM 1534 C CA . LYS A 1 191 ? 3.002 -11.517 -4.720 1.00 95.69 191 LYS A CA 1
ATOM 1535 C C . LYS A 1 191 ? 3.031 -10.777 -3.396 1.00 95.69 191 LYS A C 1
ATOM 1537 O O . LYS A 1 191 ? 2.212 -11.063 -2.515 1.00 95.69 191 LYS A O 1
ATOM 1542 N N . GLU A 1 192 ? 3.872 -9.760 -3.337 1.00 95.56 192 GLU A N 1
ATOM 1543 C CA . GLU A 1 192 ? 3.984 -8.857 -2.199 1.00 95.56 192 GLU A CA 1
ATOM 1544 C C . GLU A 1 192 ? 3.060 -7.646 -2.353 1.00 95.56 192 GLU A C 1
ATOM 1546 O O . GLU A 1 192 ? 2.364 -7.481 -3.361 1.00 95.56 192 GLU A O 1
ATOM 1551 N N . ALA A 1 193 ? 2.996 -6.790 -1.334 1.00 94.62 193 ALA A N 1
ATOM 1552 C CA . ALA A 1 193 ? 2.080 -5.653 -1.336 1.00 94.62 193 ALA A CA 1
ATOM 1553 C C . ALA A 1 193 ? 2.437 -4.619 -2.425 1.00 94.62 193 ALA A C 1
ATOM 1555 O O . ALA A 1 193 ? 1.539 -4.061 -3.074 1.00 94.62 193 ALA A O 1
ATOM 1556 N N . SER A 1 194 ? 3.731 -4.371 -2.665 1.00 96.38 194 SER A N 1
ATOM 1557 C CA . SER A 1 194 ? 4.182 -3.465 -3.728 1.00 96.38 194 SER A CA 1
ATOM 1558 C C . SER A 1 194 ? 3.758 -3.912 -5.117 1.00 96.38 194 SER A C 1
ATOM 1560 O O . SER A 1 194 ? 3.399 -3.044 -5.911 1.00 96.38 194 SER A O 1
ATOM 1562 N N . TYR A 1 195 ? 3.691 -5.219 -5.401 1.00 97.00 195 TYR A N 1
ATOM 1563 C CA . TYR A 1 195 ? 3.243 -5.744 -6.696 1.00 97.00 195 TYR A CA 1
ATOM 1564 C C . TYR A 1 195 ? 1.917 -5.107 -7.129 1.00 97.00 195 TYR A C 1
ATOM 1566 O O . TYR A 1 195 ? 1.767 -4.630 -8.256 1.00 97.00 195 TYR A O 1
ATOM 1574 N N . TYR A 1 196 ? 0.944 -5.053 -6.216 1.00 96.75 196 TYR A N 1
ATOM 1575 C CA . TYR A 1 196 ? -0.371 -4.479 -6.498 1.00 96.75 196 TYR A CA 1
ATOM 1576 C C . TYR A 1 196 ? -0.320 -2.956 -6.624 1.00 96.75 196 TYR A C 1
ATOM 1578 O O . TYR A 1 196 ? -1.026 -2.390 -7.460 1.00 96.75 196 TYR A O 1
ATOM 1586 N N . THR A 1 197 ? 0.537 -2.298 -5.838 1.00 97.25 197 THR A N 1
ATOM 1587 C CA . THR A 1 197 ? 0.756 -0.846 -5.925 1.00 97.25 197 THR A CA 1
ATOM 1588 C C . THR A 1 197 ? 1.319 -0.468 -7.298 1.00 97.25 197 THR A C 1
ATOM 1590 O O . THR A 1 197 ? 0.781 0.409 -7.974 1.00 97.25 197 THR A O 1
ATOM 1593 N N . ILE A 1 198 ? 2.355 -1.182 -7.742 1.00 97.62 198 ILE A N 1
ATOM 1594 C CA . ILE A 1 198 ? 2.999 -1.018 -9.048 1.00 97.62 198 ILE A CA 1
ATOM 1595 C C . ILE A 1 198 ? 1.991 -1.293 -10.166 1.00 97.62 198 ILE A C 1
ATOM 1597 O O . ILE A 1 198 ? 1.882 -0.501 -11.102 1.00 97.62 198 ILE A O 1
ATOM 1601 N N . LYS A 1 199 ? 1.201 -2.372 -10.047 1.00 96.94 199 LYS A N 1
ATOM 1602 C CA . LYS A 1 199 ? 0.149 -2.718 -11.016 1.00 96.94 199 LYS A CA 1
ATOM 1603 C C . LYS A 1 199 ? -0.857 -1.575 -11.207 1.00 96.94 199 LYS A C 1
ATOM 1605 O O . LYS A 1 199 ? -1.247 -1.310 -12.341 1.00 96.94 199 LYS A O 1
ATOM 1610 N N . GLU A 1 200 ? -1.261 -0.892 -10.134 1.00 97.06 200 GLU A N 1
ATOM 1611 C CA . GLU A 1 200 ? -2.153 0.270 -10.234 1.00 97.06 200 GLU A CA 1
ATOM 1612 C C . GLU A 1 200 ? -1.451 1.490 -10.846 1.00 97.06 200 GLU A C 1
ATOM 1614 O O . GLU A 1 200 ? -1.963 2.083 -11.796 1.00 97.06 200 GLU A O 1
ATOM 1619 N N . ILE A 1 201 ? -0.289 1.884 -10.312 1.00 96.81 201 ILE A N 1
ATOM 1620 C CA . ILE A 1 201 ? 0.385 3.140 -10.689 1.00 96.81 201 ILE A CA 1
ATOM 1621 C C . ILE A 1 201 ? 0.859 3.109 -12.146 1.00 96.81 201 ILE A C 1
ATOM 1623 O O . ILE A 1 201 ? 0.734 4.105 -12.864 1.00 96.81 201 ILE A O 1
ATOM 1627 N N . TRP A 1 202 ? 1.362 1.961 -12.599 1.00 96.94 202 TRP A N 1
ATOM 1628 C CA . TRP A 1 202 ? 1.804 1.750 -13.977 1.00 96.94 202 TRP A CA 1
ATOM 1629 C C . TRP A 1 202 ? 0.694 1.257 -14.906 1.00 96.94 202 TRP A C 1
ATOM 1631 O O . TRP A 1 202 ? 0.973 0.879 -16.045 1.00 96.94 202 TRP A O 1
ATOM 1641 N N . SER A 1 203 ? -0.566 1.276 -14.461 1.00 96.94 203 SER A N 1
ATOM 1642 C CA . SER A 1 203 ? -1.692 0.982 -15.341 1.00 96.94 203 SER A CA 1
ATOM 1643 C C . SER A 1 203 ? -1.711 1.963 -16.528 1.00 96.94 203 SER A C 1
ATOM 1645 O O . SER A 1 203 ? -1.732 3.183 -16.325 1.00 96.94 203 SER A O 1
ATOM 1647 N N . PRO A 1 204 ? -1.764 1.467 -17.779 1.00 96.94 204 PRO A N 1
ATOM 1648 C CA . PRO A 1 204 ? -1.901 2.311 -18.963 1.00 96.94 204 PRO A CA 1
ATOM 1649 C C . PRO A 1 204 ? -3.315 2.899 -19.101 1.00 96.94 204 PRO A C 1
ATOM 1651 O O . PRO A 1 204 ? -3.535 3.820 -19.879 1.00 96.94 204 PRO A O 1
ATOM 1654 N N . VAL A 1 205 ? -4.284 2.399 -18.335 1.00 97.88 205 VAL A N 1
ATOM 1655 C CA . VAL A 1 205 ? -5.572 3.062 -18.122 1.00 97.88 205 VAL A CA 1
ATOM 1656 C C . VAL A 1 205 ? -5.486 3.774 -16.787 1.00 97.88 205 VAL A C 1
ATOM 1658 O O . VAL A 1 205 ? -5.463 3.124 -15.742 1.00 97.88 205 VAL A O 1
ATOM 1661 N N . TYR A 1 206 ? -5.424 5.099 -16.812 1.00 96.75 206 TYR A N 1
ATOM 1662 C CA . TYR A 1 206 ? -5.256 5.875 -15.595 1.00 96.75 206 TYR A CA 1
ATOM 1663 C C . TYR A 1 206 ? -6.564 6.519 -15.159 1.00 96.75 206 TYR A C 1
ATOM 1665 O O . TYR A 1 206 ? -7.242 7.179 -15.946 1.00 96.75 206 TYR A O 1
ATOM 1673 N N . ILE A 1 207 ? -6.890 6.334 -13.883 1.00 95.00 207 ILE A N 1
ATOM 1674 C CA . ILE A 1 207 ? -8.033 6.945 -13.214 1.00 95.00 207 ILE A CA 1
ATOM 1675 C C . ILE A 1 207 ? -7.488 7.731 -12.027 1.00 95.00 207 ILE A C 1
ATOM 1677 O O . ILE A 1 207 ? -6.821 7.170 -11.158 1.00 95.00 207 ILE A O 1
ATOM 1681 N N . GLU A 1 208 ? -7.760 9.034 -12.002 1.00 85.19 208 GLU A N 1
ATOM 1682 C CA . GLU A 1 208 ? -7.404 9.873 -10.859 1.00 85.19 208 GLU A CA 1
ATOM 1683 C C . GLU A 1 208 ? -8.299 9.500 -9.660 1.00 85.19 208 GLU A C 1
ATOM 1685 O O . GLU A 1 208 ? -9.515 9.338 -9.835 1.00 85.19 208 GLU A O 1
ATOM 1690 N N . PRO A 1 209 ? -7.744 9.352 -8.443 1.00 79.94 209 PRO A N 1
ATOM 1691 C CA . PRO A 1 209 ? -8.542 9.096 -7.254 1.00 79.94 209 PRO A CA 1
ATOM 1692 C C . PRO A 1 209 ? -9.588 10.192 -7.031 1.00 79.94 209 PRO A C 1
ATOM 1694 O O . PRO A 1 209 ? -9.278 11.380 -7.011 1.00 79.94 209 PRO A O 1
ATOM 1697 N N . GLN A 1 210 ? -10.833 9.778 -6.821 1.00 83.31 210 GLN A N 1
ATOM 1698 C CA . GLN A 1 210 ? -11.943 10.666 -6.488 1.00 83.31 210 GLN A CA 1
ATOM 1699 C C . GLN A 1 210 ? -12.928 9.934 -5.568 1.00 83.31 210 GLN A C 1
ATOM 1701 O O . GLN A 1 210 ? -13.116 8.722 -5.729 1.00 83.31 210 GLN A O 1
ATOM 1706 N N . PRO A 1 211 ? -13.551 10.623 -4.598 1.00 84.69 211 PRO A N 1
ATOM 1707 C CA . PRO A 1 211 ? -14.605 10.029 -3.791 1.00 84.69 211 PRO A CA 1
ATOM 1708 C C . PRO A 1 211 ? -15.857 9.777 -4.642 1.00 84.69 211 PRO A C 1
ATOM 1710 O O . PRO A 1 211 ? -16.162 10.528 -5.566 1.00 84.69 211 PRO A O 1
ATOM 1713 N N . ILE A 1 212 ? -16.608 8.734 -4.293 1.00 88.62 212 ILE A N 1
ATOM 1714 C CA . ILE A 1 212 ? -17.981 8.549 -4.767 1.00 88.62 212 ILE A CA 1
ATOM 1715 C C . ILE A 1 212 ? -18.900 8.952 -3.621 1.00 88.62 212 ILE A C 1
ATOM 1717 O O . ILE A 1 212 ? -19.055 8.221 -2.645 1.00 88.62 212 ILE A O 1
ATOM 1721 N N . ASP A 1 213 ? -19.460 10.151 -3.718 1.00 84.31 213 ASP A N 1
ATOM 1722 C CA . ASP A 1 213 ? -20.364 10.722 -2.725 1.00 84.31 213 ASP A CA 1
ATOM 1723 C C . ASP A 1 213 ? -21.773 10.928 -3.302 1.00 84.31 213 ASP A C 1
ATOM 1725 O O . ASP A 1 213 ? -22.102 10.453 -4.388 1.00 84.31 213 ASP A O 1
ATOM 1729 N N . ALA A 1 214 ? -22.634 11.628 -2.564 1.00 83.94 214 ALA A N 1
ATOM 1730 C CA . ALA A 1 214 ? -24.003 11.894 -2.996 1.00 83.94 214 ALA A CA 1
ATOM 1731 C C . ALA A 1 214 ? -24.098 12.744 -4.280 1.00 83.94 214 ALA A C 1
ATOM 1733 O O . ALA A 1 214 ? -25.137 12.709 -4.936 1.00 83.94 214 ALA A O 1
ATOM 1734 N N . ALA A 1 215 ? -23.048 13.489 -4.643 1.00 88.38 215 ALA A N 1
ATOM 1735 C CA . ALA A 1 215 ? -22.986 14.295 -5.859 1.00 88.38 215 ALA A CA 1
ATOM 1736 C C . ALA A 1 215 ? -22.458 13.505 -7.071 1.00 88.38 215 ALA A C 1
ATOM 1738 O O . ALA A 1 215 ? -22.441 14.028 -8.187 1.00 88.38 215 ALA A O 1
ATOM 1739 N N . PHE A 1 216 ? -22.046 12.247 -6.888 1.00 94.06 216 PHE A N 1
ATOM 1740 C CA . PHE A 1 216 ? -21.527 11.423 -7.970 1.00 94.06 216 PHE A CA 1
ATOM 1741 C C . PHE A 1 216 ? -22.573 11.181 -9.068 1.00 94.06 216 PHE A C 1
ATOM 1743 O O . PHE A 1 216 ? -23.647 10.624 -8.841 1.00 94.06 216 PHE A O 1
ATOM 1750 N N . THR A 1 217 ? -22.222 11.551 -10.299 1.00 91.00 217 THR A N 1
ATOM 1751 C CA . THR A 1 217 ? -23.113 11.501 -11.471 1.00 91.00 217 THR A CA 1
ATOM 1752 C C . THR A 1 217 ? -22.990 10.208 -12.283 1.00 91.00 217 THR A C 1
ATOM 1754 O O . THR A 1 217 ? -23.595 10.082 -13.346 1.00 91.00 217 THR A O 1
ATOM 1757 N N . GLY A 1 218 ? -22.191 9.238 -11.822 1.00 94.25 218 GLY A N 1
ATOM 1758 C CA . GLY A 1 218 ? -21.858 8.047 -12.608 1.00 94.25 218 GLY A CA 1
ATOM 1759 C C . GLY A 1 218 ? -20.769 8.289 -13.657 1.00 94.25 218 GLY A C 1
ATOM 1760 O O . GLY A 1 218 ? -20.645 7.494 -14.587 1.00 94.25 218 GLY A O 1
ATOM 1761 N N . GLN A 1 219 ? -19.999 9.372 -13.535 1.00 95.12 219 GLN A N 1
ATOM 1762 C CA . GLN A 1 219 ? -18.934 9.745 -14.464 1.00 95.12 219 GLN A CA 1
ATOM 1763 C C . GLN A 1 219 ? -17.553 9.616 -13.818 1.00 95.12 219 GLN A C 1
ATOM 1765 O O . GLN A 1 219 ? -17.330 10.112 -12.718 1.00 95.12 219 GLN A O 1
ATOM 1770 N N . ILE A 1 220 ? -16.614 8.967 -14.508 1.00 96.38 220 ILE A N 1
ATOM 1771 C CA . ILE A 1 220 ? -15.238 8.784 -14.033 1.00 96.38 220 ILE A CA 1
ATOM 1772 C C . ILE A 1 220 ? -14.248 9.355 -15.055 1.00 96.38 220 ILE A C 1
ATOM 1774 O O . ILE A 1 220 ? -14.220 8.864 -16.186 1.00 96.38 220 ILE A O 1
ATOM 1778 N N . PRO A 1 221 ? -13.431 10.367 -14.700 1.00 96.38 221 PRO A N 1
ATOM 1779 C CA . PRO A 1 221 ? -12.333 10.819 -15.545 1.00 96.38 221 PRO A CA 1
ATOM 1780 C C . PRO A 1 221 ? -11.341 9.686 -15.813 1.00 96.38 221 PRO A C 1
ATOM 1782 O O . PRO A 1 221 ? -10.980 8.932 -14.909 1.00 96.38 221 PRO A O 1
ATOM 1785 N N . VAL A 1 222 ? -10.892 9.578 -17.059 1.00 97.81 222 VAL A N 1
ATOM 1786 C CA . VAL A 1 222 ? -9.928 8.565 -17.493 1.00 97.81 222 VAL A CA 1
ATOM 1787 C C . VAL A 1 222 ? -8.903 9.183 -18.439 1.00 97.81 222 VAL A C 1
ATOM 1789 O O . VAL A 1 222 ? -9.227 10.054 -19.246 1.00 97.81 222 VAL A O 1
ATOM 1792 N N . GLU A 1 223 ? -7.663 8.723 -18.349 1.00 97.94 223 GLU A N 1
ATOM 1793 C CA . GLU A 1 223 ? -6.566 9.071 -19.250 1.00 97.94 223 GLU A CA 1
ATOM 1794 C C . GLU A 1 223 ? -6.048 7.797 -19.925 1.00 97.94 223 GLU A C 1
ATOM 1796 O O . GLU A 1 223 ? -5.799 6.786 -19.259 1.00 97.94 223 GLU A O 1
ATOM 1801 N N . ASN A 1 224 ? -5.873 7.851 -21.246 1.00 98.44 224 ASN A N 1
ATOM 1802 C CA . ASN A 1 224 ? -5.193 6.801 -21.986 1.00 98.44 224 ASN A CA 1
ATOM 1803 C C . ASN A 1 224 ? -3.676 7.017 -21.934 1.00 98.44 224 ASN A C 1
ATOM 1805 O O . ASN A 1 224 ? -3.148 7.924 -22.572 1.00 98.44 224 ASN A O 1
ATOM 1809 N N . ARG A 1 225 ? -2.971 6.155 -21.204 1.00 97.06 225 ARG A N 1
ATOM 1810 C CA . ARG A 1 225 ? -1.507 6.144 -21.085 1.00 97.06 225 ARG A CA 1
ATOM 1811 C C . ARG A 1 225 ? -0.839 5.005 -21.856 1.00 97.06 225 ARG A C 1
ATOM 1813 O O . ARG A 1 225 ? 0.354 4.787 -21.667 1.00 97.06 225 ARG A O 1
ATOM 1820 N N . TYR A 1 226 ? -1.561 4.283 -22.713 1.00 97.62 226 TYR A N 1
ATOM 1821 C CA . TYR A 1 226 ? -0.915 3.429 -23.709 1.00 97.62 226 TYR A CA 1
ATOM 1822 C C . TYR A 1 226 ? -0.130 4.271 -24.714 1.00 97.62 226 TYR A C 1
ATOM 1824 O O . TYR A 1 226 ? -0.555 5.372 -25.053 1.00 97.62 226 TYR A O 1
ATOM 1832 N N . SER A 1 227 ? 0.952 3.711 -25.258 1.00 95.56 227 SER A N 1
ATOM 1833 C CA . SER A 1 227 ? 1.707 4.334 -26.354 1.00 95.56 227 SER A CA 1
ATOM 1834 C C . SER A 1 227 ? 1.066 4.095 -27.726 1.00 95.56 227 SER A C 1
ATOM 1836 O O . SER A 1 227 ? 1.088 4.980 -28.574 1.00 95.56 227 SER A O 1
ATOM 1838 N N . PHE A 1 228 ? 0.457 2.919 -27.945 1.00 96.94 228 PHE A N 1
ATOM 1839 C CA . PHE A 1 228 ? -0.019 2.491 -29.276 1.00 96.94 228 PHE A CA 1
ATOM 1840 C C . PHE A 1 228 ? -1.474 1.997 -29.305 1.00 96.94 228 PHE A C 1
ATOM 1842 O O . PHE A 1 228 ? -2.022 1.732 -30.373 1.00 96.94 228 PHE A O 1
ATOM 1849 N N . THR A 1 229 ? -2.129 1.894 -28.148 1.00 98.00 229 THR A N 1
ATOM 1850 C CA . THR A 1 229 ? -3.470 1.301 -28.024 1.00 98.00 229 THR A CA 1
ATOM 1851 C C . THR A 1 229 ? -4.515 2.380 -27.768 1.00 98.00 229 THR A C 1
ATOM 1853 O O . THR A 1 229 ? -4.363 3.206 -26.870 1.00 98.00 229 THR A O 1
ATOM 1856 N N . ASN A 1 230 ? -5.609 2.370 -28.531 1.00 98.62 230 ASN A N 1
ATOM 1857 C CA . ASN A 1 230 ? -6.784 3.198 -28.241 1.00 98.62 230 ASN A CA 1
ATOM 1858 C C . ASN A 1 230 ? -7.675 2.490 -27.208 1.00 98.62 230 ASN A C 1
ATOM 1860 O O . ASN A 1 230 ? -7.851 1.274 -27.278 1.00 98.62 230 ASN A O 1
ATOM 1864 N N . LEU A 1 231 ? -8.287 3.234 -26.281 1.00 98.38 231 LEU A N 1
ATOM 1865 C CA . LEU A 1 231 ? -9.170 2.643 -25.267 1.00 98.38 231 LEU A CA 1
ATOM 1866 C C . LEU A 1 231 ? -10.438 1.987 -25.827 1.00 98.38 231 LEU A C 1
ATOM 1868 O O . LEU A 1 231 ? -11.045 1.192 -25.117 1.00 98.38 231 LEU A O 1
ATOM 1872 N N . ASN A 1 232 ? -10.819 2.249 -27.080 1.00 97.88 232 ASN A N 1
ATOM 1873 C CA . ASN A 1 232 ? -11.901 1.517 -27.745 1.00 97.88 232 ASN A CA 1
ATOM 1874 C C . ASN A 1 232 ? -11.555 0.044 -28.046 1.00 97.88 232 ASN A C 1
ATOM 1876 O O . ASN A 1 232 ? -12.455 -0.733 -28.356 1.00 97.88 232 ASN A O 1
ATOM 1880 N N . GLN A 1 233 ? -10.278 -0.344 -27.941 1.00 98.31 233 GLN A N 1
ATOM 1881 C CA . GLN A 1 233 ? -9.815 -1.734 -28.018 1.00 98.31 233 GLN A CA 1
ATOM 1882 C C . GLN A 1 233 ? -9.826 -2.419 -26.642 1.00 98.31 233 GLN A C 1
ATOM 1884 O O . GLN A 1 233 ? -9.755 -3.643 -26.552 1.00 98.31 233 GLN A O 1
ATOM 1889 N N . CYS A 1 234 ? -9.915 -1.636 -25.565 1.00 98.25 234 CYS A N 1
ATOM 1890 C CA . CYS A 1 234 ? -10.043 -2.130 -24.202 1.00 98.25 234 CYS A CA 1
ATOM 1891 C C . CYS A 1 234 ? -11.519 -2.357 -23.854 1.00 98.25 234 CYS A C 1
ATOM 1893 O O . CYS A 1 234 ? -12.426 -1.766 -24.438 1.00 98.25 234 CYS A O 1
ATOM 1895 N N . THR A 1 235 ? -11.778 -3.193 -22.850 1.00 98.19 235 THR A N 1
ATOM 1896 C CA . THR A 1 235 ? -13.133 -3.397 -22.318 1.00 98.19 235 THR A CA 1
ATOM 1897 C C . THR A 1 235 ? -13.211 -2.946 -20.870 1.00 98.19 235 THR A C 1
ATOM 1899 O O . THR A 1 235 ? -12.332 -3.246 -20.070 1.00 98.19 235 THR A O 1
ATOM 1902 N N . PHE A 1 236 ? -14.309 -2.288 -20.506 1.00 98.44 236 PHE A N 1
ATOM 1903 C CA . PHE A 1 236 ? -14.578 -1.861 -19.138 1.00 98.44 236 PHE A CA 1
ATOM 1904 C C . PHE A 1 236 ? -15.839 -2.534 -18.611 1.00 98.44 236 PHE A C 1
ATOM 1906 O O . PHE A 1 236 ? -16.859 -2.586 -19.298 1.00 98.44 236 PHE A O 1
ATOM 1913 N N . LYS A 1 237 ? -15.786 -3.016 -17.372 1.00 98.50 237 LYS A N 1
ATOM 1914 C CA . LYS A 1 237 ? -16.941 -3.580 -16.668 1.00 98.50 237 LYS A CA 1
ATOM 1915 C C . LYS A 1 237 ? -17.034 -2.971 -15.287 1.00 98.50 237 LYS A C 1
ATOM 1917 O O . LYS A 1 237 ? -16.025 -2.859 -14.601 1.00 98.50 237 LYS A O 1
ATOM 1922 N N . TRP A 1 238 ? -18.237 -2.625 -14.861 1.00 98.50 238 TRP A N 1
ATOM 1923 C CA . TRP A 1 238 ? -18.492 -2.206 -13.493 1.00 98.50 238 TRP A CA 1
ATOM 1924 C C . TRP A 1 238 ? -19.437 -3.173 -12.788 1.00 98.50 238 TRP A C 1
ATOM 1926 O O . TRP A 1 238 ? -20.251 -3.856 -13.416 1.00 98.50 238 TRP A O 1
ATOM 1936 N N . LYS A 1 239 ? -19.335 -3.217 -11.460 1.00 98.44 239 LYS A N 1
ATOM 1937 C CA . LYS A 1 239 ? -20.289 -3.910 -10.589 1.00 98.44 239 LYS A CA 1
ATOM 1938 C C . LYS A 1 239 ? -20.581 -3.090 -9.340 1.00 98.44 239 LYS A C 1
ATOM 1940 O O . LYS A 1 239 ? -19.688 -2.480 -8.758 1.00 98.44 239 LYS A O 1
ATOM 1945 N N . LEU A 1 240 ? -21.841 -3.119 -8.932 1.00 98.50 240 LEU A N 1
ATOM 1946 C CA . LEU A 1 240 ? -22.343 -2.576 -7.678 1.00 98.50 240 LEU A CA 1
ATOM 1947 C C . LEU A 1 240 ? -22.592 -3.735 -6.718 1.00 98.50 240 LEU A C 1
ATOM 1949 O O . LEU A 1 240 ? -23.216 -4.727 -7.109 1.00 98.50 240 LEU A O 1
ATOM 1953 N N . VAL A 1 241 ? -22.097 -3.640 -5.484 1.00 98.25 241 VAL A N 1
ATOM 1954 C CA . VAL A 1 241 ? -22.094 -4.786 -4.561 1.00 98.25 241 VAL A CA 1
ATOM 1955 C C . VAL A 1 241 ? -22.605 -4.452 -3.162 1.00 98.25 241 VAL A C 1
ATOM 1957 O O . VAL A 1 241 ? -22.570 -3.302 -2.723 1.00 98.25 241 VAL A O 1
ATOM 1960 N N . LYS A 1 242 ? -23.017 -5.501 -2.444 1.00 97.56 242 LYS A N 1
ATOM 1961 C CA . LYS A 1 242 ? -23.290 -5.513 -1.003 1.00 97.56 242 LYS A CA 1
ATOM 1962 C C . LYS A 1 242 ? -22.288 -6.369 -0.263 1.00 97.56 242 LYS A C 1
ATOM 1964 O O . LYS A 1 242 ? -22.100 -7.532 -0.618 1.00 97.56 242 LYS A O 1
ATOM 1969 N N . PHE A 1 243 ? -21.697 -5.825 0.790 1.00 97.56 243 PHE A N 1
ATOM 1970 C CA . PHE A 1 243 ? -20.755 -6.572 1.607 1.00 97.56 243 PHE A CA 1
ATOM 1971 C C . PHE A 1 243 ? -21.472 -7.444 2.641 1.00 97.56 243 PHE A C 1
ATOM 1973 O O . PHE A 1 243 ? -22.520 -7.053 3.166 1.00 97.56 243 PHE A O 1
ATOM 1980 N N . PRO A 1 244 ? -20.916 -8.624 2.973 1.00 96.19 244 PRO A N 1
ATOM 1981 C CA . PRO A 1 244 ? -21.377 -9.368 4.130 1.00 96.19 244 PRO A CA 1
ATOM 1982 C C . PRO A 1 244 ? -21.146 -8.547 5.406 1.00 96.19 244 PRO A C 1
ATOM 1984 O O . PRO A 1 244 ? -20.198 -7.770 5.519 1.00 96.19 244 PRO A O 1
ATOM 1987 N N . THR A 1 245 ? -22.021 -8.723 6.393 1.00 94.69 245 THR A N 1
ATOM 1988 C CA . THR A 1 245 ? -21.859 -8.077 7.702 1.00 94.69 245 THR A CA 1
ATOM 1989 C C . THR A 1 245 ? -20.781 -8.786 8.523 1.00 94.69 245 THR A C 1
ATOM 1991 O O . THR A 1 245 ? -20.464 -9.950 8.268 1.00 94.69 245 THR A O 1
ATOM 1994 N N . ALA A 1 246 ? -20.294 -8.154 9.594 1.00 95.38 246 ALA A N 1
ATOM 1995 C CA . ALA A 1 246 ? -19.323 -8.772 10.501 1.00 95.38 246 ALA A CA 1
ATOM 1996 C C . ALA A 1 246 ? -19.783 -10.126 11.089 1.00 95.38 246 ALA A C 1
ATOM 1998 O O . ALA A 1 246 ? -18.954 -10.960 11.447 1.00 95.38 246 ALA A O 1
ATOM 1999 N N . LYS A 1 247 ? -21.097 -10.393 11.148 1.00 91.19 247 LYS A N 1
ATOM 2000 C CA . LYS A 1 247 ? -21.657 -11.659 11.659 1.00 91.19 247 LYS A CA 1
ATOM 2001 C C . LYS A 1 247 ? -21.625 -12.802 10.644 1.00 91.19 247 LYS A C 1
ATOM 2003 O O . LYS A 1 247 ? -21.664 -13.966 11.034 1.00 91.19 247 LYS A O 1
ATOM 2008 N N . ASN A 1 248 ? -21.567 -12.502 9.348 1.00 94.19 248 ASN A N 1
ATOM 2009 C CA . ASN A 1 248 ? -21.489 -13.530 8.314 1.00 94.19 248 ASN A CA 1
ATOM 2010 C C . ASN A 1 248 ? -20.116 -14.214 8.359 1.00 94.19 248 ASN A C 1
ATOM 2012 O O . ASN A 1 248 ? -19.104 -13.540 8.514 1.00 94.19 248 ASN A O 1
ATOM 2016 N N . LYS A 1 249 ? -20.054 -15.543 8.206 1.00 90.25 249 LYS A N 1
ATOM 2017 C CA . LYS A 1 249 ? -18.769 -16.269 8.194 1.00 90.25 249 LYS A CA 1
ATOM 2018 C C . LYS A 1 249 ? -17.937 -15.975 6.938 1.00 90.25 249 LYS A C 1
ATOM 2020 O O . LYS A 1 249 ? -16.726 -15.842 7.047 1.00 90.25 249 LYS A O 1
ATOM 2025 N N . GLY A 1 250 ? -18.590 -15.866 5.780 1.00 94.38 250 GLY A N 1
ATOM 2026 C CA . GLY A 1 250 ? -17.934 -15.605 4.497 1.00 94.38 250 GLY A CA 1
ATOM 2027 C C . GLY A 1 250 ? -17.564 -14.137 4.274 1.00 94.38 250 GLY A C 1
ATOM 2028 O O . GLY A 1 250 ? -18.115 -13.236 4.907 1.00 94.38 250 GLY A O 1
ATOM 2029 N N . THR A 1 251 ? -16.645 -13.922 3.337 1.00 97.12 251 THR A N 1
ATOM 2030 C CA . THR A 1 251 ? -16.109 -12.613 2.925 1.00 97.12 251 THR A CA 1
ATOM 2031 C C . THR A 1 251 ? -16.656 -12.136 1.574 1.00 97.12 251 THR A C 1
ATOM 2033 O O . THR A 1 251 ? -16.521 -10.970 1.212 1.00 97.12 251 THR A O 1
ATOM 2036 N N . THR A 1 252 ? -17.316 -13.019 0.825 1.00 96.94 252 THR A N 1
ATOM 2037 C CA . THR A 1 252 ? -17.821 -12.742 -0.523 1.00 96.94 252 THR A CA 1
ATOM 2038 C C . THR A 1 252 ? -18.978 -11.743 -0.502 1.00 96.94 252 THR A C 1
ATOM 2040 O O . THR A 1 252 ? -19.969 -11.935 0.203 1.00 96.94 252 THR A O 1
ATOM 2043 N N . PHE A 1 253 ? -18.866 -10.682 -1.303 1.00 97.06 253 PHE A N 1
ATOM 2044 C CA . PHE A 1 253 ? -19.954 -9.734 -1.542 1.00 97.06 253 PHE A CA 1
ATOM 2045 C C . PHE A 1 253 ? -21.035 -10.321 -2.458 1.00 97.06 253 PHE A C 1
ATOM 2047 O O . PHE A 1 253 ? -20.787 -11.216 -3.264 1.00 97.06 253 PHE A O 1
ATOM 2054 N N . ILE A 1 254 ? -22.236 -9.753 -2.386 1.00 97.56 254 ILE A N 1
ATOM 2055 C CA . ILE A 1 254 ? -23.334 -10.029 -3.315 1.00 97.56 254 ILE A CA 1
ATOM 2056 C C . ILE A 1 254 ? -23.312 -8.960 -4.406 1.00 97.56 254 ILE A C 1
ATOM 2058 O O . ILE A 1 254 ? -23.344 -7.767 -4.107 1.00 97.56 254 ILE A O 1
ATOM 2062 N N . THR A 1 255 ? -23.274 -9.373 -5.671 1.00 98.06 255 THR A N 1
ATOM 2063 C CA . THR A 1 255 ? -23.388 -8.440 -6.801 1.00 98.06 255 THR A CA 1
ATOM 2064 C C . THR A 1 255 ? -24.851 -8.049 -6.986 1.00 98.06 255 THR A C 1
ATOM 2066 O O . THR A 1 255 ? -25.689 -8.912 -7.223 1.00 98.06 255 THR A O 1
ATOM 2069 N N . GLN A 1 256 ? -25.159 -6.757 -6.869 1.00 97.75 256 GLN A N 1
ATOM 2070 C CA . GLN A 1 256 ? -26.515 -6.233 -7.062 1.00 97.75 256 GLN A CA 1
ATOM 2071 C C . GLN A 1 256 ? -26.796 -5.895 -8.522 1.00 97.75 256 GLN A C 1
ATOM 2073 O O . GLN A 1 256 ? -27.895 -6.123 -9.013 1.00 97.75 256 GLN A O 1
ATOM 2078 N N . SER A 1 257 ? -25.806 -5.326 -9.206 1.00 98.00 257 SER A N 1
ATOM 2079 C CA . SER A 1 257 ? -25.915 -4.950 -10.611 1.00 98.00 257 SER A CA 1
ATOM 2080 C C . SER A 1 257 ? -24.540 -4.961 -11.254 1.00 98.00 257 SER A C 1
ATOM 2082 O O . SER A 1 257 ? -23.528 -4.732 -10.590 1.00 98.00 257 SER A O 1
ATOM 2084 N N . THR A 1 258 ? -24.513 -5.186 -12.561 1.00 98.44 258 THR A N 1
ATOM 2085 C CA . THR A 1 258 ? -23.312 -5.061 -13.390 1.00 98.44 258 THR A CA 1
ATOM 2086 C C . THR A 1 258 ? -23.636 -4.268 -14.642 1.00 98.44 258 THR A C 1
ATOM 2088 O O . THR A 1 258 ? -24.807 -4.117 -14.995 1.00 98.44 258 THR A O 1
ATOM 2091 N N . GLY A 1 259 ? -22.607 -3.778 -15.317 1.00 98.06 259 GLY A N 1
ATOM 2092 C CA . GLY A 1 259 ? -22.761 -3.175 -16.627 1.00 98.06 259 GLY A CA 1
ATOM 2093 C C . GLY A 1 259 ? -21.427 -2.804 -17.244 1.00 98.06 259 GLY A C 1
ATOM 2094 O O . GLY A 1 259 ? -20.355 -3.074 -16.698 1.00 98.06 259 GLY A O 1
ATOM 2095 N N . THR A 1 260 ? -21.509 -2.182 -18.408 1.00 97.81 260 THR A N 1
ATOM 2096 C CA . THR A 1 260 ? -20.369 -1.617 -19.122 1.00 97.81 260 THR A CA 1
ATOM 2097 C C . THR A 1 260 ? -20.581 -0.111 -19.245 1.00 97.81 260 THR A C 1
ATOM 2099 O O . THR A 1 260 ? -21.718 0.317 -19.473 1.00 97.81 260 THR A O 1
ATOM 2102 N N . PRO A 1 261 ? -19.529 0.712 -19.115 1.00 96.88 261 PRO A N 1
ATOM 2103 C CA . PRO A 1 261 ? -19.629 2.129 -19.436 1.00 96.88 261 PRO A CA 1
ATOM 2104 C C . PRO A 1 261 ? -20.093 2.361 -20.882 1.00 96.88 261 PRO A C 1
ATOM 2106 O O . PRO A 1 261 ? -20.052 1.464 -21.728 1.00 96.88 261 PRO A O 1
ATOM 2109 N N . ALA A 1 262 ? -20.526 3.586 -21.175 1.00 95.88 262 ALA A N 1
ATOM 2110 C CA . ALA A 1 262 ? -20.719 4.056 -22.538 1.00 95.88 262 ALA A CA 1
ATOM 2111 C C . ALA A 1 262 ? -19.434 3.861 -23.357 1.00 95.88 262 ALA A C 1
ATOM 2113 O O . ALA A 1 262 ? -18.333 4.003 -22.823 1.00 95.88 262 ALA A O 1
ATOM 2114 N N . ALA A 1 263 ? -19.591 3.569 -24.651 1.00 92.19 263 ALA A N 1
ATOM 2115 C CA . ALA A 1 263 ? -18.460 3.481 -25.561 1.00 92.19 263 ALA A CA 1
ATOM 2116 C C . ALA A 1 263 ? -17.646 4.782 -25.516 1.00 92.19 263 ALA A C 1
ATOM 2118 O O . ALA A 1 263 ? -18.203 5.880 -25.546 1.00 92.19 263 ALA A O 1
ATOM 2119 N N . LEU A 1 264 ? -16.331 4.629 -25.438 1.00 94.88 264 LEU A N 1
ATOM 2120 C CA . LEU A 1 264 ? -15.368 5.713 -25.365 1.00 94.88 264 LEU A CA 1
ATOM 2121 C C . LEU A 1 264 ? -14.202 5.357 -26.288 1.00 94.88 264 LEU A C 1
ATOM 2123 O O . LEU A 1 264 ? -13.731 4.223 -26.285 1.00 94.88 264 LEU A O 1
ATOM 2127 N N . SER A 1 265 ? -13.744 6.325 -27.075 1.00 97.75 265 SER A N 1
ATOM 2128 C CA . SER A 1 265 ? -12.559 6.195 -27.919 1.00 97.75 265 SER A CA 1
ATOM 2129 C C . SER A 1 265 ? -11.593 7.299 -27.538 1.00 97.75 265 SER A C 1
ATOM 2131 O O . SER A 1 265 ? -11.859 8.458 -27.838 1.00 97.75 265 SER A O 1
ATOM 2133 N N . LEU A 1 266 ? -10.495 6.920 -26.891 1.00 98.38 266 LEU A N 1
ATOM 2134 C CA . LEU A 1 266 ? -9.394 7.814 -26.550 1.00 98.38 266 LEU A CA 1
ATOM 2135 C C . LEU A 1 266 ? -8.122 7.249 -27.169 1.00 98.38 266 LEU A C 1
ATOM 2137 O O . LEU A 1 266 ? -7.726 6.123 -26.853 1.00 98.38 266 LEU A O 1
ATOM 2141 N N . LYS A 1 267 ? -7.486 8.015 -28.049 1.00 98.56 267 LYS A N 1
ATOM 2142 C CA . LYS A 1 267 ? -6.161 7.708 -28.599 1.00 98.56 267 LYS A CA 1
ATOM 2143 C C . LYS A 1 267 ? -5.093 7.794 -27.493 1.00 98.56 267 LYS A C 1
ATOM 2145 O O . LYS A 1 267 ? -5.363 8.384 -26.445 1.00 98.56 267 LYS A O 1
ATOM 2150 N N . PRO A 1 268 ? -3.902 7.200 -27.693 1.00 98.44 268 PRO A N 1
ATOM 2151 C CA . PRO A 1 268 ? -2.746 7.414 -26.821 1.00 98.44 268 PRO A CA 1
ATOM 2152 C C . PRO A 1 268 ? -2.584 8.881 -26.392 1.00 98.44 268 PRO A C 1
ATOM 2154 O O . PRO A 1 268 ? -2.598 9.776 -27.233 1.00 98.44 268 PRO A O 1
ATOM 2157 N N . GLY A 1 269 ? -2.473 9.126 -25.084 1.00 96.81 269 GLY A N 1
ATOM 2158 C CA . GLY A 1 269 ? -2.304 10.457 -24.490 1.00 96.81 269 GLY A CA 1
ATOM 2159 C C . GLY A 1 269 ? -3.590 11.265 -24.265 1.00 96.81 269 GLY A C 1
ATOM 2160 O O . GLY A 1 269 ? -3.551 12.271 -23.555 1.00 96.81 269 GLY A O 1
ATOM 2161 N N . GLU A 1 270 ? -4.736 10.854 -24.817 1.00 98.38 270 GLU A N 1
ATOM 2162 C CA . GLU A 1 270 ? -5.993 11.590 -24.650 1.00 98.38 270 GLU A CA 1
ATOM 2163 C C . GLU A 1 270 ? -6.635 11.355 -23.271 1.00 98.38 270 GLU A C 1
ATOM 2165 O O . GLU A 1 270 ? -6.534 10.285 -22.660 1.00 98.38 270 GLU A O 1
ATOM 2170 N N . LYS A 1 271 ? -7.356 12.375 -22.795 1.00 98.12 271 LYS A N 1
ATOM 2171 C CA . LYS A 1 271 ? -8.173 12.340 -21.576 1.00 98.12 271 LYS A CA 1
ATOM 2172 C C . LYS A 1 271 ? -9.648 12.426 -21.938 1.00 98.12 271 LYS A C 1
ATOM 2174 O O . LYS A 1 271 ? -10.020 13.087 -22.903 1.00 98.12 271 LYS A O 1
ATOM 2179 N N . GLY A 1 272 ? -10.493 11.800 -21.132 1.00 97.00 272 GLY A N 1
ATOM 2180 C CA . GLY A 1 272 ? -11.938 11.837 -21.307 1.00 97.00 272 GLY A CA 1
ATOM 2181 C C . GLY A 1 272 ? -12.678 11.374 -20.062 1.00 97.00 272 GLY A C 1
ATOM 2182 O O . GLY A 1 272 ? -12.156 11.409 -18.947 1.00 97.00 272 GLY A O 1
ATOM 2183 N N . THR A 1 273 ? -13.922 10.944 -20.247 1.00 96.81 273 THR A N 1
ATOM 2184 C CA . THR A 1 273 ? -14.803 10.570 -19.139 1.00 96.81 273 THR A CA 1
ATOM 2185 C C . THR A 1 273 ? -15.572 9.300 -19.474 1.00 96.81 273 THR A C 1
ATOM 2187 O O . THR A 1 273 ? -16.287 9.232 -20.472 1.00 96.81 273 THR A O 1
ATOM 2190 N N . LEU A 1 274 ? -15.454 8.294 -18.610 1.00 96.81 274 LEU A N 1
ATOM 2191 C CA . LEU A 1 274 ? -16.283 7.097 -18.630 1.00 96.81 274 LEU A CA 1
ATOM 2192 C C . LEU A 1 274 ? -17.644 7.427 -18.024 1.00 96.81 274 LEU A C 1
ATOM 2194 O O . LEU A 1 274 ? -17.753 7.672 -16.825 1.00 96.81 274 LEU A O 1
ATOM 2198 N N . ASN A 1 275 ? -18.698 7.387 -18.835 1.00 97.31 275 ASN A N 1
ATOM 2199 C CA . ASN A 1 275 ? -20.066 7.401 -18.328 1.00 97.31 275 ASN A CA 1
ATOM 2200 C C . ASN A 1 275 ? -20.489 5.965 -18.009 1.00 97.31 275 ASN A C 1
ATOM 2202 O O . ASN A 1 275 ? -20.724 5.170 -18.915 1.00 97.31 275 ASN A O 1
ATOM 2206 N N . LEU A 1 276 ? -20.599 5.630 -16.728 1.00 97.31 276 LEU A N 1
ATOM 2207 C CA . LEU A 1 276 ? -20.901 4.277 -16.276 1.00 97.31 276 LEU A CA 1
ATOM 2208 C C . LEU A 1 276 ? -22.350 3.851 -16.552 1.00 97.31 276 LEU A C 1
ATOM 2210 O O . LEU A 1 276 ? -22.625 2.656 -16.531 1.00 97.31 276 LEU A O 1
ATOM 2214 N N . LYS A 1 277 ? -23.273 4.790 -16.814 1.00 96.31 277 LYS A N 1
ATOM 2215 C CA . LYS A 1 277 ? -24.717 4.514 -16.955 1.00 96.31 277 LYS A CA 1
ATOM 2216 C C . LYS A 1 277 ? -25.278 3.718 -15.768 1.00 96.31 277 LYS A C 1
ATOM 2218 O O . LYS A 1 277 ? -25.962 2.710 -15.941 1.00 96.31 277 LYS A O 1
ATOM 2223 N N . LEU A 1 278 ? -24.946 4.151 -14.551 1.00 96.81 278 LEU A N 1
ATOM 2224 C CA . LEU A 1 278 ? -25.410 3.480 -13.339 1.00 96.81 278 LEU A CA 1
ATOM 2225 C C . LEU A 1 278 ? -26.942 3.566 -13.205 1.00 96.81 278 LEU A C 1
ATOM 2227 O O . LEU A 1 278 ? -27.531 4.586 -13.570 1.00 96.81 278 LEU A O 1
ATOM 2231 N N . PRO A 1 279 ? -27.601 2.532 -12.649 1.00 95.75 279 PRO A N 1
ATOM 2232 C CA . PRO A 1 279 ? -29.026 2.595 -12.340 1.00 95.75 279 PRO A CA 1
ATOM 2233 C C . PRO A 1 279 ? -29.297 3.650 -11.262 1.00 95.75 279 PRO A C 1
ATOM 2235 O O . PRO A 1 279 ? -28.454 3.891 -10.402 1.00 95.75 279 PRO A O 1
ATOM 2238 N N . ALA A 1 280 ? -30.505 4.219 -11.231 1.00 93.56 280 ALA A N 1
ATOM 2239 C CA . ALA A 1 280 ? -30.890 5.222 -10.227 1.00 93.56 280 ALA A CA 1
ATOM 2240 C C . ALA A 1 280 ? -30.734 4.734 -8.768 1.00 93.56 280 ALA A C 1
ATOM 2242 O O . ALA A 1 280 ? -30.568 5.536 -7.854 1.00 93.56 280 ALA A O 1
ATOM 2243 N N . SER A 1 281 ? -30.751 3.416 -8.545 1.00 93.50 281 SER A N 1
ATOM 2244 C CA . SER A 1 281 ? -30.567 2.779 -7.238 1.00 93.50 281 SER A CA 1
ATOM 2245 C C . SER A 1 281 ? -29.103 2.582 -6.822 1.00 93.50 281 SER A C 1
ATOM 2247 O O . SER A 1 281 ? -28.860 1.963 -5.786 1.00 93.50 281 SER A O 1
ATOM 2249 N N . TRP A 1 282 ? -28.116 3.066 -7.587 1.00 95.06 282 TRP A N 1
ATOM 2250 C CA . TRP A 1 282 ? -26.700 2.760 -7.343 1.00 95.06 282 TRP A CA 1
ATOM 2251 C C . TRP A 1 282 ? -26.237 3.096 -5.921 1.00 95.06 282 TRP A C 1
ATOM 2253 O O . TRP A 1 282 ? -25.510 2.307 -5.313 1.00 95.06 282 TRP A O 1
ATOM 2263 N N . SER A 1 283 ? -26.731 4.206 -5.367 1.00 93.50 283 SER A N 1
ATOM 2264 C CA . SER A 1 283 ? -26.408 4.712 -4.027 1.00 93.50 283 SER A CA 1
ATOM 2265 C C . SER A 1 283 ? -26.890 3.802 -2.895 1.00 93.50 283 SER A C 1
ATOM 2267 O O . SER A 1 283 ? -26.452 3.933 -1.753 1.00 93.50 283 SER A O 1
ATOM 2269 N N . GLN A 1 284 ? -27.768 2.841 -3.195 1.00 93.00 284 GLN A N 1
ATOM 2270 C CA . GLN A 1 284 ? -28.186 1.819 -2.243 1.00 93.00 284 GLN A CA 1
ATOM 2271 C C . GLN A 1 284 ? -27.133 0.729 -2.054 1.00 93.00 284 GLN A C 1
ATOM 2273 O O . GLN A 1 284 ? -27.286 -0.062 -1.127 1.00 93.00 284 GLN A O 1
ATOM 2278 N N . SER A 1 285 ? -26.098 0.666 -2.892 1.00 95.69 285 SER A N 1
ATOM 2279 C CA . SER A 1 285 ? -25.019 -0.325 -2.816 1.00 95.69 285 SER A CA 1
ATOM 2280 C C . SER A 1 285 ? -23.980 0.051 -1.757 1.00 95.69 285 SER A C 1
ATOM 2282 O O . SER A 1 285 ? -23.970 1.166 -1.236 1.00 95.69 285 SER A O 1
ATOM 2284 N N . ASP A 1 286 ? -23.110 -0.887 -1.395 1.00 96.06 286 ASP A N 1
ATOM 2285 C CA . ASP A 1 286 ? -22.036 -0.615 -0.434 1.00 96.06 286 ASP A CA 1
ATOM 2286 C C . ASP A 1 286 ? -20.744 -0.176 -1.135 1.00 96.06 286 ASP A C 1
ATOM 2288 O O . ASP A 1 286 ? -20.031 0.669 -0.596 1.00 96.06 286 ASP A O 1
ATOM 2292 N N . ALA A 1 287 ? -20.473 -0.682 -2.343 1.00 97.19 287 ALA A N 1
ATOM 2293 C CA . ALA A 1 287 ? -19.326 -0.273 -3.153 1.00 97.19 287 ALA A CA 1
ATOM 2294 C C . ALA A 1 287 ? -19.572 -0.395 -4.665 1.00 97.19 287 ALA A C 1
ATOM 2296 O O . ALA A 1 287 ? -20.393 -1.200 -5.118 1.00 97.19 287 ALA A O 1
ATOM 2297 N N . LEU A 1 288 ? -18.807 0.391 -5.425 1.00 98.00 288 LEU A N 1
ATOM 2298 C CA . LEU A 1 288 ? -18.635 0.287 -6.872 1.00 98.00 288 LEU A CA 1
ATOM 2299 C C . LEU A 1 288 ? -17.254 -0.303 -7.164 1.00 98.00 288 LEU A C 1
ATOM 2301 O O . LEU A 1 288 ? -16.264 0.165 -6.610 1.00 98.00 288 LEU A O 1
ATOM 2305 N N . TYR A 1 289 ? -17.181 -1.261 -8.082 1.00 98.38 289 TYR A N 1
ATOM 2306 C CA . TYR A 1 289 ? -15.928 -1.703 -8.691 1.00 98.38 289 TYR A CA 1
ATOM 2307 C C . TYR A 1 289 ? -15.955 -1.394 -10.181 1.00 98.38 289 TYR A C 1
ATOM 2309 O O . TYR A 1 289 ? -16.994 -1.573 -10.821 1.00 98.38 289 TYR A O 1
ATOM 2317 N N . LEU A 1 290 ? -14.810 -1.000 -10.728 1.00 98.19 290 LEU A N 1
ATOM 2318 C CA . LEU A 1 290 ? -14.578 -0.815 -12.155 1.00 98.19 290 LEU A CA 1
ATOM 2319 C C . LEU A 1 290 ? -13.338 -1.613 -12.547 1.00 98.19 290 LEU A C 1
ATOM 2321 O O . LEU A 1 290 ? -12.269 -1.396 -11.991 1.00 98.19 290 LEU A O 1
ATOM 2325 N N . THR A 1 291 ? -13.477 -2.503 -13.518 1.00 98.50 291 THR A N 1
ATOM 2326 C CA . THR A 1 291 ? -12.381 -3.301 -14.064 1.00 98.50 291 THR A CA 1
ATOM 2327 C C . THR A 1 291 ? -12.130 -2.903 -15.508 1.00 98.50 291 THR A C 1
ATOM 2329 O O . THR A 1 291 ? -13.071 -2.879 -16.309 1.00 98.50 291 THR A O 1
ATOM 2332 N N . ALA A 1 292 ? -10.869 -2.640 -15.845 1.00 98.38 292 ALA A N 1
ATOM 2333 C CA . ALA A 1 292 ? -10.414 -2.499 -17.223 1.00 98.38 292 ALA A CA 1
ATOM 2334 C C . ALA A 1 292 ? -9.703 -3.778 -17.683 1.00 98.38 292 ALA A C 1
ATOM 2336 O O . ALA A 1 292 ? -8.905 -4.360 -16.948 1.00 98.38 292 ALA A O 1
ATOM 2337 N N . TYR A 1 293 ? -9.984 -4.190 -18.914 1.00 98.44 293 TYR A N 1
ATOM 2338 C CA . TYR A 1 293 ? -9.354 -5.313 -19.598 1.00 98.44 293 TYR A CA 1
ATOM 2339 C C . TYR A 1 293 ? -8.665 -4.807 -20.861 1.00 98.44 293 TYR A C 1
ATOM 2341 O O . TYR A 1 293 ? -9.237 -3.983 -21.582 1.00 98.44 293 TYR A O 1
ATOM 2349 N N . GLY A 1 294 ? -7.460 -5.305 -21.120 1.00 97.12 294 GLY A N 1
ATOM 2350 C CA . GLY A 1 294 ? -6.708 -4.981 -22.326 1.00 97.12 294 GLY A CA 1
ATOM 2351 C C . GLY A 1 294 ? -7.311 -5.619 -23.581 1.00 97.12 294 GLY A C 1
ATOM 2352 O O . GLY A 1 294 ? -8.244 -6.425 -23.483 1.00 97.12 294 GLY A O 1
ATOM 2353 N N . PRO A 1 295 ? -6.768 -5.299 -24.770 1.00 96.00 295 PRO A N 1
ATOM 2354 C CA . PRO A 1 295 ? -7.157 -5.951 -26.026 1.00 96.00 295 PRO A CA 1
ATOM 2355 C C . PRO A 1 295 ? -6.948 -7.475 -26.005 1.00 96.00 295 PRO A C 1
ATOM 2357 O O . PRO A 1 295 ? -7.685 -8.226 -26.640 1.00 96.00 295 PRO A O 1
ATOM 2360 N N . ASP A 1 296 ? -5.983 -7.938 -25.208 1.00 94.75 296 ASP A N 1
ATOM 2361 C CA . ASP A 1 296 ? -5.686 -9.346 -24.927 1.00 94.75 296 ASP A CA 1
ATOM 2362 C C . ASP A 1 296 ? -6.695 -10.013 -23.970 1.00 94.75 296 ASP A C 1
ATOM 2364 O O . ASP A 1 296 ? -6.553 -11.187 -23.624 1.00 94.75 296 ASP A O 1
ATOM 2368 N N . LYS A 1 297 ? -7.725 -9.271 -23.539 1.00 96.50 297 LYS A N 1
ATOM 2369 C CA . LYS A 1 297 ? -8.770 -9.683 -22.590 1.00 96.50 297 LYS A CA 1
ATOM 2370 C C . LYS A 1 297 ? -8.247 -10.006 -21.187 1.00 96.50 297 LYS A C 1
ATOM 2372 O O . LYS A 1 297 ? -9.015 -10.520 -20.370 1.00 96.50 297 LYS A O 1
ATOM 2377 N N . LYS A 1 298 ? -6.989 -9.684 -20.868 1.00 96.19 298 LYS A N 1
ATOM 2378 C CA . LYS A 1 298 ? -6.455 -9.807 -19.508 1.00 96.19 298 LYS A CA 1
ATOM 2379 C C . LYS A 1 298 ? -6.825 -8.579 -18.689 1.00 96.19 298 LYS A C 1
ATOM 2381 O O . LYS A 1 298 ? -7.010 -7.482 -19.214 1.00 96.19 298 LYS A O 1
ATOM 2386 N N . GLU A 1 299 ? -6.971 -8.773 -17.383 1.00 97.62 299 GLU A N 1
ATOM 2387 C CA . GLU A 1 299 ? -7.237 -7.668 -16.467 1.00 97.62 299 GLU A CA 1
ATOM 2388 C C . GLU A 1 299 ? -6.032 -6.722 -16.417 1.00 97.62 299 GLU A C 1
ATOM 2390 O O . GLU A 1 299 ? -4.935 -7.132 -16.032 1.00 97.62 299 GLU A O 1
ATOM 2395 N N . ILE A 1 300 ? -6.271 -5.444 -16.716 1.00 97.25 300 ILE A N 1
ATOM 2396 C CA . ILE A 1 300 ? -5.314 -4.363 -16.470 1.00 97.25 300 ILE A CA 1
ATOM 2397 C C . ILE A 1 300 ? -5.307 -4.053 -14.977 1.00 97.25 300 ILE A C 1
ATOM 2399 O O . ILE A 1 300 ? -4.288 -4.214 -14.314 1.00 97.25 300 ILE A O 1
ATOM 2403 N N . PHE A 1 301 ? -6.459 -3.639 -14.443 1.00 97.75 301 PHE A N 1
ATOM 2404 C CA . PHE A 1 301 ? -6.652 -3.368 -13.024 1.00 97.75 301 PHE A CA 1
ATOM 2405 C C . PHE A 1 301 ? -8.144 -3.296 -12.667 1.00 97.75 301 PHE A C 1
ATOM 2407 O O . PHE A 1 301 ? -8.994 -3.052 -13.532 1.00 97.75 301 PHE A O 1
ATOM 2414 N N . THR A 1 302 ? -8.450 -3.478 -11.380 1.00 97.62 302 THR A N 1
ATOM 2415 C CA . THR A 1 302 ? -9.784 -3.275 -10.808 1.00 97.62 302 THR A CA 1
ATOM 2416 C C . THR A 1 302 ? -9.719 -2.218 -9.705 1.00 97.62 302 THR A C 1
ATOM 2418 O O . THR A 1 302 ? -9.180 -2.471 -8.628 1.00 97.62 302 THR A O 1
ATOM 2421 N N . TRP A 1 303 ? -10.322 -1.058 -9.963 1.00 97.75 303 TRP A N 1
ATOM 2422 C CA . TRP A 1 303 ? -10.533 0.007 -8.983 1.00 97.75 303 TRP A CA 1
ATOM 2423 C C . TRP A 1 303 ? -11.822 -0.222 -8.204 1.00 97.75 303 TRP A C 1
ATOM 2425 O O . TRP A 1 303 ? -12.761 -0.863 -8.686 1.00 97.75 303 TRP A O 1
ATOM 2435 N N . SER A 1 304 ? -11.888 0.340 -7.001 1.00 97.06 304 SER A N 1
ATOM 2436 C CA . SER A 1 304 ? -13.063 0.217 -6.148 1.00 97.06 304 SER A CA 1
ATOM 2437 C C . SER A 1 304 ? -13.257 1.429 -5.246 1.00 97.06 304 SER A C 1
ATOM 2439 O O . SER A 1 304 ? -12.279 1.967 -4.720 1.00 97.06 304 SER A O 1
ATOM 2441 N N . TRP A 1 305 ? -14.516 1.782 -5.004 1.00 96.56 305 TRP A N 1
ATOM 2442 C CA . TRP A 1 305 ? -14.926 2.910 -4.173 1.00 96.56 305 TRP A CA 1
ATOM 2443 C C . TRP A 1 305 ? -16.020 2.484 -3.204 1.00 96.56 305 TRP A C 1
ATOM 2445 O O . TRP A 1 305 ? -16.995 1.840 -3.604 1.00 96.56 305 TRP A O 1
ATOM 2455 N N . ALA A 1 306 ? -15.884 2.879 -1.940 1.00 95.12 306 ALA A N 1
ATOM 2456 C CA . ALA A 1 306 ? -16.977 2.793 -0.985 1.00 95.12 306 ALA A CA 1
ATOM 2457 C C . ALA A 1 306 ? -18.086 3.785 -1.374 1.00 95.12 306 ALA A C 1
ATOM 2459 O O . ALA A 1 306 ? -17.810 4.940 -1.685 1.00 95.12 306 ALA A O 1
ATOM 2460 N N . ILE A 1 307 ? -19.335 3.322 -1.346 1.00 95.31 307 ILE A N 1
ATOM 2461 C CA . ILE A 1 307 ? -20.538 4.148 -1.536 1.00 95.31 307 ILE A CA 1
ATOM 2462 C C . ILE A 1 307 ? -21.179 4.434 -0.177 1.00 95.31 307 ILE A C 1
ATOM 2464 O O . ILE A 1 307 ? -21.548 5.565 0.133 1.00 95.31 307 ILE A O 1
ATOM 2468 N N . SER A 1 308 ? -21.324 3.396 0.653 1.00 92.38 308 SER A N 1
ATOM 2469 C CA . SER A 1 308 ? -21.881 3.549 1.996 1.00 92.38 308 SER A CA 1
ATOM 2470 C C . SER A 1 308 ? -20.813 4.102 2.948 1.00 92.38 308 SER A C 1
ATOM 2472 O O . SER A 1 308 ? -19.767 3.471 3.089 1.00 92.38 308 SER A O 1
ATOM 2474 N N . PRO A 1 309 ? -21.060 5.227 3.647 1.00 93.19 309 PRO A N 1
ATOM 2475 C CA . PRO A 1 309 ? -20.109 5.741 4.626 1.00 93.19 309 PRO A CA 1
ATOM 2476 C C . PRO A 1 309 ? -20.061 4.853 5.888 1.00 93.19 309 PRO A C 1
ATOM 2478 O O . PRO A 1 309 ? -21.084 4.242 6.232 1.00 93.19 309 PRO A O 1
ATOM 2481 N N . PRO A 1 310 ? -18.936 4.842 6.633 1.00 95.62 310 PRO A N 1
ATOM 2482 C CA . PRO A 1 310 ? -18.768 4.031 7.845 1.00 95.62 310 PRO A CA 1
ATOM 2483 C C . PRO A 1 310 ? -19.883 4.238 8.879 1.00 95.62 310 PRO A C 1
ATOM 2485 O O . PRO A 1 310 ? -20.495 3.269 9.328 1.00 95.62 310 PRO A O 1
ATOM 2488 N N . ALA A 1 311 ? -20.277 5.490 9.142 1.00 95.50 311 ALA A N 1
ATOM 2489 C CA . ALA A 1 311 ? -21.397 5.815 10.032 1.00 95.50 311 ALA A CA 1
ATOM 2490 C C . ALA A 1 311 ? -22.718 5.117 9.646 1.00 95.50 311 ALA A C 1
ATOM 2492 O O . ALA A 1 311 ? -23.451 4.605 10.498 1.00 95.50 311 ALA A O 1
ATOM 2493 N N . ALA A 1 312 ? -23.029 5.031 8.347 1.00 93.69 312 ALA A N 1
ATOM 2494 C CA . ALA A 1 312 ? -24.226 4.330 7.882 1.00 93.69 312 ALA A CA 1
ATOM 2495 C C . ALA A 1 312 ? -24.111 2.812 8.089 1.00 93.69 312 ALA A C 1
ATOM 2497 O O . ALA A 1 312 ? -25.107 2.159 8.414 1.00 93.69 312 ALA A O 1
ATOM 2498 N N . ILE A 1 313 ? -22.912 2.246 7.926 1.00 94.62 313 ILE A N 1
ATOM 2499 C CA . ILE A 1 313 ? -22.632 0.825 8.170 1.00 94.62 313 ILE A CA 1
ATOM 2500 C C . ILE A 1 313 ? -22.767 0.503 9.665 1.00 94.62 313 ILE A C 1
ATOM 2502 O O . ILE A 1 313 ? -23.495 -0.431 10.020 1.00 94.62 313 ILE A O 1
ATOM 2506 N N . ALA A 1 314 ? -22.167 1.310 10.544 1.00 94.44 314 ALA A N 1
ATOM 2507 C CA . ALA A 1 314 ? -22.279 1.172 11.995 1.00 94.44 314 ALA A CA 1
ATOM 2508 C C . ALA A 1 314 ? -23.746 1.247 12.464 1.00 94.44 314 ALA A C 1
ATOM 2510 O O . ALA A 1 314 ? -24.226 0.359 13.182 1.00 94.44 314 ALA A O 1
ATOM 2511 N N . LYS A 1 315 ? -24.511 2.231 11.966 1.00 92.06 315 LYS A N 1
ATOM 2512 C CA . LYS A 1 315 ? -25.942 2.398 12.273 1.00 92.06 315 LYS A CA 1
ATOM 2513 C C . LYS A 1 315 ? -26.790 1.203 11.823 1.00 92.06 315 LYS A C 1
ATOM 2515 O O . LYS A 1 315 ? -27.610 0.704 12.599 1.00 92.06 315 LYS A O 1
ATOM 2520 N N . LYS A 1 316 ? -26.584 0.698 10.597 1.00 88.81 316 LYS A N 1
ATOM 2521 C CA . LYS A 1 316 ? -27.260 -0.517 10.093 1.00 88.81 316 LYS A CA 1
ATOM 2522 C C . LYS A 1 316 ? -26.965 -1.721 10.992 1.00 88.81 316 LYS A C 1
ATOM 2524 O O . LYS A 1 316 ? -27.875 -2.469 11.352 1.00 88.81 316 LYS A O 1
ATOM 2529 N N . ALA A 1 317 ? -25.709 -1.881 11.409 1.00 86.38 317 ALA A N 1
ATOM 2530 C CA . ALA A 1 317 ? -25.313 -2.959 12.304 1.00 86.38 317 ALA A CA 1
ATOM 2531 C C . ALA A 1 317 ? -25.981 -2.836 13.686 1.00 86.38 317 ALA A C 1
ATOM 2533 O O . ALA A 1 317 ? -26.316 -3.862 14.282 1.00 86.38 317 ALA A O 1
ATOM 2534 N N . ALA A 1 318 ? -26.174 -1.619 14.208 1.00 83.81 318 ALA A N 1
ATOM 2535 C CA . ALA A 1 318 ? -26.809 -1.376 15.508 1.00 83.81 318 ALA A CA 1
ATOM 2536 C C . ALA A 1 318 ? -28.308 -1.728 15.506 1.00 83.81 318 ALA A C 1
ATOM 2538 O O . ALA A 1 318 ? -28.793 -2.378 16.434 1.00 83.81 318 ALA A O 1
ATOM 2539 N N . ALA A 1 319 ? -29.029 -1.407 14.425 1.00 77.38 319 ALA A N 1
ATOM 2540 C CA . ALA A 1 319 ? -30.445 -1.759 14.271 1.00 77.38 319 ALA A CA 1
ATOM 2541 C C . ALA A 1 319 ? -30.700 -3.280 14.344 1.00 77.38 319 ALA A C 1
ATOM 2543 O O . ALA A 1 319 ? -31.753 -3.716 14.812 1.00 77.38 319 ALA A O 1
ATOM 2544 N N . SER A 1 320 ? -29.729 -4.102 13.923 1.00 70.69 320 SER A N 1
ATOM 2545 C CA . SER A 1 320 ? -29.819 -5.566 14.034 1.00 70.69 320 SER A CA 1
ATOM 2546 C C . SER A 1 320 ? -29.778 -6.070 15.484 1.00 70.69 320 SER A C 1
ATOM 2548 O O . SER A 1 320 ? -30.427 -7.065 15.802 1.00 70.69 320 SER A O 1
ATOM 2550 N N . ILE A 1 321 ? -29.048 -5.384 16.370 1.00 68.75 321 ILE A N 1
ATOM 2551 C CA . ILE A 1 321 ? -28.944 -5.747 17.790 1.00 68.75 321 ILE A CA 1
ATOM 2552 C C . ILE A 1 321 ? -30.214 -5.354 18.529 1.00 68.75 321 ILE A C 1
ATOM 2554 O O . ILE A 1 321 ? -30.742 -6.178 19.269 1.00 68.75 321 ILE A O 1
ATOM 2558 N N . ALA A 1 322 ? -30.751 -4.158 18.272 1.00 61.03 322 ALA A N 1
ATOM 2559 C CA . ALA A 1 322 ? -31.990 -3.695 18.898 1.00 61.03 322 ALA A CA 1
ATOM 2560 C C . ALA A 1 322 ? -33.156 -4.683 18.693 1.00 61.03 322 ALA A C 1
ATOM 2562 O O . ALA A 1 322 ? -33.932 -4.935 19.610 1.00 61.03 322 ALA A O 1
ATOM 2563 N N . LYS A 1 323 ? -33.244 -5.316 17.512 1.00 61.16 323 LYS A N 1
ATOM 2564 C CA . LYS A 1 323 ? -34.237 -6.370 17.239 1.00 61.16 323 LYS A CA 1
ATOM 2565 C C . LYS A 1 323 ? -34.044 -7.626 18.098 1.00 61.16 323 LYS A C 1
ATOM 2567 O O . LYS A 1 323 ? -35.030 -8.242 18.480 1.00 61.16 323 LYS A O 1
ATOM 2572 N N . LYS A 1 324 ? -32.798 -8.008 18.402 1.00 60.53 324 LYS A N 1
ATOM 2573 C CA . LYS A 1 324 ? -32.474 -9.184 19.229 1.00 60.53 324 LYS A CA 1
ATOM 2574 C C . LYS A 1 324 ? -32.616 -8.885 20.726 1.00 60.53 324 LYS A C 1
ATOM 2576 O O . LYS A 1 324 ? -33.099 -9.735 21.463 1.00 60.53 324 LYS A O 1
ATOM 2581 N N . SER A 1 325 ? -32.233 -7.688 21.175 1.00 56.72 325 SER A N 1
ATOM 2582 C CA . SER A 1 325 ? -32.309 -7.293 22.588 1.00 56.72 325 SER A CA 1
ATOM 2583 C C . SER A 1 325 ? -33.742 -7.088 23.080 1.00 56.72 325 SER A C 1
ATOM 2585 O O . SER A 1 325 ? -34.010 -7.308 24.254 1.00 56.72 325 SER A O 1
ATOM 2587 N N . LEU A 1 326 ? -34.692 -6.770 22.192 1.00 53.09 326 LEU A N 1
ATOM 2588 C CA . LEU A 1 326 ? -36.128 -6.795 22.506 1.00 53.09 326 LEU A CA 1
ATOM 2589 C C . LEU A 1 326 ? -36.638 -8.189 22.930 1.00 53.09 326 LEU A C 1
ATOM 2591 O O . LEU A 1 326 ? -37.687 -8.262 23.560 1.00 53.09 326 LEU A O 1
ATOM 2595 N N . ALA A 1 327 ? -35.909 -9.269 22.620 1.00 50.66 327 ALA A N 1
ATOM 2596 C CA . ALA A 1 327 ? -36.271 -10.642 22.979 1.00 50.66 327 ALA A CA 1
ATOM 2597 C C . ALA A 1 327 ? -35.600 -11.164 24.271 1.00 50.66 327 ALA A C 1
ATOM 2599 O O . ALA A 1 327 ? -35.963 -12.241 24.737 1.00 50.66 327 ALA A O 1
ATOM 2600 N N . ALA A 1 328 ? -34.638 -10.438 24.857 1.00 52.38 328 ALA A N 1
ATOM 2601 C CA . ALA A 1 328 ? -33.948 -10.824 26.094 1.00 52.38 328 ALA A CA 1
ATOM 2602 C C . ALA A 1 328 ? -34.362 -9.907 27.259 1.00 52.38 328 ALA A C 1
ATOM 2604 O O . ALA A 1 328 ? -34.604 -8.716 27.051 1.00 52.38 328 ALA A O 1
ATOM 2605 N N . SER A 1 329 ? -34.446 -10.427 28.493 1.00 50.25 329 SER A N 1
ATOM 2606 C CA . SER A 1 329 ? -34.777 -9.589 29.654 1.00 50.25 329 SER A CA 1
ATOM 2607 C C . SER A 1 329 ? -33.701 -8.519 29.846 1.00 50.25 329 SER A C 1
ATOM 2609 O O . SER A 1 329 ? -32.528 -8.836 30.035 1.00 50.25 329 SER A O 1
ATOM 2611 N N . LYS A 1 330 ? -34.106 -7.251 29.791 1.00 58.31 330 LYS A N 1
ATOM 2612 C CA . LYS A 1 330 ? -33.236 -6.085 29.963 1.00 58.31 330 LYS A CA 1
ATOM 2613 C C . LYS A 1 330 ? -32.725 -6.015 31.403 1.00 58.31 330 LYS A C 1
ATOM 2615 O O . LYS A 1 330 ? -33.436 -5.531 32.280 1.00 58.31 330 LYS A O 1
ATOM 2620 N N . SER A 1 331 ? -31.507 -6.488 31.648 1.00 65.94 331 SER A N 1
ATOM 2621 C CA . SER A 1 331 ? -30.839 -6.305 32.939 1.00 65.94 331 SER A CA 1
ATOM 2622 C C . SER A 1 331 ? -30.513 -4.824 33.147 1.00 65.94 331 SER A C 1
ATOM 2624 O O . SER A 1 331 ? -30.019 -4.160 32.232 1.00 65.94 331 SER A O 1
ATOM 2626 N N . ALA A 1 332 ? -30.798 -4.295 34.340 1.00 80.19 332 ALA A N 1
ATOM 2627 C CA . ALA A 1 332 ? -30.444 -2.923 34.694 1.00 80.19 332 ALA A CA 1
ATOM 2628 C C . ALA A 1 332 ? -28.918 -2.733 34.663 1.00 80.19 332 ALA A C 1
ATOM 2630 O O . ALA A 1 332 ? -28.175 -3.630 35.058 1.00 80.19 332 ALA A O 1
ATOM 2631 N N . ILE A 1 333 ? -28.463 -1.563 34.207 1.00 92.56 333 ILE A N 1
ATOM 2632 C CA . ILE A 1 333 ? -27.045 -1.195 34.264 1.00 92.56 333 ILE A CA 1
ATOM 2633 C C . ILE A 1 333 ? -26.684 -0.929 35.725 1.00 92.56 333 ILE A C 1
ATOM 2635 O O . ILE A 1 333 ? -27.360 -0.133 36.385 1.00 92.56 333 ILE A O 1
ATOM 2639 N N . THR A 1 334 ? -25.634 -1.576 36.220 1.00 94.19 334 THR A N 1
ATOM 2640 C CA . THR A 1 334 ? -25.109 -1.355 37.572 1.00 94.19 334 THR A CA 1
ATOM 2641 C C . THR A 1 334 ? -23.634 -0.987 37.524 1.00 94.19 334 THR A C 1
ATOM 2643 O O . THR A 1 334 ? -22.940 -1.249 36.541 1.00 94.19 334 THR A O 1
ATOM 2646 N N . SER A 1 335 ? -23.154 -0.358 38.590 1.00 95.75 335 SER A N 1
ATOM 2647 C CA . SER A 1 335 ? -21.755 0.013 38.755 1.00 95.75 335 SER A CA 1
ATOM 2648 C C . SER A 1 335 ? -21.291 -0.311 40.168 1.00 95.75 335 SER A C 1
ATOM 2650 O O . SER A 1 335 ? -22.029 -0.090 41.126 1.00 95.75 335 SER A O 1
ATOM 2652 N N . GLU A 1 336 ? -20.069 -0.810 40.286 1.00 96.50 336 GLU A N 1
ATOM 2653 C CA . GLU A 1 336 ? -19.382 -1.105 41.543 1.00 96.50 336 GLU A CA 1
ATOM 2654 C C . GLU A 1 336 ? -17.993 -0.465 41.469 1.00 96.50 336 GLU A C 1
ATOM 2656 O O . GLU A 1 336 ? -17.338 -0.557 40.430 1.00 96.50 336 GLU A O 1
ATOM 2661 N N . GLU A 1 337 ? -17.531 0.180 42.537 1.00 96.44 337 GLU A N 1
ATOM 2662 C CA . GLU A 1 337 ? -16.197 0.781 42.570 1.00 96.44 337 GLU A CA 1
ATOM 2663 C C . GLU A 1 337 ? -15.439 0.453 43.856 1.00 96.44 337 GLU A C 1
ATOM 2665 O O . GLU A 1 337 ? -16.024 0.222 44.914 1.00 96.44 337 GLU A O 1
ATOM 2670 N N . THR A 1 338 ? -14.118 0.441 43.736 1.00 95.81 338 THR A N 1
ATOM 2671 C CA . THR A 1 338 ? -13.155 0.457 44.837 1.00 95.81 338 THR A CA 1
ATOM 2672 C C . THR A 1 338 ? -12.279 1.704 44.704 1.00 95.81 338 THR A C 1
ATOM 2674 O O . THR A 1 338 ? -12.475 2.528 43.803 1.00 95.81 338 THR A O 1
ATOM 2677 N N . ASP A 1 339 ? -11.268 1.845 45.559 1.00 92.75 339 ASP A N 1
ATOM 2678 C CA . ASP A 1 339 ? -10.289 2.930 45.432 1.00 92.75 339 ASP A CA 1
ATOM 2679 C C . ASP A 1 339 ? -9.521 2.869 44.099 1.00 92.75 339 ASP A C 1
ATOM 2681 O O . ASP A 1 339 ? -9.156 3.904 43.549 1.00 92.75 339 ASP A O 1
ATOM 2685 N N . GLN A 1 340 ? -9.323 1.669 43.541 1.00 94.88 340 GLN A N 1
ATOM 2686 C CA . GLN A 1 340 ? -8.480 1.449 42.358 1.00 94.88 340 GLN A CA 1
ATOM 2687 C C . GLN A 1 340 ? -9.262 1.133 41.080 1.00 94.88 340 GLN A C 1
ATOM 2689 O O . GLN A 1 340 ? -8.758 1.371 39.986 1.00 94.88 340 GLN A O 1
ATOM 2694 N N . GLN A 1 341 ? -10.475 0.583 41.180 1.00 97.69 341 GLN A N 1
ATOM 2695 C CA . GLN A 1 341 ? -11.194 0.052 40.021 1.00 97.69 341 GLN A CA 1
ATOM 2696 C C . GLN A 1 341 ? -12.650 0.509 39.983 1.00 97.69 341 GLN A C 1
ATOM 2698 O O . GLN A 1 341 ? -13.336 0.495 40.999 1.00 97.69 341 GLN A O 1
ATOM 2703 N N . LEU A 1 342 ? -13.138 0.822 38.784 1.00 98.50 342 LEU A N 1
ATOM 2704 C CA . LEU A 1 342 ? -14.561 0.934 38.471 1.00 98.50 342 LEU A CA 1
ATOM 2705 C C . LEU A 1 342 ? -14.985 -0.277 37.630 1.00 98.50 342 LEU A C 1
ATOM 2707 O O . LEU A 1 342 ? -14.345 -0.604 36.634 1.00 98.50 342 LEU A O 1
ATOM 2711 N N . THR A 1 343 ? -16.088 -0.920 37.998 1.00 98.31 343 THR A N 1
ATOM 2712 C CA . THR A 1 343 ? -16.734 -1.976 37.215 1.00 98.31 343 THR A CA 1
ATOM 2713 C C . THR A 1 343 ? -18.125 -1.523 36.797 1.00 98.31 343 THR A C 1
ATOM 2715 O O . THR A 1 343 ? -18.974 -1.274 37.647 1.00 98.31 343 THR A O 1
ATOM 2718 N N . VAL A 1 344 ? -18.388 -1.466 35.492 1.00 97.94 344 VAL A N 1
ATOM 2719 C CA . VAL A 1 344 ? -19.729 -1.216 34.939 1.00 97.94 344 VAL A CA 1
ATOM 2720 C C . VAL A 1 344 ? -20.291 -2.530 34.412 1.00 97.94 344 VAL A C 1
ATOM 2722 O O . VAL A 1 344 ? -19.624 -3.205 33.636 1.00 97.94 344 VAL A O 1
ATOM 2725 N N . LYS A 1 345 ? -21.508 -2.911 34.805 1.00 95.81 345 LYS A N 1
ATOM 2726 C CA . LYS A 1 345 ? -22.195 -4.117 34.322 1.00 95.81 345 LYS A CA 1
ATOM 2727 C C . LYS A 1 345 ? -23.367 -3.714 33.432 1.00 95.81 345 LYS A C 1
ATOM 2729 O O . LYS A 1 345 ? -24.278 -3.023 33.880 1.00 95.81 345 LYS A O 1
ATOM 2734 N N . CYS A 1 346 ? -23.360 -4.155 32.178 1.00 92.56 346 CYS A N 1
ATOM 2735 C CA . CYS A 1 346 ? -24.408 -3.887 31.192 1.00 92.56 346 CYS A CA 1
ATOM 2736 C C . CYS A 1 346 ? -24.655 -5.149 30.355 1.00 92.56 346 CYS A C 1
ATOM 2738 O O . CYS A 1 346 ? -23.703 -5.763 29.883 1.00 92.56 346 CYS A O 1
ATOM 2740 N N . ASP A 1 347 ? -25.915 -5.561 30.185 1.00 88.44 347 ASP A N 1
ATOM 2741 C CA . ASP A 1 347 ? -26.298 -6.756 29.409 1.00 88.44 347 ASP A CA 1
ATOM 2742 C C . ASP A 1 347 ? -25.549 -8.049 29.814 1.00 88.44 347 ASP A C 1
ATOM 2744 O O . ASP A 1 347 ? -25.242 -8.903 28.984 1.00 88.44 347 ASP A O 1
ATOM 2748 N N . GLY A 1 348 ? -25.238 -8.200 31.108 1.00 88.56 348 GLY A N 1
ATOM 2749 C CA . GLY A 1 348 ? -24.487 -9.349 31.635 1.00 88.56 348 GLY A CA 1
ATOM 2750 C C . GLY A 1 348 ? -22.981 -9.319 31.342 1.00 88.56 348 GLY A C 1
ATOM 2751 O O . GLY A 1 348 ? -22.294 -10.295 31.633 1.00 88.56 348 GLY A O 1
ATOM 2752 N N . ILE A 1 349 ? -22.470 -8.218 30.787 1.00 94.50 349 ILE A N 1
ATOM 2753 C CA . ILE A 1 349 ? -21.052 -7.980 30.514 1.00 94.50 349 ILE A CA 1
ATOM 2754 C C . ILE A 1 349 ? -20.520 -6.957 31.525 1.00 94.50 349 ILE A C 1
ATOM 2756 O O . ILE A 1 349 ? -21.128 -5.907 31.727 1.00 94.50 349 ILE A O 1
ATOM 2760 N N . SER A 1 350 ? -19.384 -7.262 32.146 1.00 96.94 350 SER A N 1
ATOM 2761 C CA . SER A 1 350 ? -18.666 -6.396 33.083 1.00 96.94 350 SER A CA 1
ATOM 2762 C C . SER A 1 350 ? -17.478 -5.728 32.392 1.00 96.94 350 SER A C 1
ATOM 2764 O O . SER A 1 350 ? -16.653 -6.398 31.770 1.00 96.94 350 SER A O 1
ATOM 2766 N N . TYR A 1 351 ? -17.362 -4.415 32.538 1.00 98.00 351 TYR A N 1
ATOM 2767 C CA . TYR A 1 351 ? -16.296 -3.583 31.987 1.00 98.00 351 TYR A CA 1
ATOM 2768 C C . TYR A 1 351 ? -15.477 -3.026 33.142 1.00 98.00 351 TYR A C 1
ATOM 2770 O O . TYR A 1 351 ? -16.022 -2.310 33.981 1.00 98.00 351 TYR A O 1
ATOM 2778 N N . HIS A 1 352 ? -14.194 -3.378 33.201 1.00 98.31 352 HIS A N 1
ATOM 2779 C CA . HIS A 1 352 ? -13.312 -2.997 34.301 1.00 98.31 352 HIS A CA 1
ATOM 2780 C C . HIS A 1 352 ? -12.395 -1.858 33.863 1.00 98.31 352 HIS A C 1
ATOM 2782 O O . HIS A 1 352 ? -11.674 -2.001 32.876 1.00 98.31 352 HIS A O 1
ATOM 2788 N N . PHE A 1 353 ? -12.398 -0.768 34.622 1.00 98.50 353 PHE A N 1
ATOM 2789 C CA . PHE A 1 353 ? -11.571 0.416 34.419 1.00 98.50 353 PHE A CA 1
ATOM 2790 C C . PHE A 1 353 ? -10.652 0.623 35.613 1.00 98.50 353 PHE A C 1
ATOM 2792 O O . PHE A 1 353 ? -11.078 0.475 36.757 1.00 98.50 353 PHE A O 1
ATOM 2799 N N . ASP A 1 354 ? -9.411 0.996 35.349 1.00 97.94 354 ASP A N 1
ATOM 2800 C CA . ASP A 1 354 ? -8.486 1.453 36.378 1.00 97.94 354 ASP A CA 1
ATOM 2801 C C . ASP A 1 354 ? -8.728 2.946 36.651 1.00 97.94 354 ASP A C 1
ATOM 2803 O O . ASP A 1 354 ? -8.742 3.749 35.722 1.00 97.94 354 ASP A O 1
ATOM 2807 N N . LYS A 1 355 ? -8.955 3.329 37.911 1.00 97.44 355 LYS A N 1
ATOM 2808 C CA . LYS A 1 355 ? -9.299 4.713 38.289 1.00 97.44 355 LYS A CA 1
ATOM 2809 C C . LYS A 1 355 ? -8.094 5.656 38.297 1.00 97.44 355 LYS A C 1
ATOM 2811 O O . LYS A 1 355 ? -8.284 6.866 38.232 1.00 97.44 355 LYS A O 1
ATOM 2816 N N . MET A 1 356 ? -6.874 5.119 38.370 1.00 96.50 356 MET A N 1
ATOM 2817 C CA . MET A 1 356 ? -5.636 5.907 38.402 1.00 96.50 356 MET A CA 1
ATOM 2818 C C . MET A 1 356 ? -5.190 6.329 37.002 1.00 96.50 356 MET A C 1
ATOM 2820 O O . MET A 1 356 ? -4.591 7.385 36.823 1.00 96.50 356 MET A O 1
ATOM 2824 N N . THR A 1 357 ? -5.488 5.500 36.007 1.00 96.88 357 THR A N 1
ATOM 2825 C CA . THR A 1 357 ? -5.126 5.702 34.602 1.00 96.88 357 THR A CA 1
ATOM 2826 C C . THR A 1 357 ? -6.334 6.011 33.723 1.00 96.88 357 THR A C 1
ATOM 2828 O O . THR A 1 357 ? -6.172 6.530 32.627 1.00 96.88 357 THR A O 1
ATOM 2831 N N . GLY A 1 358 ? -7.552 5.690 34.158 1.00 97.25 358 GLY A N 1
ATOM 2832 C CA . GLY A 1 358 ? -8.780 5.796 33.365 1.00 97.25 358 GLY A CA 1
ATOM 2833 C C . GLY A 1 358 ? -8.909 4.736 32.263 1.00 97.25 358 GLY A C 1
ATOM 2834 O O . GLY A 1 358 ? -9.895 4.729 31.525 1.00 97.25 358 GLY A O 1
ATOM 2835 N N . TYR A 1 359 ? -7.934 3.831 32.136 1.00 97.50 359 TYR A N 1
ATOM 2836 C CA . TYR A 1 359 ? -7.893 2.841 31.065 1.00 97.50 359 TYR A CA 1
ATOM 2837 C C . TYR A 1 359 ? -8.825 1.666 31.330 1.00 97.50 359 TYR A C 1
ATOM 2839 O O . TYR A 1 359 ? -8.955 1.188 32.462 1.00 97.50 359 TYR A O 1
ATOM 2847 N N . ILE A 1 360 ? -9.414 1.132 30.256 1.00 97.81 360 ILE A N 1
ATOM 2848 C CA . ILE A 1 360 ? -10.048 -0.183 30.317 1.00 97.81 360 ILE A CA 1
ATOM 2849 C C . ILE A 1 360 ? -8.972 -1.242 30.585 1.00 97.81 360 ILE A C 1
ATOM 2851 O O . ILE A 1 360 ? -7.876 -1.186 30.031 1.00 97.81 360 ILE A O 1
ATOM 2855 N N . GLN A 1 361 ? -9.279 -2.198 31.454 1.00 97.31 361 GLN A N 1
ATOM 2856 C CA . GLN A 1 361 ? -8.362 -3.257 31.884 1.00 97.31 361 GLN A CA 1
ATOM 2857 C C . GLN A 1 361 ? -8.739 -4.616 31.297 1.00 97.31 361 GLN A C 1
ATOM 2859 O O . GLN A 1 361 ? -7.870 -5.416 30.965 1.00 97.31 361 GLN A O 1
ATOM 2864 N N . LYS A 1 362 ? -10.042 -4.898 31.216 1.00 97.38 362 LYS A N 1
ATOM 2865 C CA . LYS A 1 362 ? -10.605 -6.126 30.643 1.00 97.38 362 LYS A CA 1
ATOM 2866 C C . LYS A 1 362 ? -12.117 -6.004 30.495 1.00 97.38 362 LYS A C 1
ATOM 2868 O O . LYS A 1 362 ? -12.763 -5.200 31.173 1.00 97.38 362 LYS A O 1
ATOM 2873 N N . VAL A 1 363 ? -12.685 -6.889 29.683 1.00 97.88 363 VAL A N 1
ATOM 2874 C CA . VAL A 1 363 ? -14.133 -7.085 29.557 1.00 97.88 363 VAL A CA 1
ATOM 2875 C C . VAL A 1 363 ? -14.468 -8.524 29.929 1.00 97.88 363 VAL A C 1
ATOM 2877 O O . VAL A 1 363 ? -13.859 -9.451 29.411 1.00 97.88 363 VAL A O 1
ATOM 2880 N N . VAL A 1 364 ? -15.423 -8.743 30.826 1.00 97.12 364 VAL A N 1
ATOM 2881 C CA . VAL A 1 364 ? -15.820 -10.081 31.287 1.00 97.12 364 VAL A CA 1
ATOM 2882 C C . VAL A 1 364 ? -17.263 -10.332 30.891 1.00 97.12 364 VAL A C 1
ATOM 2884 O O . VAL A 1 364 ? -18.153 -9.584 31.278 1.00 97.12 364 VAL A O 1
ATOM 2887 N N . LYS A 1 365 ? -17.512 -11.406 30.148 1.00 92.31 365 LYS A N 1
ATOM 2888 C CA . LYS A 1 365 ? -18.859 -11.909 29.864 1.00 92.31 365 LYS A CA 1
ATOM 2889 C C . LYS A 1 365 ? -19.046 -13.293 30.490 1.00 92.31 365 LYS A C 1
ATOM 2891 O O . LYS A 1 365 ? -18.052 -13.917 30.858 1.00 92.31 365 LYS A O 1
ATOM 2896 N N . PRO A 1 366 ? -20.278 -13.827 30.581 1.00 88.38 366 PRO A N 1
ATOM 2897 C CA . PRO A 1 366 ? -20.526 -15.084 31.290 1.00 88.38 366 PRO A CA 1
ATOM 2898 C C . PRO A 1 366 ? -19.707 -16.270 30.762 1.00 88.38 366 PRO A C 1
ATOM 2900 O O . PRO A 1 366 ? -19.403 -17.189 31.511 1.00 88.38 366 PRO A O 1
ATOM 2903 N N . SER A 1 367 ? -19.342 -16.246 29.477 1.00 89.50 367 SER A N 1
ATOM 2904 C CA . SER A 1 367 ? -18.600 -17.320 28.814 1.00 89.50 367 SER A CA 1
ATOM 2905 C C . SER A 1 367 ? -17.091 -17.096 28.688 1.00 89.50 367 SER A C 1
ATOM 2907 O O . SER A 1 367 ? -16.391 -18.045 28.349 1.00 89.50 367 SER A O 1
ATOM 2909 N N . ALA A 1 368 ? -16.576 -15.879 28.900 1.00 94.88 368 ALA A N 1
ATOM 2910 C CA . ALA A 1 368 ? -15.167 -15.568 28.649 1.00 94.88 368 ALA A CA 1
ATOM 2911 C C . ALA A 1 368 ? -14.721 -14.244 29.288 1.00 94.88 368 ALA A C 1
ATOM 2913 O O . ALA A 1 368 ?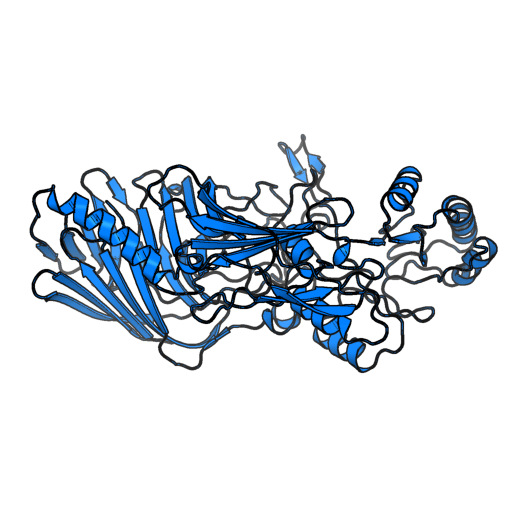 -15.503 -13.303 29.425 1.00 94.88 368 ALA A O 1
ATOM 2914 N N . THR A 1 369 ? -13.423 -14.141 29.573 1.00 97.25 369 THR A N 1
ATOM 2915 C CA . THR A 1 369 ? -12.740 -12.858 29.796 1.00 97.25 369 THR A CA 1
ATOM 2916 C C . THR A 1 369 ? -12.040 -12.445 28.505 1.00 97.25 369 THR A C 1
ATOM 2918 O O . THR A 1 369 ? -11.363 -13.267 27.902 1.00 97.25 369 THR A O 1
ATOM 2921 N N . ILE A 1 370 ? -12.211 -11.193 28.090 1.00 97.38 370 ILE A N 1
ATOM 2922 C CA . ILE A 1 370 ? -11.592 -10.571 26.919 1.00 97.38 370 ILE A CA 1
ATOM 2923 C C . ILE A 1 370 ? -10.513 -9.604 27.412 1.00 97.38 370 ILE A C 1
ATOM 2925 O O . ILE A 1 370 ? -10.804 -8.652 28.142 1.00 97.38 370 ILE A O 1
ATOM 2929 N N . SER A 1 371 ? -9.273 -9.837 26.987 1.00 97.25 371 SER A N 1
ATOM 2930 C CA . SER A 1 371 ? -8.072 -9.129 27.462 1.00 97.25 371 SER A CA 1
ATOM 2931 C C . SER A 1 371 ? -7.787 -7.784 26.768 1.00 97.25 371 SER A C 1
ATOM 2933 O O . SER A 1 371 ? -6.628 -7.415 26.608 1.00 97.25 371 SER A O 1
ATOM 2935 N N . LEU A 1 372 ? -8.820 -7.058 26.324 1.00 97.38 372 LEU A N 1
ATOM 2936 C CA . LEU A 1 372 ? -8.651 -5.698 25.797 1.00 97.38 372 LEU A CA 1
ATOM 2937 C C . LEU A 1 372 ? -8.332 -4.749 26.957 1.00 97.38 372 LEU A C 1
ATOM 2939 O O . LEU A 1 372 ? -9.160 -4.592 27.858 1.00 97.38 372 LEU A O 1
ATOM 2943 N N . SER A 1 373 ? -7.153 -4.134 26.929 1.00 97.12 373 SER A N 1
ATOM 2944 C CA . SER A 1 373 ? -6.606 -3.381 28.058 1.00 97.12 373 SER A CA 1
ATOM 2945 C C . SER A 1 373 ? -5.813 -2.141 27.628 1.00 97.12 373 SER A C 1
ATOM 2947 O O . SER A 1 373 ? -5.672 -1.870 26.434 1.00 97.12 373 SER A O 1
ATOM 2949 N N . ASN A 1 374 ? -5.294 -1.392 28.609 1.00 91.62 374 ASN A N 1
ATOM 2950 C CA . ASN A 1 374 ? -4.363 -0.265 28.460 1.00 91.62 374 ASN A CA 1
ATOM 2951 C C . ASN A 1 374 ? -4.756 0.714 27.349 1.00 91.62 374 ASN A C 1
ATOM 2953 O O . ASN A 1 374 ? -3.947 1.050 26.488 1.00 91.62 374 ASN A O 1
ATOM 2957 N N . GLY A 1 375 ? -6.017 1.140 27.349 1.00 93.44 375 GLY A N 1
ATOM 2958 C CA . GLY A 1 375 ? -6.475 2.165 26.431 1.00 93.44 375 GLY A CA 1
ATOM 2959 C C . GLY A 1 375 ? -7.891 2.666 26.708 1.00 93.44 375 GLY A C 1
ATOM 2960 O O . GLY A 1 375 ? -8.559 2.184 27.629 1.00 93.44 375 GLY A O 1
ATOM 2961 N N . PRO A 1 376 ? -8.366 3.624 25.901 1.00 94.94 376 PRO A N 1
ATOM 2962 C CA . PRO A 1 376 ? -7.634 4.246 24.792 1.00 94.94 376 PRO A CA 1
ATOM 2963 C C . PRO A 1 376 ? -6.470 5.131 25.273 1.00 94.94 376 PRO A C 1
ATOM 2965 O O . PRO A 1 376 ? -6.630 5.911 26.206 1.00 94.94 376 PRO A O 1
ATOM 2968 N N . VAL A 1 377 ? -5.314 5.020 24.615 1.00 96.00 377 VAL A N 1
ATOM 2969 C CA . VAL A 1 377 ? -4.155 5.919 24.785 1.00 96.00 377 VAL A CA 1
ATOM 2970 C C . VAL A 1 377 ? -3.971 6.737 23.516 1.00 96.00 377 VAL A C 1
ATOM 2972 O O . VAL A 1 377 ? -4.152 6.210 22.418 1.00 96.00 377 VAL A O 1
ATOM 2975 N N . LEU A 1 378 ? -3.596 8.007 23.654 1.00 97.19 378 LEU A N 1
ATOM 2976 C CA . LEU A 1 378 ? -3.269 8.864 22.521 1.00 97.19 378 LEU A CA 1
ATOM 2977 C C . LEU A 1 378 ? -1.934 8.427 21.892 1.00 97.19 378 LEU A C 1
ATOM 2979 O O . LEU A 1 378 ? -0.896 8.433 22.546 1.00 97.19 378 LEU A O 1
ATOM 2983 N N . ALA A 1 379 ? -1.951 8.040 20.619 1.00 96.12 379 ALA A N 1
ATOM 2984 C CA . ALA A 1 379 ? -0.754 7.618 19.902 1.00 96.12 379 ALA A CA 1
ATOM 2985 C C . ALA A 1 379 ? 0.111 8.829 19.506 1.00 96.12 379 ALA A C 1
ATOM 2987 O O . ALA A 1 379 ? -0.405 9.850 19.055 1.00 96.12 379 ALA A O 1
ATOM 2988 N N . GLY A 1 380 ? 1.432 8.695 19.650 1.00 92.12 380 GLY A N 1
ATOM 2989 C CA . GLY A 1 380 ? 2.430 9.658 19.160 1.00 92.12 380 GLY A CA 1
ATOM 2990 C C . GLY A 1 380 ? 2.900 10.682 20.196 1.00 92.12 380 GLY A C 1
ATOM 2991 O O . GLY A 1 380 ? 3.943 11.299 20.003 1.00 92.12 380 GLY A O 1
ATOM 2992 N N . VAL A 1 381 ? 2.188 10.828 21.318 1.00 94.00 381 VAL A N 1
ATOM 2993 C CA . VAL A 1 381 ? 2.568 11.714 22.430 1.00 94.00 381 VAL A CA 1
ATOM 2994 C C . VAL A 1 381 ? 2.225 11.088 23.775 1.00 94.00 381 VAL A C 1
ATOM 2996 O O . VAL A 1 381 ? 1.337 10.246 23.874 1.00 94.00 381 VAL A O 1
ATOM 2999 N N . THR A 1 382 ? 2.880 11.562 24.830 1.00 93.25 382 THR A N 1
ATOM 3000 C CA . THR A 1 382 ? 2.542 11.183 26.204 1.00 93.25 382 THR A CA 1
ATOM 3001 C C . THR A 1 382 ? 1.466 12.106 26.771 1.00 93.25 382 THR A C 1
ATOM 3003 O O . THR A 1 382 ? 1.562 13.335 26.677 1.00 93.25 382 THR A O 1
ATOM 3006 N N . THR A 1 383 ? 0.466 11.504 27.410 1.00 95.69 383 THR A N 1
ATOM 3007 C CA . THR A 1 383 ? -0.589 12.193 28.161 1.00 95.69 383 THR A CA 1
ATOM 3008 C C . THR A 1 383 ? -0.815 11.515 29.506 1.00 95.69 383 THR A C 1
ATOM 3010 O O . THR A 1 383 ? -0.652 10.303 29.625 1.00 95.69 383 THR A O 1
ATOM 3013 N N . GLU A 1 384 ? -1.257 12.281 30.498 1.00 96.75 384 GLU A N 1
ATOM 3014 C CA . GLU A 1 384 ? -1.592 11.797 31.837 1.00 96.75 384 GLU A CA 1
ATOM 3015 C C . GLU A 1 384 ? -3.050 12.092 32.169 1.00 96.75 384 GLU A C 1
ATOM 3017 O O . GLU A 1 384 ? -3.584 13.133 31.778 1.00 96.75 384 GLU A O 1
ATOM 3022 N N . LEU A 1 385 ? -3.678 11.202 32.937 1.00 98.25 385 LEU A N 1
ATOM 3023 C CA . LEU A 1 385 ? -5.037 11.397 33.424 1.00 98.25 385 LEU A CA 1
ATOM 3024 C C . LEU A 1 385 ? -5.104 12.637 34.329 1.00 98.25 385 LEU A C 1
ATOM 3026 O O . LEU A 1 385 ? -4.380 12.740 35.318 1.00 98.25 385 LEU A O 1
ATOM 3030 N N . LYS A 1 386 ? -6.000 13.571 34.010 1.00 98.06 386 LYS A N 1
ATOM 3031 C CA . LYS A 1 386 ? -6.336 14.727 34.855 1.00 98.06 386 LYS A CA 1
ATOM 3032 C C . LYS A 1 386 ? -7.667 14.565 35.553 1.00 98.06 386 LYS A C 1
ATOM 3034 O O . LYS A 1 386 ? -7.813 15.006 36.689 1.00 98.06 386 LYS A O 1
ATOM 3039 N N . GLN A 1 387 ? -8.626 13.937 34.887 1.00 98.12 387 GLN A N 1
ATOM 3040 C CA . GLN A 1 387 ? -9.947 13.741 35.451 1.00 98.12 387 GLN A CA 1
ATOM 3041 C C . GLN A 1 387 ? -10.517 12.401 35.008 1.00 98.12 387 GLN A C 1
ATOM 3043 O O . GLN A 1 387 ? -10.456 12.068 33.831 1.00 98.12 387 GLN A O 1
ATOM 3048 N N . PHE A 1 388 ? -11.097 11.664 35.953 1.00 98.25 388 PHE A N 1
ATOM 3049 C CA . PHE A 1 388 ? -11.883 10.463 35.695 1.00 98.25 388 PHE A CA 1
ATOM 3050 C C . PHE A 1 388 ? -13.227 10.606 36.396 1.00 98.25 388 PHE A C 1
ATOM 3052 O O . PHE A 1 388 ? -13.280 10.794 37.613 1.00 98.25 388 PHE A O 1
ATOM 3059 N N . THR A 1 389 ? -14.312 10.557 35.633 1.00 98.12 389 THR A N 1
ATOM 3060 C CA . THR A 1 389 ? -15.674 10.680 36.155 1.00 98.12 389 THR A CA 1
ATOM 3061 C C . THR A 1 389 ? -16.540 9.552 35.628 1.00 98.12 389 THR A C 1
ATOM 3063 O O . THR A 1 389 ? -16.326 8.998 34.553 1.00 98.12 389 THR A O 1
ATOM 3066 N N . HIS A 1 390 ? -17.564 9.205 36.396 1.00 98.19 390 HIS A N 1
ATOM 3067 C CA . HIS A 1 390 ? -18.612 8.317 35.934 1.00 98.19 390 HIS A CA 1
ATOM 3068 C C . HIS A 1 390 ? -19.934 8.704 36.574 1.00 98.19 390 HIS A C 1
ATOM 3070 O O . HIS A 1 390 ? -19.983 9.136 37.725 1.00 98.19 390 HIS A O 1
ATOM 3076 N N . HIS A 1 391 ? -21.018 8.561 35.826 1.00 97.50 391 HIS A N 1
ATOM 3077 C CA . HIS A 1 391 ? -22.345 8.894 36.317 1.00 97.50 391 HIS A CA 1
ATOM 3078 C C . HIS A 1 391 ? -23.422 8.157 35.529 1.00 97.50 391 HIS A C 1
ATOM 3080 O O . HIS A 1 391 ? -23.224 7.697 34.403 1.00 97.50 391 HIS A O 1
ATOM 3086 N N . LYS A 1 392 ? -24.600 8.064 36.139 1.00 95.94 392 LYS A N 1
ATOM 3087 C CA . LYS A 1 392 ? -25.808 7.632 35.449 1.00 95.94 392 LYS A CA 1
ATOM 3088 C C . LYS A 1 392 ? -26.435 8.835 34.746 1.00 95.94 392 LYS A C 1
ATOM 3090 O O . LYS A 1 392 ? -26.673 9.852 35.390 1.00 95.94 392 LYS A O 1
ATOM 3095 N N . ASP A 1 393 ? -26.753 8.686 33.466 1.00 93.50 393 ASP A N 1
ATOM 3096 C CA . ASP A 1 393 ? -27.452 9.690 32.659 1.00 93.50 393 ASP A CA 1
ATOM 3097 C C . ASP A 1 393 ? -28.710 9.062 32.045 1.00 93.50 393 ASP A C 1
ATOM 3099 O O . ASP A 1 393 ? -28.668 8.309 31.066 1.00 93.50 393 ASP A O 1
ATOM 3103 N N . GLY A 1 394 ? -29.852 9.280 32.701 1.00 90.06 394 GLY A N 1
ATOM 3104 C CA . GLY A 1 394 ? -31.122 8.661 32.330 1.00 90.06 394 GLY A CA 1
ATOM 3105 C C . GLY A 1 394 ? -31.054 7.126 32.308 1.00 90.06 394 GLY A C 1
ATOM 3106 O O . GLY A 1 394 ? -30.959 6.473 33.351 1.00 90.06 394 GLY A O 1
ATOM 3107 N N . ASN A 1 395 ? -31.147 6.541 31.107 1.00 89.25 395 ASN A N 1
ATOM 3108 C CA . ASN A 1 395 ? -31.058 5.092 30.872 1.00 89.25 395 ASN A CA 1
ATOM 3109 C C . ASN A 1 395 ? -29.668 4.616 30.423 1.00 89.25 395 ASN A C 1
ATOM 3111 O O . ASN A 1 395 ? -29.537 3.494 29.929 1.00 89.25 395 ASN A O 1
ATOM 3115 N N . GLN A 1 396 ? -28.662 5.474 30.561 1.00 95.06 396 GLN A N 1
ATOM 3116 C CA . GLN A 1 396 ? -27.284 5.225 30.171 1.00 95.06 396 GLN A CA 1
ATOM 3117 C C . GLN A 1 396 ? -26.380 5.333 31.395 1.00 95.06 396 GLN A C 1
ATOM 3119 O O . GLN A 1 396 ? -26.728 5.949 32.406 1.00 95.06 396 GLN A O 1
ATOM 3124 N N . TYR A 1 397 ? -25.208 4.728 31.291 1.00 97.56 397 TYR A N 1
ATOM 3125 C CA . TYR A 1 397 ? -24.119 4.934 32.230 1.00 97.56 397 TYR A CA 1
ATOM 3126 C C . TYR A 1 397 ? -22.911 5.439 31.456 1.00 97.56 397 TYR A C 1
ATOM 3128 O O . TYR A 1 397 ? -22.592 4.905 30.391 1.00 97.56 397 TYR A O 1
ATOM 3136 N N . ILE A 1 398 ? -22.287 6.490 31.965 1.00 98.56 398 ILE A N 1
ATOM 3137 C CA . ILE A 1 398 ? -21.233 7.231 31.285 1.00 98.56 398 ILE A CA 1
ATOM 3138 C C . ILE A 1 398 ? -19.959 7.121 32.118 1.00 98.56 398 ILE A C 1
ATOM 3140 O O . ILE A 1 398 ? -20.010 7.277 33.338 1.00 98.56 398 ILE A O 1
ATOM 3144 N N . VAL A 1 399 ? -18.836 6.839 31.458 1.00 98.69 399 VAL A N 1
ATOM 3145 C CA . VAL A 1 399 ? -17.486 6.876 32.041 1.00 98.69 399 VAL A CA 1
ATOM 3146 C C . VAL A 1 399 ? -16.627 7.776 31.165 1.00 98.69 399 VAL A C 1
ATOM 3148 O O . VAL A 1 399 ? -16.491 7.522 29.969 1.00 98.69 399 VAL A O 1
ATOM 3151 N N . GLU A 1 400 ? -16.064 8.825 31.746 1.00 98.69 400 GLU A N 1
ATOM 3152 C CA . GLU A 1 400 ? -15.280 9.835 31.043 1.00 98.69 400 GLU A CA 1
ATOM 3153 C C . GLU A 1 400 ? -13.884 9.933 31.646 1.00 98.69 400 GLU A C 1
ATOM 3155 O O . GLU A 1 400 ? -13.700 9.822 32.861 1.00 98.69 400 GLU A O 1
ATOM 3160 N N . ALA A 1 401 ? -12.899 10.154 30.782 1.00 98.56 401 ALA A N 1
ATOM 3161 C CA . ALA A 1 401 ? -11.546 10.463 31.206 1.00 98.56 401 ALA A CA 1
ATOM 3162 C C . ALA A 1 401 ? -10.976 11.605 30.359 1.00 98.56 401 ALA A C 1
ATOM 3164 O O . ALA A 1 401 ? -11.162 11.645 29.140 1.00 98.56 401 ALA A O 1
ATOM 3165 N N . ASP A 1 402 ? -10.307 12.542 31.021 1.00 98.50 402 ASP A N 1
ATOM 3166 C CA . ASP A 1 402 ? -9.635 13.688 30.416 1.00 98.50 402 ASP A CA 1
ATOM 3167 C C . ASP A 1 402 ? -8.133 13.557 30.667 1.00 98.50 402 ASP A C 1
ATOM 3169 O O . ASP A 1 402 ? -7.686 13.512 31.818 1.00 98.50 402 ASP A O 1
ATOM 3173 N N . TYR A 1 403 ? -7.370 13.466 29.585 1.00 98.50 403 TYR A N 1
ATOM 3174 C CA . TYR A 1 403 ? -5.927 13.321 29.569 1.00 98.50 403 TYR A CA 1
ATOM 3175 C C . TYR A 1 403 ? -5.270 14.581 29.013 1.00 98.50 403 TYR A C 1
ATOM 3177 O O . TYR A 1 403 ? -5.675 15.099 27.971 1.00 98.50 403 TYR A O 1
ATOM 3185 N N . GLN A 1 404 ? -4.208 15.038 29.673 1.00 97.50 404 GLN A N 1
ATOM 3186 C CA . GLN A 1 404 ? -3.446 16.226 29.281 1.00 97.50 404 GLN A CA 1
ATOM 3187 C C . GLN A 1 404 ? -1.942 15.944 29.325 1.00 97.50 404 GLN A C 1
ATOM 3189 O O . GLN A 1 404 ? -1.475 15.124 30.116 1.00 97.50 404 GLN A O 1
ATOM 3194 N N . GLY A 1 405 ? -1.172 16.634 28.489 1.00 95.19 405 GLY A N 1
ATOM 3195 C CA . GLY A 1 405 ? 0.277 16.480 28.379 1.00 95.19 405 GLY A CA 1
ATOM 3196 C C . GLY A 1 405 ? 0.806 17.216 27.153 1.00 95.19 405 GLY A C 1
ATOM 3197 O O . GLY A 1 405 ? 0.447 18.367 26.919 1.00 95.19 405 GLY A O 1
ATOM 3198 N N . LEU A 1 406 ? 1.623 16.538 26.342 1.00 93.38 406 LEU A N 1
ATOM 3199 C CA . LEU A 1 406 ? 2.082 17.063 25.042 1.00 93.38 406 LEU A CA 1
ATOM 3200 C C . LEU A 1 406 ? 0.968 17.089 23.975 1.00 93.38 406 LEU A C 1
ATOM 3202 O O . LEU A 1 406 ? 1.134 17.663 22.902 1.00 93.38 406 LEU A O 1
ATOM 3206 N N . GLY A 1 407 ? -0.174 16.481 24.284 1.00 95.94 407 GLY A N 1
ATOM 3207 C CA . GLY A 1 407 ? -1.445 16.654 23.598 1.00 95.94 407 GLY A CA 1
ATOM 3208 C C . GLY A 1 407 ? -2.589 16.580 24.607 1.00 95.94 407 GLY A C 1
ATOM 3209 O O . GLY A 1 407 ? -2.359 16.476 25.816 1.00 95.94 407 GLY A O 1
ATOM 3210 N N . SER A 1 408 ? -3.821 16.598 24.113 1.00 97.75 408 SER A N 1
ATOM 3211 C CA . SER A 1 408 ? -5.010 16.327 24.924 1.00 97.75 408 SER A CA 1
ATOM 3212 C C . SER A 1 408 ? -5.789 15.151 24.354 1.00 97.75 408 SER A C 1
ATOM 3214 O O . SER A 1 408 ? -5.804 14.957 23.140 1.00 97.75 408 SER A O 1
ATOM 3216 N N . LEU A 1 409 ? -6.431 14.367 25.216 1.00 98.56 409 LEU A N 1
ATOM 3217 C CA . LEU A 1 409 ? -7.364 13.312 24.828 1.00 98.56 409 LEU A CA 1
ATOM 3218 C C . LEU A 1 409 ? -8.524 13.301 25.820 1.00 98.56 409 LEU A C 1
ATOM 3220 O O . LEU A 1 409 ? -8.331 13.120 27.013 1.00 98.56 409 LEU A O 1
ATOM 3224 N N . LYS A 1 410 ? -9.743 13.450 25.319 1.00 98.62 410 LYS A N 1
ATOM 3225 C CA . LYS A 1 410 ? -10.982 13.265 26.071 1.00 98.62 410 LYS A CA 1
ATOM 3226 C C . LYS A 1 410 ? -11.668 12.020 25.564 1.00 98.62 410 LYS A C 1
ATOM 3228 O O . LYS A 1 410 ? -11.808 11.857 24.354 1.00 98.62 410 LYS A O 1
ATOM 3233 N N . ILE A 1 411 ? -12.093 11.155 26.474 1.00 98.38 411 ILE A N 1
ATOM 3234 C CA . ILE A 1 411 ? -12.792 9.915 26.144 1.00 98.38 411 ILE A CA 1
ATOM 3235 C C . ILE A 1 411 ? -14.124 9.867 26.874 1.00 98.38 411 ILE A C 1
ATOM 3237 O O . ILE A 1 411 ? -14.243 10.326 28.009 1.00 98.38 411 ILE A O 1
ATOM 3241 N N . LYS A 1 412 ? -15.115 9.268 26.224 1.00 98.69 412 LYS A N 1
ATOM 3242 C CA . LYS A 1 412 ? -16.439 9.032 26.781 1.00 98.69 412 LYS A CA 1
ATOM 3243 C C . LYS A 1 412 ? -16.933 7.655 26.369 1.00 98.69 412 LYS A C 1
ATOM 3245 O O . LYS A 1 412 ? -17.305 7.420 25.219 1.00 98.69 412 LYS A O 1
ATOM 3250 N N . TRP A 1 413 ? -16.965 6.747 27.332 1.00 98.69 413 TRP A N 1
ATOM 3251 C CA . TRP A 1 413 ? -17.629 5.459 27.209 1.00 98.69 413 TRP A CA 1
ATOM 3252 C C . TRP A 1 413 ? -19.099 5.604 27.587 1.00 98.69 413 TRP A C 1
ATOM 3254 O O . TRP A 1 413 ? -19.426 6.100 28.663 1.00 98.69 413 TRP A O 1
ATOM 3264 N N . THR A 1 414 ? -19.986 5.137 26.714 1.00 98.19 414 THR A N 1
ATOM 3265 C CA . THR A 1 414 ? -21.432 5.142 26.945 1.00 98.19 414 THR A CA 1
ATOM 3266 C C . THR A 1 414 ? -21.973 3.719 26.914 1.00 98.19 414 THR A C 1
ATOM 3268 O O . THR A 1 414 ? -21.905 3.019 25.897 1.00 98.19 414 THR A O 1
ATOM 3271 N N . PHE A 1 415 ? -22.556 3.312 28.037 1.00 96.50 415 PHE A N 1
ATOM 3272 C CA . PHE A 1 415 ? -23.210 2.026 28.231 1.00 96.50 415 PHE A CA 1
ATOM 3273 C C . PHE A 1 415 ? -24.719 2.212 28.199 1.00 96.50 415 PHE A C 1
ATOM 3275 O O . PHE A 1 415 ? -25.274 3.024 28.938 1.00 96.50 415 PHE A O 1
ATOM 3282 N N . LYS A 1 416 ? -25.396 1.435 27.357 1.00 92.88 416 LYS A N 1
ATOM 3283 C CA . LYS A 1 416 ? -26.851 1.440 27.246 1.00 92.88 416 LYS A CA 1
ATOM 3284 C C . LYS A 1 416 ? -27.344 0.029 26.947 1.00 92.88 416 LYS A C 1
ATOM 3286 O O . LYS A 1 416 ? -26.845 -0.628 26.037 1.00 92.88 416 LYS A O 1
ATOM 3291 N N . THR A 1 417 ? -28.330 -0.424 27.716 1.00 88.81 417 THR A N 1
ATOM 3292 C CA . THR A 1 417 ? -28.925 -1.758 27.583 1.00 88.81 417 THR A CA 1
ATOM 3293 C C . THR A 1 417 ? -29.444 -1.989 26.165 1.00 88.81 417 THR A C 1
ATOM 3295 O O . THR A 1 417 ? -30.180 -1.167 25.608 1.00 88.81 417 THR A O 1
ATOM 3298 N N . GLY A 1 418 ? -29.108 -3.141 25.592 1.00 84.06 418 GLY A N 1
ATOM 3299 C CA . GLY A 1 418 ? -29.554 -3.562 24.271 1.00 84.06 418 GLY A CA 1
ATOM 3300 C C . GLY A 1 418 ? -28.868 -2.845 23.109 1.00 84.06 418 GLY A C 1
ATOM 3301 O O . GLY A 1 418 ? -29.360 -2.950 21.980 1.00 84.06 418 GLY A O 1
ATOM 3302 N N . THR A 1 419 ? -27.765 -2.134 23.358 1.00 88.06 419 THR A N 1
ATOM 3303 C CA . THR A 1 419 ? -26.918 -1.516 22.330 1.00 88.06 419 THR A CA 1
ATOM 3304 C C . THR A 1 419 ? -25.457 -1.926 22.502 1.00 88.06 419 THR A C 1
ATOM 3306 O O . THR A 1 419 ? -25.054 -2.432 23.544 1.00 88.06 419 THR A O 1
ATOM 3309 N N . ARG A 1 420 ? -24.636 -1.693 21.473 1.00 91.88 420 ARG A N 1
ATOM 3310 C CA . ARG A 1 420 ? -23.174 -1.788 21.610 1.00 91.88 420 ARG A CA 1
ATOM 3311 C C . ARG A 1 420 ? -22.663 -0.709 22.555 1.00 91.88 420 ARG A C 1
ATOM 3313 O O . ARG A 1 420 ? -23.296 0.340 22.680 1.00 91.88 420 ARG A O 1
ATOM 3320 N N . VAL A 1 421 ? -21.504 -0.955 23.153 1.00 95.50 421 VAL A N 1
ATOM 3321 C CA . VAL A 1 421 ? -20.806 0.068 23.932 1.00 95.50 421 VAL A CA 1
ATOM 3322 C C . VAL A 1 421 ? -20.219 1.088 22.968 1.00 95.50 421 VAL A C 1
ATOM 3324 O O . VAL A 1 421 ? -19.532 0.709 22.016 1.00 95.50 421 VAL A O 1
ATOM 3327 N N . LYS A 1 422 ? -20.512 2.367 23.201 1.00 97.56 422 LYS A N 1
ATOM 3328 C CA . LYS A 1 422 ? -19.967 3.477 22.417 1.00 97.56 422 LYS A CA 1
ATOM 3329 C C . LYS A 1 422 ? -18.729 4.026 23.115 1.00 97.56 422 LYS A C 1
ATOM 3331 O O . LYS A 1 422 ? -18.773 4.239 24.323 1.00 97.56 422 LYS A O 1
ATOM 3336 N N . LEU A 1 423 ? -17.678 4.288 22.355 1.00 98.62 423 LEU A N 1
ATOM 3337 C CA . LEU A 1 423 ? -16.546 5.110 22.753 1.00 98.62 423 LEU A CA 1
ATOM 3338 C C . LEU A 1 423 ? -16.503 6.326 21.833 1.00 98.62 423 LEU A C 1
ATOM 3340 O O . LEU A 1 423 ? -16.304 6.190 20.628 1.00 98.62 423 LEU A O 1
ATOM 3344 N N . GLU A 1 424 ? -16.676 7.503 22.409 1.00 98.62 424 GLU A N 1
ATOM 3345 C CA . GLU A 1 424 ? -16.398 8.779 21.758 1.00 98.62 424 GLU A CA 1
ATOM 3346 C C . GLU A 1 424 ? -15.049 9.279 22.255 1.00 98.62 424 GLU A C 1
ATOM 3348 O O . GLU A 1 424 ? -14.731 9.142 23.439 1.00 98.62 424 GLU A O 1
ATOM 3353 N N . TYR A 1 425 ? -14.248 9.840 21.358 1.00 98.50 425 TYR A N 1
ATOM 3354 C CA . TYR A 1 425 ? -12.978 10.440 21.729 1.00 98.50 425 TYR A CA 1
ATOM 3355 C C . TYR A 1 425 ? -12.744 11.732 20.960 1.00 98.50 425 TYR A C 1
ATOM 3357 O O . TYR A 1 425 ? -13.150 11.859 19.806 1.00 98.50 425 TYR A O 1
ATOM 3365 N N . THR A 1 426 ? -12.056 12.670 21.600 1.00 98.50 426 THR A N 1
ATOM 3366 C CA . THR A 1 426 ? -11.567 13.900 20.982 1.00 98.50 426 THR A CA 1
ATOM 3367 C C . THR A 1 426 ? -10.142 14.127 21.443 1.00 98.50 426 THR A C 1
ATOM 3369 O O . THR A 1 426 ? -9.896 14.152 22.645 1.00 98.50 426 THR A O 1
ATOM 3372 N N . TYR A 1 427 ? -9.204 14.301 20.520 1.00 98.06 427 TYR A N 1
ATOM 3373 C CA . TYR A 1 427 ? -7.818 14.601 20.854 1.00 98.06 427 TYR A CA 1
ATOM 3374 C C . TYR A 1 427 ? -7.314 15.834 20.111 1.00 98.06 427 TYR A C 1
ATOM 3376 O O . TYR A 1 427 ? -7.841 16.197 19.063 1.00 98.06 427 TYR A O 1
ATOM 3384 N N . SER A 1 428 ? -6.263 16.457 20.634 1.00 97.19 428 SER A N 1
ATOM 3385 C CA . SER A 1 428 ? -5.495 17.481 19.924 1.00 97.19 428 SER A CA 1
ATOM 3386 C C . SER A 1 428 ? -4.000 17.279 20.144 1.00 97.19 428 SER A C 1
ATOM 3388 O O . SER A 1 428 ? -3.558 16.881 21.223 1.00 97.19 428 SER A O 1
ATOM 3390 N N . GLN A 1 429 ? -3.219 17.537 19.099 1.00 96.06 429 GLN A N 1
ATOM 3391 C CA . GLN A 1 429 ? -1.759 17.480 19.099 1.00 96.06 429 GLN A CA 1
ATOM 3392 C C . GLN A 1 429 ? -1.220 18.564 18.164 1.00 96.06 429 GLN A C 1
ATOM 3394 O O . GLN A 1 429 ? -1.892 18.943 17.203 1.00 96.06 429 GLN A O 1
ATOM 3399 N N . GLN A 1 430 ? -0.003 19.040 18.420 1.00 96.12 430 GLN A N 1
ATOM 3400 C CA . GLN A 1 430 ? 0.680 20.012 17.571 1.00 96.12 430 GLN A CA 1
ATOM 3401 C C . GLN A 1 430 ? 2.102 19.534 17.266 1.00 96.12 430 GLN A C 1
ATOM 3403 O O . GLN A 1 430 ? 2.836 19.174 18.182 1.00 96.12 430 GLN A O 1
ATOM 3408 N N . GLY A 1 431 ? 2.488 19.541 15.988 1.00 96.56 431 GLY A N 1
ATOM 3409 C CA . GLY A 1 431 ? 3.808 19.098 15.533 1.00 96.56 431 GLY A CA 1
ATOM 3410 C C . GLY A 1 431 ? 3.756 18.141 14.343 1.00 96.56 431 GLY A C 1
ATOM 3411 O O . GLY A 1 431 ? 2.722 17.998 13.689 1.00 96.56 431 GLY A O 1
ATOM 3412 N N . ASP A 1 432 ? 4.890 17.496 14.080 1.00 97.19 432 ASP A N 1
ATOM 3413 C CA . ASP A 1 432 ? 5.071 16.536 12.992 1.00 97.19 432 ASP A CA 1
ATOM 3414 C C . ASP A 1 432 ? 5.119 15.108 13.557 1.00 97.19 432 ASP A C 1
ATOM 3416 O O . ASP A 1 432 ? 5.996 14.777 14.359 1.00 97.19 432 ASP A O 1
ATOM 3420 N N . PHE A 1 433 ? 4.205 14.247 13.112 1.00 97.19 433 PHE A N 1
ATOM 3421 C CA . PHE A 1 433 ? 4.006 12.906 13.661 1.00 97.19 433 PHE A CA 1
ATOM 3422 C C . PHE A 1 433 ? 4.100 11.825 12.588 1.00 97.19 433 PHE A C 1
ATOM 3424 O O . PHE A 1 433 ? 3.593 11.987 11.479 1.00 97.19 433 PHE A O 1
ATOM 3431 N N . ASP A 1 434 ? 4.715 10.694 12.936 1.00 97.44 434 ASP A N 1
ATOM 3432 C CA . ASP A 1 434 ? 4.718 9.507 12.074 1.00 97.44 434 ASP A CA 1
ATOM 3433 C C . ASP A 1 434 ? 3.329 8.848 12.040 1.00 97.44 434 ASP A C 1
ATOM 3435 O O . ASP A 1 434 ? 2.904 8.336 11.015 1.00 97.44 434 ASP A O 1
ATOM 3439 N N . PHE A 1 435 ? 2.578 8.915 13.140 1.00 97.69 435 PHE A N 1
ATOM 3440 C CA . PHE A 1 435 ? 1.217 8.395 13.254 1.00 97.69 435 PHE A CA 1
ATOM 3441 C C . PHE A 1 435 ? 0.418 9.196 14.283 1.00 97.69 435 PHE A C 1
ATOM 3443 O O . PHE A 1 435 ? 0.989 9.784 15.200 1.00 97.69 435 PHE A O 1
ATOM 3450 N N . ILE A 1 436 ? -0.910 9.198 14.149 1.00 97.25 436 ILE A N 1
ATOM 3451 C CA . ILE A 1 436 ? -1.826 9.917 15.047 1.00 97.25 436 ILE A CA 1
ATOM 3452 C C . ILE A 1 436 ? -3.110 9.099 15.209 1.00 97.25 436 ILE A C 1
ATOM 3454 O O . ILE A 1 436 ? -3.661 8.621 14.218 1.00 97.25 436 ILE A O 1
ATOM 3458 N N . GLY A 1 437 ? -3.615 8.967 16.437 1.00 97.56 437 GLY A N 1
ATOM 3459 C CA . GLY A 1 437 ? -4.903 8.333 16.732 1.00 97.56 437 GLY A CA 1
ATOM 3460 C C . GLY A 1 437 ? -4.967 7.777 18.146 1.00 97.56 437 GLY A C 1
ATOM 3461 O O . GLY A 1 437 ? -4.274 8.271 19.031 1.00 97.56 437 GLY A O 1
ATOM 3462 N N . ILE A 1 438 ? -5.768 6.735 18.364 1.00 98.25 438 ILE A N 1
ATOM 3463 C CA . ILE A 1 438 ? -5.863 6.056 19.663 1.00 98.25 438 ILE A CA 1
ATOM 3464 C C . ILE A 1 438 ? -5.460 4.586 19.570 1.00 98.25 438 ILE A C 1
ATOM 3466 O O . ILE A 1 438 ? -5.666 3.942 18.541 1.00 98.25 438 ILE A O 1
ATOM 3470 N N . ALA A 1 439 ? -4.914 4.039 20.655 1.00 98.06 439 ALA A N 1
ATOM 3471 C CA . ALA A 1 439 ? -4.479 2.648 20.716 1.00 98.06 439 ALA A CA 1
ATOM 3472 C C . ALA A 1 439 ? -4.895 1.929 22.009 1.00 98.06 439 ALA A C 1
ATOM 3474 O O . ALA A 1 439 ? -5.231 2.554 23.017 1.00 98.06 439 ALA A O 1
ATOM 3475 N N . PHE A 1 440 ? -4.876 0.599 21.940 1.00 98.38 440 PHE A N 1
ATOM 3476 C CA . PHE A 1 440 ? -5.201 -0.356 22.996 1.00 98.38 440 PHE A CA 1
ATOM 3477 C C . PHE A 1 440 ? -4.208 -1.521 22.985 1.00 98.38 440 PHE A C 1
ATOM 3479 O O . PHE A 1 440 ? -3.583 -1.826 21.962 1.00 98.38 440 PHE A O 1
ATOM 3486 N N . ASN A 1 441 ? -4.158 -2.255 24.093 1.00 97.81 441 ASN A N 1
ATOM 3487 C CA . ASN A 1 441 ? -3.429 -3.509 24.194 1.00 97.81 441 ASN A CA 1
ATOM 3488 C C . ASN A 1 441 ? -4.350 -4.726 24.136 1.00 97.81 441 ASN A C 1
ATOM 3490 O O . ASN A 1 441 ? -5.476 -4.729 24.634 1.00 97.81 441 ASN A O 1
ATOM 3494 N N . TYR A 1 442 ? -3.828 -5.781 23.528 1.00 97.88 442 TYR A N 1
ATOM 3495 C CA . TYR A 1 442 ? -4.380 -7.116 23.512 1.00 97.88 442 TYR A CA 1
ATOM 3496 C C . TYR A 1 442 ? -3.216 -8.111 23.375 1.00 97.88 442 TYR A C 1
ATOM 3498 O O . TYR A 1 442 ? -2.332 -7.885 22.546 1.00 97.88 442 TYR A O 1
ATOM 3506 N N . PRO A 1 443 ? -3.179 -9.199 24.163 1.00 97.50 443 PRO A N 1
ATOM 3507 C CA . PRO A 1 443 ? -2.061 -10.137 24.124 1.00 97.50 443 PRO A CA 1
ATOM 3508 C C . PRO A 1 443 ? -1.975 -10.862 22.776 1.00 97.50 443 PRO A C 1
ATOM 3510 O O . PRO A 1 443 ? -2.934 -11.515 22.349 1.00 97.50 443 PRO A O 1
ATOM 3513 N N . GLU A 1 444 ? -0.833 -10.742 22.098 1.00 97.62 444 GLU A N 1
ATOM 3514 C CA . GLU A 1 444 ? -0.623 -11.293 20.756 1.00 97.62 444 GLU A CA 1
ATOM 3515 C C . GLU A 1 444 ? -0.838 -12.812 20.722 1.00 97.62 444 GLU A C 1
ATOM 3517 O O . GLU A 1 444 ? -1.498 -13.324 19.820 1.00 97.62 444 GLU A O 1
ATOM 3522 N N . GLU A 1 445 ? -0.369 -13.536 21.740 1.00 97.56 445 GLU A N 1
ATOM 3523 C CA . GLU A 1 445 ? -0.459 -14.994 21.832 1.00 97.56 445 GLU A CA 1
ATOM 3524 C C . GLU A 1 445 ? -1.903 -15.516 21.910 1.00 97.56 445 GLU A C 1
ATOM 3526 O O . GLU A 1 445 ? -2.155 -16.717 21.736 1.00 97.56 445 GLU A O 1
ATOM 3531 N N . LYS A 1 446 ? -2.863 -14.624 22.175 1.00 97.81 446 LYS A N 1
ATOM 3532 C CA . LYS A 1 446 ? -4.295 -14.925 22.176 1.00 97.81 446 LYS A CA 1
ATOM 3533 C C . LYS A 1 446 ? -4.953 -14.649 20.831 1.00 97.81 446 LYS A C 1
ATOM 3535 O O . LYS A 1 446 ? -6.027 -15.202 20.597 1.00 97.81 446 LYS A O 1
ATOM 3540 N N . ILE A 1 447 ? -4.361 -13.837 19.958 1.00 98.31 447 ILE A N 1
ATOM 3541 C CA . ILE A 1 447 ? -4.917 -13.510 18.642 1.00 98.31 447 ILE A CA 1
ATOM 3542 C C . ILE A 1 447 ? -4.760 -14.714 17.709 1.00 98.31 447 ILE A C 1
ATOM 3544 O O . ILE A 1 447 ? -3.728 -15.371 17.659 1.00 98.31 447 ILE A O 1
ATOM 3548 N N . THR A 1 448 ? -5.823 -15.024 16.971 1.00 98.25 448 THR A N 1
ATOM 3549 C CA . THR A 1 448 ? -5.869 -16.152 16.020 1.00 98.25 448 THR A CA 1
ATOM 3550 C C . THR A 1 448 ? -6.169 -15.706 14.594 1.00 98.25 448 THR A C 1
ATOM 3552 O O . THR A 1 448 ? -5.950 -16.463 13.651 1.00 98.25 448 THR A O 1
ATOM 3555 N N . GLY A 1 449 ? -6.648 -14.476 14.418 1.00 98.00 449 GLY A N 1
ATOM 3556 C CA . GLY A 1 449 ? -6.956 -13.915 13.114 1.00 98.00 449 GLY A CA 1
ATOM 3557 C C . GLY A 1 449 ? -7.739 -12.611 13.210 1.00 98.00 449 GLY A C 1
ATOM 3558 O O . GLY A 1 449 ? -8.045 -12.110 14.294 1.00 98.00 449 GLY A O 1
ATOM 3559 N N . MET A 1 450 ? -8.105 -12.071 12.056 1.00 98.12 450 MET A N 1
ATOM 3560 C CA . MET A 1 450 ? -9.001 -10.927 11.959 1.00 98.12 450 MET A CA 1
ATOM 3561 C C . MET A 1 450 ? -9.858 -11.011 10.704 1.00 98.12 450 MET A C 1
ATOM 3563 O O . MET A 1 450 ? -9.449 -11.563 9.682 1.00 98.12 450 MET A O 1
ATOM 3567 N N . LYS A 1 451 ? -11.049 -10.422 10.770 1.00 98.44 451 LYS A N 1
ATOM 3568 C CA . LYS A 1 451 ? -11.912 -10.191 9.612 1.00 98.44 451 LYS A CA 1
ATOM 3569 C C . LYS A 1 451 ? -12.338 -8.736 9.608 1.00 98.44 451 LYS A C 1
ATOM 3571 O O . LYS A 1 451 ? -12.810 -8.273 10.637 1.00 98.44 451 LYS A O 1
ATOM 3576 N N . TRP A 1 452 ? -12.226 -8.024 8.498 1.00 98.56 452 TRP A N 1
ATOM 3577 C CA . TRP A 1 452 ? -12.561 -6.599 8.467 1.00 98.56 452 TRP A CA 1
ATOM 3578 C C . TRP A 1 452 ? -13.193 -6.188 7.145 1.00 98.56 452 TRP A C 1
ATOM 3580 O O . TRP A 1 452 ? -12.998 -6.848 6.128 1.00 98.56 452 TRP A O 1
ATOM 3590 N N . LEU A 1 453 ? -13.942 -5.088 7.175 1.00 98.69 453 LEU A N 1
ATOM 3591 C CA . LEU A 1 453 ? -14.341 -4.339 5.988 1.00 98.69 453 LEU A CA 1
ATOM 3592 C C . LEU A 1 453 ? -13.427 -3.123 5.857 1.00 98.69 453 LEU A C 1
ATOM 3594 O O . LEU A 1 453 ? -13.439 -2.259 6.733 1.00 98.69 453 LEU A O 1
ATOM 3598 N N . GLY A 1 454 ? -12.659 -3.057 4.775 1.00 98.12 454 GLY A N 1
ATOM 3599 C CA . GLY A 1 454 ? -11.726 -1.968 4.485 1.00 98.12 454 GLY A CA 1
ATOM 3600 C C . GLY A 1 454 ? -10.909 -2.245 3.229 1.00 98.12 454 GLY A C 1
ATOM 3601 O O . GLY A 1 454 ? -11.236 -3.160 2.466 1.00 98.12 454 GLY A O 1
ATOM 3602 N N . ARG A 1 455 ? -9.851 -1.464 2.994 1.00 97.75 455 ARG A N 1
ATOM 3603 C CA . ARG A 1 455 ? -8.891 -1.763 1.927 1.00 97.75 455 ARG A CA 1
ATOM 3604 C C . ARG A 1 455 ? -8.019 -2.950 2.311 1.00 97.75 455 ARG A C 1
ATOM 3606 O O . ARG A 1 455 ? -7.599 -3.076 3.462 1.00 97.75 455 ARG A O 1
ATOM 3613 N N . GLY A 1 456 ? -7.758 -3.827 1.349 1.00 96.62 456 GLY A N 1
ATOM 3614 C CA . GLY A 1 456 ? -6.957 -5.015 1.591 1.00 96.62 456 GLY A CA 1
ATOM 3615 C C . GLY A 1 456 ? -6.776 -5.909 0.362 1.00 96.62 456 GLY A C 1
ATOM 3616 O O . GLY A 1 456 ? -7.178 -5.523 -0.739 1.00 96.62 456 GLY A O 1
ATOM 3617 N N . PRO A 1 457 ? -6.190 -7.107 0.567 1.00 96.06 457 PRO A N 1
ATOM 3618 C CA . PRO A 1 457 ? -5.910 -7.697 1.880 1.00 96.06 457 PRO A CA 1
ATOM 3619 C C . PRO A 1 457 ? -4.564 -7.296 2.507 1.00 96.06 457 PRO A C 1
ATOM 3621 O O . PRO A 1 457 ? -4.394 -7.511 3.702 1.00 96.06 457 PRO A O 1
ATOM 3624 N N . TYR A 1 458 ? -3.604 -6.734 1.769 1.00 95.38 458 TYR A N 1
ATOM 3625 C CA . TYR A 1 458 ? -2.248 -6.497 2.304 1.00 95.38 458 TYR A CA 1
ATOM 3626 C C . TYR A 1 458 ? -2.183 -5.326 3.307 1.00 95.38 458 TYR A C 1
ATOM 3628 O O . TYR A 1 458 ? -3.122 -4.531 3.421 1.00 95.38 458 TYR A O 1
ATOM 3636 N N . LYS A 1 459 ? -1.087 -5.239 4.071 1.00 94.00 459 LYS A N 1
ATOM 3637 C CA . LYS A 1 459 ? -0.777 -4.046 4.877 1.00 94.00 459 LYS A CA 1
ATOM 3638 C C . LYS A 1 459 ? -0.433 -2.854 3.967 1.00 94.00 459 LYS A C 1
ATOM 3640 O O . LYS A 1 459 ? -0.093 -3.045 2.800 1.00 94.00 459 LYS A O 1
ATOM 3645 N N . VAL A 1 460 ? -0.532 -1.634 4.485 1.00 96.19 46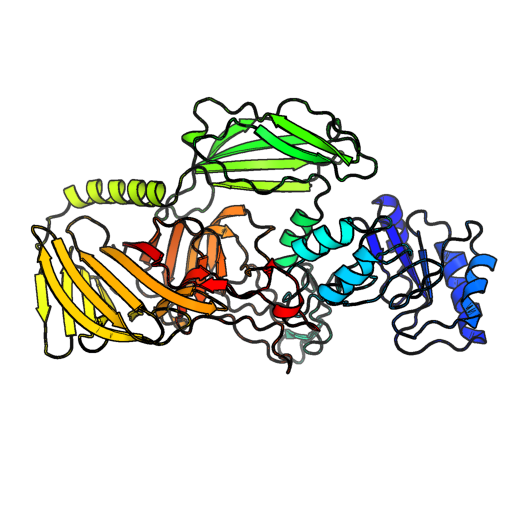0 VAL A N 1
ATOM 3646 C CA . VAL A 1 460 ? -0.239 -0.389 3.748 1.00 96.19 460 VAL A CA 1
ATOM 3647 C C . VAL A 1 460 ? 0.688 0.535 4.536 1.00 96.19 460 VAL A C 1
ATOM 3649 O O . VAL A 1 460 ? 0.829 0.389 5.747 1.00 96.19 460 VAL A O 1
ATOM 3652 N N . TRP A 1 461 ? 1.270 1.511 3.841 1.00 97.31 461 TRP A N 1
ATOM 3653 C CA . TRP A 1 461 ? 2.072 2.599 4.415 1.00 97.31 461 TRP A CA 1
ATOM 3654 C C . TRP A 1 461 ? 1.532 3.944 3.929 1.00 97.31 461 TRP A C 1
ATOM 3656 O O . TRP A 1 461 ? 0.851 3.982 2.903 1.00 97.31 461 TRP A O 1
ATOM 3666 N N . GLN A 1 462 ? 1.849 5.048 4.614 1.00 97.12 462 GLN A N 1
ATOM 3667 C CA . GLN A 1 462 ? 1.362 6.386 4.230 1.00 97.12 462 GLN A CA 1
ATOM 3668 C C . GLN A 1 462 ? 1.646 6.720 2.758 1.00 97.12 462 GLN A C 1
ATOM 3670 O O . GLN A 1 462 ? 0.791 7.245 2.052 1.00 97.12 462 GLN A O 1
ATOM 3675 N N . ASN A 1 463 ? 2.835 6.345 2.288 1.00 97.38 463 ASN A N 1
ATOM 3676 C CA . ASN A 1 463 ? 3.318 6.540 0.926 1.00 97.38 463 ASN A CA 1
ATOM 3677 C C . ASN A 1 463 ? 3.083 5.318 0.014 1.00 97.38 463 ASN A C 1
ATOM 3679 O O . ASN A 1 463 ? 3.680 5.227 -1.056 1.00 97.38 463 ASN A O 1
ATOM 3683 N N . ARG A 1 464 ? 2.231 4.363 0.418 1.00 96.50 464 ARG A N 1
ATOM 3684 C CA . ARG A 1 464 ? 1.885 3.156 -0.354 1.00 96.50 464 ARG A CA 1
ATOM 3685 C C . ARG A 1 464 ? 0.456 2.684 -0.055 1.00 96.50 464 ARG A C 1
ATOM 3687 O O . ARG A 1 464 ? 0.244 1.639 0.560 1.00 96.50 464 ARG A O 1
ATOM 3694 N N . LEU A 1 465 ? -0.528 3.482 -0.474 1.00 95.56 465 LEU A N 1
ATOM 3695 C CA . LEU A 1 465 ? -1.961 3.200 -0.271 1.00 95.56 465 LEU A CA 1
ATOM 3696 C C . LEU A 1 465 ? -2.647 2.531 -1.477 1.00 95.56 465 LEU A C 1
ATOM 3698 O O . LEU A 1 465 ? -3.703 1.912 -1.325 1.00 95.56 465 LEU A O 1
ATOM 3702 N N . LYS A 1 466 ? -2.071 2.684 -2.674 1.00 95.44 466 LYS A N 1
ATOM 3703 C CA . LYS A 1 466 ? -2.599 2.150 -3.939 1.00 95.44 466 LYS A CA 1
ATOM 3704 C C . LYS A 1 466 ? -2.418 0.628 -4.034 1.00 95.44 466 LYS A C 1
ATOM 3706 O O . LYS A 1 466 ? -1.676 0.024 -3.271 1.00 95.44 466 LYS A O 1
ATOM 3711 N N . GLY A 1 467 ? -3.121 0.001 -4.969 1.00 94.62 467 GLY A N 1
ATOM 3712 C CA . GLY A 1 467 ? -3.108 -1.436 -5.250 1.00 94.62 467 GLY A CA 1
ATOM 3713 C C . GLY A 1 467 ? -4.226 -2.222 -4.567 1.00 94.62 467 GLY A C 1
ATOM 3714 O O . GLY A 1 467 ? -4.524 -3.347 -4.964 1.00 94.62 467 GLY A O 1
ATOM 3715 N N . GLN A 1 468 ? -4.876 -1.628 -3.566 1.00 94.69 468 GLN A N 1
ATOM 3716 C CA . GLN A 1 468 ? -5.819 -2.311 -2.685 1.00 94.69 468 GLN A CA 1
ATOM 3717 C C . GLN A 1 468 ? -7.272 -2.004 -3.035 1.00 94.69 468 GLN A C 1
ATOM 3719 O O . GLN A 1 468 ? -7.631 -0.872 -3.378 1.00 94.69 468 GLN A O 1
ATOM 3724 N N . GLN A 1 469 ? -8.143 -2.989 -2.826 1.00 96.19 469 GLN A N 1
ATOM 3725 C CA . GLN A 1 469 ? -9.582 -2.847 -3.047 1.00 96.19 469 GLN A CA 1
ATOM 3726 C C . GLN A 1 469 ? -10.330 -2.737 -1.721 1.00 96.19 469 GLN A C 1
ATOM 3728 O O . GLN A 1 469 ? -9.961 -3.386 -0.742 1.00 96.19 469 GLN A O 1
ATOM 3733 N N . ILE A 1 470 ? -11.410 -1.953 -1.689 1.00 97.31 470 ILE A N 1
ATOM 3734 C CA . ILE A 1 470 ? -12.376 -2.026 -0.588 1.00 97.31 470 ILE A CA 1
ATOM 3735 C C . ILE A 1 470 ? -13.039 -3.405 -0.642 1.00 97.31 470 ILE A C 1
ATOM 3737 O O . ILE A 1 470 ? -13.383 -3.887 -1.720 1.00 97.31 470 ILE A O 1
ATOM 3741 N N . GLY A 1 471 ? -13.198 -4.072 0.493 1.00 97.94 471 GLY A N 1
ATOM 3742 C CA . GLY A 1 471 ? -13.757 -5.418 0.546 1.00 97.94 471 GLY A CA 1
ATOM 3743 C C . GLY A 1 471 ? -13.899 -5.933 1.968 1.00 97.94 471 GLY A C 1
ATOM 3744 O O . GLY A 1 471 ? -13.435 -5.296 2.913 1.00 97.94 471 GLY A O 1
ATOM 3745 N N . VAL A 1 472 ? -14.542 -7.093 2.117 1.00 98.62 472 VAL A N 1
ATOM 3746 C CA . VAL A 1 472 ? -14.472 -7.855 3.366 1.00 98.62 472 VAL A CA 1
ATOM 3747 C C . VAL A 1 472 ? -13.353 -8.868 3.233 1.00 98.62 472 VAL A C 1
ATOM 3749 O O . VAL A 1 472 ? -13.348 -9.676 2.310 1.00 98.62 472 VAL A O 1
ATOM 3752 N N . TRP A 1 473 ? -12.420 -8.833 4.168 1.00 98.25 473 TRP A N 1
ATOM 3753 C CA . TRP A 1 473 ? -11.206 -9.632 4.142 1.00 98.25 473 TRP A CA 1
ATOM 3754 C C . TRP A 1 473 ? -11.089 -10.440 5.423 1.00 98.25 473 TRP A C 1
ATOM 3756 O O . TRP A 1 473 ? -11.604 -10.040 6.467 1.00 98.25 473 TRP A O 1
ATOM 3766 N N . HIS A 1 474 ? -10.404 -11.576 5.349 1.00 97.75 474 HIS A N 1
ATOM 3767 C CA . HIS A 1 474 ? -10.078 -12.409 6.500 1.00 97.75 474 HIS A CA 1
ATOM 3768 C C . HIS A 1 474 ? -8.617 -12.834 6.409 1.00 97.75 474 HIS A C 1
ATOM 3770 O O . HIS A 1 474 ? -8.143 -13.175 5.327 1.00 97.75 474 HIS A O 1
ATOM 3776 N N . LYS A 1 475 ? -7.917 -12.796 7.542 1.00 95.94 475 LYS A N 1
ATOM 3777 C CA . LYS A 1 475 ? -6.579 -13.364 7.705 1.00 95.94 475 LYS A CA 1
ATOM 3778 C C . LYS A 1 475 ? -6.563 -14.233 8.948 1.00 95.94 475 LYS A C 1
ATOM 3780 O O . LYS A 1 475 ? -6.999 -13.791 10.014 1.00 95.94 475 LYS A O 1
ATOM 3785 N N . ALA A 1 476 ? -6.020 -15.437 8.821 1.00 97.06 476 ALA A N 1
ATOM 3786 C CA . ALA A 1 476 ? -5.499 -16.150 9.978 1.00 97.06 476 ALA A CA 1
ATOM 3787 C C . ALA A 1 476 ? -4.248 -15.427 10.493 1.00 97.06 476 ALA A C 1
ATOM 3789 O O . ALA A 1 476 ? -3.569 -14.736 9.729 1.00 97.06 476 ALA A O 1
ATOM 3790 N N . TYR A 1 477 ? -3.955 -15.579 11.781 1.00 97.69 477 TYR A N 1
ATOM 3791 C CA . TYR A 1 477 ? -2.705 -15.087 12.341 1.00 97.69 477 TYR A CA 1
ATOM 3792 C C . TYR A 1 477 ? -1.517 -15.713 11.597 1.00 97.69 477 TYR A C 1
ATOM 3794 O O . TYR A 1 477 ? -1.455 -16.927 11.405 1.00 97.69 477 TYR A O 1
ATOM 3802 N N . ASN A 1 478 ? -0.568 -14.870 11.209 1.00 95.81 478 ASN A N 1
ATOM 3803 C CA . ASN A 1 478 ? 0.773 -15.255 10.800 1.00 95.81 478 ASN A CA 1
ATOM 3804 C C . ASN A 1 478 ? 1.755 -14.201 11.331 1.00 95.81 478 ASN A C 1
ATOM 3806 O O . ASN A 1 478 ? 1.356 -13.092 11.685 1.00 95.81 478 ASN A O 1
ATOM 3810 N N . ASN A 1 479 ? 3.035 -14.547 11.392 1.00 94.88 479 ASN A N 1
ATOM 3811 C CA . ASN A 1 479 ? 4.099 -13.602 11.717 1.00 94.88 479 ASN A CA 1
ATOM 3812 C C . ASN A 1 479 ? 5.048 -13.462 10.523 1.00 94.88 479 ASN A C 1
ATOM 3814 O O . ASN A 1 479 ? 6.259 -13.549 10.688 1.00 94.88 479 ASN A O 1
ATOM 3818 N N . ALA A 1 480 ? 4.475 -13.347 9.320 1.00 93.88 480 ALA A N 1
ATOM 3819 C CA . ALA A 1 480 ? 5.257 -13.226 8.103 1.00 93.88 480 ALA A CA 1
ATOM 3820 C C . ALA A 1 480 ? 6.070 -11.924 8.119 1.00 93.88 480 ALA A C 1
ATOM 3822 O O . ALA A 1 480 ? 5.523 -10.827 8.252 1.00 93.88 480 ALA A O 1
ATOM 3823 N N . ILE A 1 481 ? 7.378 -12.090 7.996 1.00 93.75 481 ILE A N 1
ATOM 3824 C CA . ILE A 1 481 ? 8.387 -11.074 7.730 1.00 93.75 481 ILE A CA 1
ATOM 3825 C C . ILE A 1 481 ? 8.721 -11.195 6.246 1.00 93.75 481 ILE A C 1
ATOM 3827 O O . ILE A 1 481 ? 9.273 -12.210 5.818 1.00 93.75 481 ILE A O 1
ATOM 3831 N N . THR A 1 482 ? 8.323 -10.193 5.472 1.00 92.81 482 THR A N 1
ATOM 3832 C CA . THR A 1 482 ? 8.591 -10.096 4.036 1.00 92.81 482 THR A CA 1
ATOM 3833 C C . THR A 1 482 ? 10.092 -10.246 3.765 1.00 92.81 482 THR A C 1
ATOM 3835 O O . THR A 1 482 ? 10.897 -9.674 4.494 1.00 92.81 482 THR A O 1
ATOM 3838 N N . GLY A 1 483 ? 10.468 -11.053 2.771 1.00 92.31 483 GLY A N 1
ATOM 3839 C CA . GLY A 1 483 ? 11.866 -11.377 2.457 1.00 92.31 483 GLY A CA 1
ATOM 3840 C C . GLY A 1 483 ? 12.513 -12.475 3.320 1.00 92.31 483 GLY A C 1
ATOM 3841 O O . GLY A 1 483 ? 13.502 -13.063 2.901 1.00 92.31 483 GLY A O 1
ATOM 3842 N N . GLU A 1 484 ? 11.939 -12.837 4.476 1.00 93.00 484 GLU A N 1
ATOM 3843 C CA . GLU A 1 484 ? 12.399 -13.992 5.279 1.00 93.00 484 GLU A CA 1
ATOM 3844 C C . GLU A 1 484 ? 11.401 -15.155 5.286 1.00 93.00 484 GLU A C 1
ATOM 3846 O O . GLU A 1 484 ? 11.759 -16.334 5.339 1.00 93.00 484 GLU A O 1
ATOM 3851 N N . THR A 1 485 ? 10.112 -14.821 5.305 1.00 91.69 485 THR A N 1
ATOM 3852 C CA . THR A 1 485 ? 9.005 -15.768 5.420 1.00 91.69 485 THR A CA 1
ATOM 3853 C C . THR A 1 485 ? 7.861 -15.317 4.513 1.00 91.69 485 THR A C 1
ATOM 3855 O O . THR A 1 485 ? 7.196 -14.313 4.752 1.00 91.69 485 THR A O 1
ATOM 3858 N N . PHE A 1 486 ? 7.592 -16.094 3.469 1.00 91.00 486 PHE A N 1
ATOM 3859 C CA . PHE A 1 486 ? 6.704 -15.717 2.360 1.00 91.00 486 PHE A CA 1
ATOM 3860 C C . PHE A 1 486 ? 5.213 -16.010 2.633 1.00 91.00 486 PHE A C 1
ATOM 3862 O O . PHE A 1 486 ? 4.456 -16.456 1.772 1.00 91.00 486 PHE A O 1
ATOM 3869 N N . GLY A 1 487 ? 4.771 -15.787 3.876 1.00 90.31 487 GLY A N 1
ATOM 3870 C CA . GLY A 1 487 ? 3.410 -16.058 4.349 1.00 90.31 487 GLY A CA 1
ATOM 3871 C C . GLY A 1 487 ? 2.426 -14.919 4.071 1.00 90.31 487 GLY A C 1
ATOM 3872 O O . GLY A 1 487 ? 1.990 -14.242 5.002 1.00 90.31 487 GLY A O 1
ATOM 3873 N N . TYR A 1 488 ? 2.054 -14.706 2.807 1.00 93.25 488 TYR A N 1
ATOM 3874 C CA . TYR A 1 488 ? 1.188 -13.590 2.407 1.00 93.25 488 TYR A CA 1
ATOM 3875 C C . TYR A 1 488 ? -0.319 -13.920 2.394 1.00 93.25 488 TYR A C 1
ATOM 3877 O O . TYR A 1 488 ? -0.709 -15.060 2.131 1.00 93.25 488 TYR A O 1
ATOM 3885 N N . PRO A 1 489 ? -1.201 -12.921 2.609 1.00 94.19 489 PRO A N 1
ATOM 3886 C CA . PRO A 1 489 ? -0.896 -11.540 3.002 1.00 94.19 489 PRO A CA 1
ATOM 3887 C C . PRO A 1 489 ? -0.444 -11.453 4.468 1.00 94.19 489 PRO A C 1
ATOM 3889 O O . PRO A 1 489 ? -0.923 -12.202 5.324 1.00 94.19 489 PRO A O 1
ATOM 3892 N N . GLU A 1 490 ? 0.433 -10.499 4.778 1.00 94.44 490 GLU A N 1
ATOM 3893 C CA . GLU A 1 490 ? 0.981 -10.323 6.125 1.00 94.44 490 GLU A CA 1
ATOM 3894 C C . GLU A 1 490 ? -0.130 -9.973 7.110 1.00 94.44 490 GLU A C 1
ATOM 3896 O O . GLU A 1 490 ? -0.987 -9.132 6.823 1.00 94.44 490 GLU A O 1
ATOM 3901 N N . PHE A 1 491 ? -0.138 -10.608 8.281 1.00 96.62 491 PHE A N 1
ATOM 3902 C CA . PHE A 1 491 ? -1.166 -10.357 9.288 1.00 96.62 491 PHE A CA 1
ATOM 3903 C C . PHE A 1 491 ? -1.003 -8.997 9.974 1.00 96.62 491 PHE A C 1
ATOM 3905 O O . PHE A 1 491 ? -1.998 -8.308 10.201 1.00 96.62 491 PHE A O 1
ATOM 3912 N N . LYS A 1 492 ? 0.242 -8.632 10.298 1.00 96.94 492 LYS A N 1
ATOM 3913 C CA . LYS A 1 492 ? 0.575 -7.467 11.120 1.00 96.94 492 LYS A CA 1
ATOM 3914 C C . LYS A 1 492 ? 0.766 -6.199 10.288 1.00 96.94 492 LYS A C 1
ATOM 3916 O O . LYS A 1 492 ? 1.264 -6.263 9.164 1.00 96.94 492 LYS A O 1
ATOM 3921 N N . GLY A 1 493 ? 0.443 -5.043 10.864 1.00 97.00 493 GLY A N 1
ATOM 3922 C CA . GLY A 1 493 ? 0.662 -3.730 10.253 1.00 97.00 493 GLY A CA 1
ATOM 3923 C C . GLY A 1 493 ? -0.603 -2.880 10.136 1.00 97.00 493 GLY A C 1
ATOM 3924 O O . GLY A 1 493 ? -1.572 -3.077 10.872 1.00 97.00 493 GLY A O 1
ATOM 3925 N N . TYR A 1 494 ? -0.578 -1.909 9.219 1.00 98.12 494 TYR A N 1
ATOM 3926 C CA . TYR A 1 494 ? -1.685 -0.976 8.999 1.00 98.12 494 TYR A CA 1
ATOM 3927 C C . TYR A 1 494 ? -2.637 -1.425 7.887 1.00 98.12 494 TYR A C 1
ATOM 3929 O O . TYR A 1 494 ? -2.211 -1.937 6.852 1.00 98.12 494 TYR A O 1
ATOM 3937 N N . HIS A 1 495 ? -3.927 -1.143 8.060 1.00 97.94 495 HIS A N 1
ATOM 3938 C CA . HIS A 1 495 ? -4.995 -1.381 7.088 1.00 97.94 495 HIS A CA 1
ATOM 3939 C C . HIS A 1 495 ? -5.831 -0.115 6.904 1.00 97.94 495 HIS A C 1
ATOM 3941 O O . HIS A 1 495 ? -6.266 0.479 7.885 1.00 97.94 495 HIS A O 1
ATOM 3947 N N . ALA A 1 496 ? -6.055 0.310 5.660 1.00 97.44 496 ALA A N 1
ATOM 3948 C CA . ALA A 1 496 ? -6.728 1.574 5.354 1.00 97.44 496 ALA A CA 1
ATOM 3949 C C . ALA A 1 496 ? -8.253 1.449 5.232 1.00 97.44 496 ALA A C 1
ATOM 3951 O O . ALA A 1 496 ? -8.785 0.388 4.894 1.00 97.44 496 ALA A O 1
ATOM 3952 N N . GLU A 1 497 ? -8.939 2.577 5.434 1.00 96.88 497 GLU A N 1
ATOM 3953 C CA . GLU A 1 497 ? -10.389 2.742 5.253 1.00 96.88 497 GLU A CA 1
ATOM 3954 C C . GLU A 1 497 ? -11.216 1.671 5.988 1.00 96.88 497 GLU A C 1
ATOM 3956 O O . GLU A 1 497 ? -12.179 1.112 5.450 1.00 96.88 497 GLU A O 1
ATOM 3961 N N . VAL A 1 498 ? -10.834 1.345 7.224 1.00 98.12 498 VAL A N 1
ATOM 3962 C CA . VAL A 1 498 ? -11.557 0.350 8.020 1.00 98.12 498 VAL A CA 1
ATOM 3963 C C . VAL A 1 498 ? -12.918 0.897 8.431 1.00 98.12 498 VAL A C 1
ATOM 3965 O O . VAL A 1 498 ? -13.043 2.012 8.915 1.00 98.12 498 VAL A O 1
ATOM 3968 N N . ASN A 1 499 ? -13.952 0.083 8.236 1.00 98.25 499 ASN A N 1
ATOM 3969 C CA . ASN A 1 499 ? -15.332 0.375 8.627 1.00 98.25 499 ASN A CA 1
ATOM 3970 C C . ASN A 1 499 ? -15.738 -0.448 9.857 1.00 98.25 499 ASN A C 1
ATOM 3972 O O . ASN A 1 499 ? -16.434 0.028 10.754 1.00 98.25 499 ASN A O 1
ATOM 3976 N N . TRP A 1 500 ? -15.310 -1.709 9.889 1.00 98.50 500 TRP A N 1
ATOM 3977 C CA . TRP A 1 500 ? -15.391 -2.571 11.058 1.00 98.50 500 TRP A CA 1
ATOM 3978 C C . TRP A 1 500 ? -14.312 -3.642 11.003 1.00 98.50 500 TRP A C 1
ATOM 3980 O O . TRP A 1 500 ? -13.899 -4.055 9.919 1.00 98.50 500 TRP A O 1
ATOM 3990 N N . VAL A 1 501 ? -13.906 -4.131 12.170 1.00 98.75 501 VAL A N 1
ATOM 3991 C CA . VAL A 1 501 ? -12.951 -5.229 12.329 1.00 98.75 501 VAL A CA 1
ATOM 3992 C C . VAL A 1 501 ? -13.401 -6.159 13.447 1.00 98.75 501 VAL A C 1
ATOM 3994 O O . VAL A 1 501 ? -13.714 -5.726 14.551 1.00 98.75 501 VAL A O 1
ATOM 3997 N N . THR A 1 502 ? -13.453 -7.451 13.152 1.00 98.50 502 THR A N 1
ATOM 3998 C CA . THR A 1 502 ? -13.612 -8.538 14.114 1.00 98.50 502 THR A CA 1
ATOM 3999 C C . THR A 1 502 ? -12.240 -9.107 14.430 1.00 98.50 502 THR A C 1
ATOM 4001 O O . THR A 1 502 ? -11.594 -9.686 13.553 1.00 98.50 502 THR A O 1
ATOM 4004 N N . ILE A 1 503 ? -11.824 -8.989 15.685 1.00 98.31 503 ILE A N 1
ATOM 4005 C CA . ILE A 1 503 ? -10.589 -9.580 16.195 1.00 98.31 503 ILE A CA 1
ATOM 4006 C C . ILE A 1 503 ? -10.928 -10.985 16.679 1.00 98.31 503 ILE A C 1
ATOM 4008 O O . ILE A 1 503 ? -11.776 -11.164 17.555 1.00 98.31 503 ILE A O 1
ATOM 4012 N N . GLN A 1 504 ? -10.306 -11.989 16.068 1.00 97.81 504 GLN A N 1
ATOM 4013 C CA . GLN A 1 504 ? -10.495 -13.393 16.416 1.00 97.81 504 GLN A CA 1
ATOM 4014 C C . GLN A 1 504 ? -9.399 -13.810 17.390 1.00 97.81 504 GLN A C 1
ATOM 4016 O O . GLN A 1 504 ? -8.220 -13.532 17.177 1.00 97.81 504 GLN A O 1
ATOM 4021 N N . ASN A 1 505 ? -9.772 -14.499 18.460 1.00 96.88 505 ASN A N 1
ATOM 4022 C CA . ASN A 1 505 ? -8.862 -14.847 19.543 1.00 96.88 505 ASN A CA 1
ATOM 4023 C C . ASN A 1 505 ? -9.266 -16.179 20.201 1.00 96.88 505 ASN A C 1
ATOM 4025 O O . ASN A 1 505 ? -10.332 -16.722 19.910 1.00 96.88 505 ASN A O 1
ATOM 4029 N N . LYS A 1 506 ? -8.400 -16.695 21.077 1.00 97.12 506 LYS A N 1
ATOM 4030 C CA . LYS A 1 506 ? -8.607 -17.923 21.869 1.00 97.12 506 LYS A CA 1
ATOM 4031 C C . LYS A 1 506 ? -9.627 -17.758 23.009 1.00 97.12 506 LYS A C 1
ATOM 4033 O O . LYS A 1 506 ? -9.938 -18.732 23.684 1.00 97.12 506 LYS A O 1
ATOM 4038 N N . GLU A 1 507 ? -10.098 -16.536 23.251 1.00 95.25 507 GLU A N 1
ATOM 4039 C CA . GLU A 1 507 ? -11.059 -16.187 24.298 1.00 95.25 507 GLU A CA 1
ATOM 4040 C C . GLU A 1 507 ? -12.469 -16.087 23.684 1.00 95.25 507 GLU A C 1
ATOM 4042 O O . GLU A 1 507 ? -13.083 -17.087 23.314 1.00 95.25 507 GLU A O 1
ATOM 4047 N N . ALA A 1 508 ? -12.976 -14.865 23.530 1.00 93.69 508 ALA A N 1
ATOM 4048 C CA . ALA A 1 508 ? -14.134 -14.553 22.721 1.00 93.69 508 ALA A CA 1
ATOM 4049 C C . ALA A 1 508 ? -13.792 -13.410 21.762 1.00 93.69 508 ALA A C 1
ATOM 4051 O O . ALA A 1 508 ? -13.414 -12.311 22.181 1.00 93.69 508 ALA A O 1
ATOM 4052 N N . GLY A 1 509 ? -13.954 -13.669 20.463 1.00 94.62 509 GLY A N 1
ATOM 4053 C CA . GLY A 1 509 ? -13.807 -12.639 19.442 1.00 94.62 509 GLY A CA 1
ATOM 4054 C C . GLY A 1 509 ? -14.782 -11.484 19.666 1.00 94.62 509 GLY A C 1
ATOM 4055 O O . GLY A 1 509 ? -15.907 -11.689 20.123 1.00 94.62 509 GLY A O 1
ATOM 4056 N N . PHE A 1 510 ? -14.354 -10.276 19.322 1.00 96.88 510 PHE A N 1
ATOM 4057 C CA . PHE A 1 510 ? -15.165 -9.065 19.430 1.00 96.88 510 PHE A CA 1
ATOM 4058 C C . PHE A 1 510 ? -15.027 -8.228 18.163 1.00 96.88 510 PHE A C 1
ATOM 4060 O O . PHE A 1 510 ? -14.060 -8.372 17.413 1.00 96.88 510 PHE A O 1
ATOM 4067 N N . THR A 1 511 ? -16.022 -7.386 17.888 1.00 98.19 511 THR A N 1
ATOM 4068 C CA . THR A 1 511 ? -16.024 -6.520 16.700 1.00 98.19 511 THR A CA 1
ATOM 4069 C C . THR A 1 511 ? -16.032 -5.059 17.099 1.00 98.19 511 THR A C 1
ATOM 4071 O O . THR A 1 511 ? -16.801 -4.666 17.970 1.00 98.19 511 THR A O 1
ATOM 4074 N N . VAL A 1 512 ? -15.227 -4.247 16.425 1.00 98.56 512 VAL A N 1
ATOM 4075 C CA . VAL A 1 512 ? -15.240 -2.791 16.554 1.00 98.56 512 VAL A CA 1
ATOM 4076 C C . VAL A 1 512 ? -15.725 -2.193 15.242 1.00 98.56 512 VAL A C 1
ATOM 4078 O O . VAL A 1 512 ? -15.241 -2.573 14.179 1.00 98.56 512 VAL A O 1
ATOM 4081 N N . TYR A 1 513 ? -16.694 -1.286 15.307 1.00 98.50 513 TYR A N 1
ATOM 4082 C CA . TYR A 1 513 ? -17.158 -0.483 14.174 1.00 98.50 513 TYR A CA 1
ATOM 4083 C C . TYR A 1 513 ? -16.702 0.957 14.373 1.00 98.50 513 TYR A C 1
ATOM 4085 O O . TYR A 1 513 ? -16.676 1.419 15.511 1.00 98.50 513 TYR A O 1
ATOM 4093 N N . THR A 1 514 ? -16.419 1.674 13.291 1.00 98.00 514 THR A N 1
ATOM 4094 C CA . THR A 1 514 ? -16.166 3.120 13.329 1.00 98.00 514 THR A CA 1
ATOM 4095 C C . THR A 1 514 ? -17.230 3.881 12.542 1.00 98.00 514 THR A C 1
ATOM 4097 O O . THR A 1 514 ? -17.838 3.347 11.608 1.00 98.00 514 THR A O 1
ATOM 4100 N N . GLU A 1 515 ? -17.477 5.127 12.934 1.00 97.25 515 GLU A N 1
ATOM 4101 C CA . GLU A 1 515 ? -18.247 6.084 12.133 1.00 97.25 515 GLU A CA 1
ATOM 4102 C C . GLU A 1 515 ? -17.357 6.961 11.236 1.00 97.25 515 GLU A C 1
ATOM 4104 O O . GLU A 1 515 ? -17.861 7.616 10.317 1.00 97.25 515 GLU A O 1
ATOM 4109 N N . ASP A 1 516 ? -16.044 6.910 11.454 1.00 95.62 516 ASP A N 1
ATOM 4110 C CA . ASP A 1 516 ? -15.055 7.820 10.894 1.00 95.62 516 ASP A CA 1
ATOM 4111 C C . ASP A 1 516 ? -14.595 7.366 9.510 1.00 95.62 516 ASP A C 1
ATOM 4113 O O . ASP A 1 516 ? -14.328 6.190 9.253 1.00 95.62 516 ASP A O 1
ATOM 4117 N N . LYS A 1 517 ? -14.493 8.323 8.586 1.00 93.69 517 LYS A N 1
ATOM 4118 C CA . LYS A 1 517 ? -13.972 8.072 7.239 1.00 93.69 517 LYS A CA 1
ATOM 4119 C C . LYS A 1 517 ? -12.451 7.970 7.272 1.00 93.69 517 LYS A C 1
ATOM 4121 O O . LYS A 1 517 ? -11.799 8.666 8.041 1.00 93.69 517 LYS A O 1
ATOM 4126 N N . ASN A 1 518 ? -11.901 7.166 6.363 1.00 93.62 518 ASN A N 1
ATOM 4127 C CA . ASN A 1 518 ? -10.459 7.040 6.123 1.00 93.62 518 ASN A CA 1
ATOM 4128 C C . ASN A 1 518 ? -9.640 6.606 7.349 1.00 93.62 518 ASN A C 1
ATOM 4130 O O . ASN A 1 518 ? -8.433 6.817 7.381 1.00 93.62 518 ASN A O 1
ATOM 4134 N N . LEU A 1 519 ? -10.280 5.983 8.341 1.00 97.50 519 LEU A N 1
ATOM 4135 C CA . LEU A 1 519 ? -9.595 5.491 9.524 1.00 97.50 519 LEU A CA 1
ATOM 4136 C C . LEU A 1 519 ? -8.686 4.313 9.154 1.00 97.50 519 LEU A C 1
ATOM 4138 O O . LEU A 1 519 ? -9.101 3.373 8.464 1.00 97.50 519 LEU A O 1
ATOM 4142 N N . PHE A 1 520 ? -7.450 4.362 9.631 1.00 98.69 520 PHE A N 1
ATOM 4143 C CA . PHE A 1 520 ? -6.513 3.257 9.564 1.00 98.69 520 PHE A CA 1
ATOM 4144 C C . PHE A 1 520 ? -6.653 2.380 10.803 1.00 98.69 520 PHE A C 1
ATOM 4146 O O . PHE A 1 520 ? -6.891 2.855 11.911 1.00 98.69 520 PHE A O 1
ATOM 4153 N N . PHE A 1 521 ? -6.467 1.084 10.616 1.00 98.62 521 PHE A N 1
ATOM 4154 C CA . PHE A 1 521 ? -6.412 0.118 11.695 1.00 98.62 521 PHE A CA 1
ATOM 4155 C C . PHE A 1 521 ? -5.013 -0.470 11.790 1.00 98.62 521 PHE A C 1
ATOM 4157 O O . PHE A 1 521 ? -4.491 -0.969 10.795 1.00 98.62 521 PHE A O 1
ATOM 4164 N N . GLN A 1 522 ? -4.427 -0.442 12.979 1.00 98.44 522 GLN A N 1
ATOM 4165 C CA . GLN A 1 522 ? -3.203 -1.170 13.290 1.00 98.44 522 GLN A CA 1
ATOM 4166 C C . GLN A 1 522 ? -3.567 -2.517 13.915 1.00 98.44 522 GLN A C 1
ATOM 4168 O O . GLN A 1 522 ? -4.260 -2.559 14.933 1.00 98.44 522 GLN A O 1
ATOM 4173 N N . MET A 1 523 ? -3.052 -3.602 13.336 1.00 98.19 523 MET A N 1
ATOM 4174 C CA . MET A 1 523 ? -3.060 -4.941 13.922 1.00 98.19 523 MET A CA 1
ATOM 4175 C C . MET A 1 523 ? -1.628 -5.345 14.252 1.00 98.19 523 MET A C 1
ATOM 4177 O O . MET A 1 523 ? -0.893 -5.763 13.362 1.00 98.19 523 MET A O 1
ATOM 4181 N N . LEU A 1 524 ? -1.254 -5.248 15.527 1.00 98.06 524 LEU A N 1
ATOM 4182 C CA . LEU A 1 524 ? 0.079 -5.549 16.050 1.00 98.06 524 LEU A CA 1
ATOM 4183 C C . LEU A 1 524 ? 1.200 -4.747 15.365 1.00 98.06 524 LEU A C 1
ATOM 4185 O O . LEU A 1 524 ? 1.017 -4.072 14.350 1.00 98.06 524 LEU A O 1
ATOM 4189 N N . ARG A 1 525 ? 2.398 -4.816 15.941 1.00 96.25 525 ARG A N 1
ATOM 4190 C CA . ARG A 1 525 ? 3.616 -4.331 15.292 1.00 96.25 525 ARG A CA 1
ATOM 4191 C C . ARG A 1 525 ? 4.256 -5.488 14.514 1.00 96.25 525 ARG A C 1
ATOM 4193 O O . ARG A 1 525 ? 4.437 -6.553 15.113 1.00 96.25 525 ARG A O 1
ATOM 4200 N N . PRO A 1 526 ? 4.581 -5.327 13.217 1.00 94.81 526 PRO A N 1
ATOM 4201 C CA . PRO A 1 526 ? 5.357 -6.313 12.469 1.00 94.81 526 PRO A CA 1
ATOM 4202 C C . PRO A 1 526 ? 6.632 -6.716 13.215 1.00 94.81 526 PRO A C 1
ATOM 4204 O O . PRO A 1 526 ? 7.246 -5.891 13.892 1.00 94.81 526 PRO A O 1
ATOM 4207 N N . ALA A 1 527 ? 6.996 -7.995 13.123 1.00 92.62 527 ALA A N 1
ATOM 4208 C CA . ALA A 1 527 ? 8.284 -8.441 13.632 1.00 92.62 527 ALA A CA 1
ATOM 4209 C C . ALA A 1 527 ? 9.399 -7.856 12.763 1.00 92.62 527 ALA A C 1
ATOM 4211 O O . ALA A 1 527 ? 9.235 -7.735 11.551 1.00 92.62 527 ALA A O 1
ATOM 4212 N N . ARG A 1 528 ? 10.506 -7.512 13.415 1.00 91.31 528 ARG A N 1
ATOM 4213 C CA . ARG A 1 528 ? 11.710 -7.026 12.755 1.00 91.31 528 ARG A CA 1
ATOM 4214 C C . ARG A 1 528 ? 12.471 -8.194 12.139 1.00 91.31 528 ARG A C 1
ATOM 4216 O O . ARG A 1 528 ? 12.572 -9.254 12.762 1.00 91.31 528 ARG A O 1
ATOM 4223 N N . GLU A 1 529 ? 13.007 -7.967 10.955 1.00 92.44 529 GLU A N 1
ATOM 4224 C CA . GLU A 1 529 ? 13.971 -8.817 10.271 1.00 92.44 529 GLU A CA 1
ATOM 4225 C C . GLU A 1 529 ? 15.214 -9.094 11.141 1.00 92.44 529 GLU A C 1
ATOM 4227 O O . GLU A 1 529 ? 15.621 -8.292 11.990 1.00 92.44 529 GLU A O 1
ATOM 4232 N N . LYS A 1 530 ? 15.841 -10.248 10.930 1.00 92.19 530 LYS A N 1
ATOM 4233 C CA . LYS A 1 530 ? 17.068 -10.682 11.602 1.00 92.19 530 LYS A CA 1
ATOM 4234 C C . LYS A 1 530 ? 18.258 -9.843 11.159 1.00 92.19 530 LYS A C 1
ATOM 4236 O O . LYS A 1 530 ? 18.999 -9.343 12.004 1.00 92.19 530 LYS A O 1
ATOM 4241 N N . ASP A 1 531 ? 18.404 -9.653 9.850 1.00 93.00 531 ASP A N 1
ATOM 4242 C CA . ASP A 1 531 ? 19.508 -8.914 9.232 1.00 93.00 531 ASP A CA 1
ATOM 4243 C C . ASP A 1 531 ? 19.095 -7.474 8.922 1.00 93.00 531 ASP A C 1
ATOM 4245 O O . ASP A 1 531 ? 19.147 -6.985 7.786 1.00 93.00 531 ASP A O 1
ATOM 4249 N N . ALA A 1 532 ? 18.650 -6.798 9.981 1.00 91.62 532 ALA A N 1
ATOM 4250 C CA . ALA A 1 532 ? 18.116 -5.454 9.907 1.00 91.62 532 ALA A CA 1
ATOM 4251 C C . ALA A 1 532 ? 19.144 -4.428 9.453 1.00 91.62 532 ALA A C 1
ATOM 4253 O O . ALA A 1 532 ? 20.306 -4.429 9.879 1.00 91.62 532 ALA A O 1
ATOM 4254 N N . LEU A 1 533 ? 18.693 -3.481 8.631 1.00 91.62 533 LEU A N 1
ATOM 4255 C CA . LEU A 1 533 ? 19.549 -2.378 8.226 1.00 91.62 533 LEU A CA 1
ATOM 4256 C C . LEU A 1 533 ? 19.918 -1.520 9.436 1.00 91.62 533 LEU A C 1
ATOM 4258 O O . LEU A 1 533 ? 19.061 -1.080 10.202 1.00 91.62 533 LEU A O 1
ATOM 4262 N N . LYS A 1 534 ? 21.202 -1.164 9.545 1.00 92.38 534 LYS A N 1
ATOM 4263 C CA . LYS A 1 534 ? 21.687 -0.235 10.582 1.00 92.38 534 LYS A CA 1
ATOM 4264 C C . LYS A 1 534 ? 21.042 1.153 10.491 1.00 92.38 534 LYS A C 1
ATOM 4266 O O . LYS A 1 534 ? 20.987 1.859 11.493 1.00 92.38 534 LYS A O 1
ATOM 4271 N N . ASN A 1 535 ? 20.580 1.547 9.301 1.00 92.75 535 ASN A N 1
ATOM 4272 C CA . ASN A 1 535 ? 19.925 2.834 9.059 1.00 92.75 535 ASN A CA 1
ATOM 4273 C C . ASN A 1 535 ? 18.421 2.837 9.407 1.00 92.75 535 ASN A C 1
ATOM 4275 O O . ASN A 1 535 ? 17.840 3.914 9.476 1.00 92.75 535 ASN A O 1
ATOM 4279 N N . ASN A 1 536 ? 17.806 1.670 9.655 1.00 92.81 536 ASN A N 1
ATOM 4280 C CA . ASN A 1 536 ? 16.376 1.502 9.954 1.00 92.81 536 ASN A CA 1
ATOM 4281 C C . ASN A 1 536 ? 15.416 2.116 8.914 1.00 92.81 536 ASN A C 1
ATOM 4283 O O . ASN A 1 536 ? 14.277 2.442 9.238 1.00 92.81 536 ASN A O 1
ATOM 4287 N N . ASN A 1 537 ? 15.839 2.296 7.661 1.00 94.50 537 ASN A N 1
ATOM 4288 C CA . ASN A 1 537 ? 15.005 2.979 6.668 1.00 94.50 537 ASN A CA 1
ATOM 4289 C C . ASN A 1 537 ? 13.723 2.203 6.311 1.00 94.50 537 ASN A C 1
ATOM 4291 O O . ASN A 1 537 ? 12.703 2.814 5.995 1.00 94.50 537 ASN A O 1
ATOM 4295 N N . VAL A 1 538 ? 13.770 0.871 6.369 1.00 93.25 538 VAL A N 1
ATOM 4296 C CA . VAL A 1 538 ? 12.635 -0.025 6.082 1.00 93.25 538 VAL A CA 1
ATOM 4297 C C . VAL A 1 538 ? 11.811 -0.370 7.329 1.00 93.25 538 VAL A C 1
ATOM 4299 O O . VAL A 1 538 ? 10.896 -1.178 7.247 1.00 93.25 538 VAL A O 1
ATOM 4302 N N . GLU A 1 539 ? 12.083 0.300 8.455 1.00 92.50 539 GLU A N 1
ATOM 4303 C CA . GLU A 1 539 ? 11.458 0.061 9.760 1.00 92.50 539 GLU A CA 1
ATOM 4304 C C . GLU A 1 539 ? 10.524 1.222 10.151 1.00 92.50 539 GLU A C 1
ATOM 4306 O O . GLU A 1 539 ? 10.900 2.100 10.938 1.00 92.50 539 GLU A O 1
ATOM 4311 N N . PRO A 1 540 ? 9.297 1.287 9.600 1.00 93.88 540 PRO A N 1
ATOM 4312 C CA . PRO A 1 540 ? 8.368 2.369 9.892 1.00 93.88 540 PRO A CA 1
ATOM 4313 C C . PRO A 1 540 ? 7.925 2.337 11.358 1.00 93.88 540 PRO A C 1
ATOM 4315 O O . PRO A 1 540 ? 7.749 1.279 11.965 1.00 93.88 540 PRO A O 1
ATOM 4318 N N . ALA A 1 541 ? 7.688 3.517 11.932 1.00 95.56 541 ALA A N 1
ATOM 4319 C CA . ALA A 1 541 ? 7.272 3.637 13.324 1.00 95.56 541 ALA A CA 1
ATOM 4320 C C . ALA A 1 541 ? 5.855 3.069 13.551 1.00 95.56 541 ALA A C 1
ATOM 4322 O O . ALA A 1 541 ? 4.997 3.133 12.663 1.00 95.56 541 ALA A O 1
ATOM 4323 N N . PHE A 1 542 ? 5.593 2.556 14.755 1.00 96.69 542 PHE A N 1
ATOM 4324 C CA . PHE A 1 542 ? 4.283 2.061 15.189 1.00 96.69 542 PHE A CA 1
ATOM 4325 C C . PHE A 1 542 ? 3.909 2.616 16.565 1.00 96.69 542 PHE A C 1
ATOM 4327 O O . PHE A 1 542 ? 4.803 2.776 17.398 1.00 96.69 542 PHE A O 1
ATOM 4334 N N . PRO A 1 543 ? 2.614 2.868 16.835 1.00 95.69 543 PRO A N 1
ATOM 4335 C CA . PRO A 1 543 ? 2.138 3.075 18.196 1.00 95.69 543 PRO A CA 1
ATOM 4336 C C . PRO A 1 543 ? 2.528 1.907 19.106 1.00 95.69 543 PRO A C 1
ATOM 4338 O O . PRO A 1 543 ? 2.468 0.749 18.690 1.00 95.69 543 PRO A O 1
ATOM 4341 N N . GLU A 1 544 ? 2.851 2.213 20.365 1.00 91.25 544 GLU A N 1
ATOM 4342 C CA . GLU A 1 544 ? 3.166 1.211 21.398 1.00 91.25 544 GLU A CA 1
ATOM 4343 C C . GLU A 1 544 ? 2.007 0.233 21.650 1.00 91.25 544 GLU A C 1
ATOM 4345 O O . GLU A 1 544 ? 2.216 -0.917 22.035 1.00 91.25 544 GLU A O 1
ATOM 4350 N N . GLY A 1 545 ? 0.769 0.678 21.419 1.00 93.25 545 GLY A N 1
ATOM 4351 C CA . GLY A 1 545 ? -0.401 -0.177 21.546 1.00 93.25 545 GLY A CA 1
ATOM 4352 C C . GLY A 1 545 ? -0.451 -1.266 20.476 1.00 93.25 545 GLY A C 1
ATOM 4353 O O . GLY A 1 545 ? -0.127 -1.045 19.314 1.00 93.25 545 GLY A O 1
ATOM 4354 N N . SER A 1 546 ? -0.916 -2.454 20.853 1.00 95.88 546 SER A N 1
ATOM 4355 C CA . SER A 1 546 ? -1.031 -3.599 19.937 1.00 95.88 546 SER A CA 1
ATOM 4356 C C . SER A 1 546 ? -2.170 -3.467 18.909 1.00 95.88 546 SER A C 1
ATOM 4358 O O . SER A 1 546 ? -2.150 -4.127 17.875 1.00 95.88 546 SER A O 1
ATOM 4360 N N . ILE A 1 547 ? -3.190 -2.652 19.195 1.00 97.94 547 ILE A N 1
ATOM 4361 C CA . ILE A 1 547 ? -4.345 -2.411 18.325 1.00 97.94 547 ILE A CA 1
ATOM 4362 C C . ILE A 1 547 ? -4.577 -0.907 18.261 1.00 97.94 547 ILE A C 1
ATOM 4364 O O . ILE A 1 547 ? -4.750 -0.275 19.300 1.00 97.94 547 ILE A O 1
ATOM 4368 N N . GLY A 1 548 ? -4.634 -0.341 17.059 1.00 98.06 548 GLY A N 1
ATOM 4369 C CA . GLY A 1 548 ? -4.758 1.105 16.859 1.00 98.06 548 GLY A CA 1
ATOM 4370 C C . GLY A 1 548 ? -5.887 1.484 15.909 1.00 98.06 548 GLY A C 1
ATOM 4371 O O . GLY A 1 548 ? -6.151 0.782 14.935 1.00 98.06 548 GLY A O 1
ATOM 4372 N N . PHE A 1 549 ? -6.523 2.617 16.186 1.00 98.44 549 PHE A N 1
ATOM 4373 C CA . PHE A 1 549 ? -7.496 3.293 15.334 1.00 98.44 549 PHE A CA 1
ATOM 4374 C C . PHE A 1 549 ? -6.942 4.684 15.034 1.00 98.44 549 PHE A C 1
ATOM 4376 O O . PHE A 1 549 ? -6.934 5.562 15.900 1.00 98.44 549 PHE A O 1
ATOM 4383 N N . LEU A 1 550 ? -6.388 4.841 13.835 1.00 98.56 550 LEU A N 1
ATOM 4384 C CA . LEU A 1 550 ? -5.444 5.901 13.508 1.00 98.56 550 LEU A CA 1
ATOM 4385 C C . LEU A 1 550 ? -5.966 6.790 12.381 1.00 98.56 550 LEU A C 1
ATOM 4387 O O . LEU A 1 550 ? -6.495 6.309 11.383 1.00 98.56 550 LEU A O 1
ATOM 4391 N N . ASN A 1 551 ? -5.784 8.096 12.527 1.00 97.19 551 ASN A N 1
ATOM 4392 C CA . ASN A 1 551 ? -6.055 9.096 11.499 1.00 97.19 551 ASN A CA 1
ATOM 4393 C C . ASN A 1 551 ? -4.848 9.298 10.569 1.00 97.19 551 ASN A C 1
ATOM 4395 O O . ASN A 1 551 ? -5.021 9.734 9.434 1.00 97.19 551 ASN A O 1
ATOM 4399 N N . ALA A 1 552 ? -3.647 8.951 11.036 1.00 97.50 552 ALA A N 1
ATOM 4400 C CA . ALA A 1 552 ? -2.414 8.955 10.260 1.00 97.50 552 ALA A CA 1
ATOM 4401 C C . ALA A 1 552 ? -1.527 7.765 10.644 1.00 97.50 552 ALA A C 1
ATOM 4403 O O . ALA A 1 552 ? -1.530 7.335 11.799 1.00 97.50 552 ALA A O 1
ATOM 4404 N N . ILE A 1 553 ? -0.768 7.256 9.676 1.00 98.19 553 ILE A N 1
ATOM 4405 C CA . ILE A 1 553 ? 0.144 6.114 9.814 1.00 98.19 553 ILE A CA 1
ATOM 4406 C C . ILE A 1 553 ? 1.502 6.463 9.220 1.00 98.19 553 ILE A C 1
ATOM 4408 O O . ILE A 1 553 ? 1.584 7.353 8.381 1.00 98.19 553 ILE A O 1
ATOM 4412 N N . SER A 1 554 ? 2.535 5.714 9.590 1.00 97.44 554 SER A N 1
ATOM 4413 C CA . SER A 1 554 ? 3.900 5.978 9.137 1.00 97.44 554 SER A CA 1
ATOM 4414 C C . SER A 1 554 ? 4.097 5.707 7.646 1.00 97.44 554 SER A C 1
ATOM 4416 O O . SER A 1 554 ? 3.549 4.756 7.073 1.00 97.44 554 SER A O 1
ATOM 4418 N N . ALA A 1 555 ? 4.943 6.525 7.024 1.00 97.31 555 ALA A N 1
ATOM 4419 C CA . ALA A 1 555 ? 5.582 6.208 5.753 1.00 97.31 555 ALA A CA 1
ATOM 4420 C C . ALA A 1 555 ? 6.744 5.221 5.964 1.00 97.31 555 ALA A C 1
ATOM 4422 O O . ALA A 1 555 ? 7.300 5.138 7.060 1.00 97.31 555 ALA A O 1
ATOM 4423 N N . ILE A 1 556 ? 7.122 4.502 4.907 1.00 96.50 556 ILE A N 1
ATOM 4424 C CA . ILE A 1 556 ? 8.300 3.622 4.884 1.00 96.50 556 ILE A CA 1
ATOM 4425 C C . ILE A 1 556 ? 9.368 4.188 3.936 1.00 96.50 556 ILE A C 1
ATOM 4427 O O . ILE A 1 556 ? 9.023 4.895 2.985 1.00 96.50 556 ILE A O 1
ATOM 4431 N N . GLY A 1 557 ? 10.647 3.932 4.227 1.00 95.94 557 GLY A N 1
ATOM 4432 C CA . GLY A 1 557 ? 11.785 4.309 3.387 1.00 95.94 557 GLY A CA 1
ATOM 4433 C C . GLY A 1 557 ? 12.046 3.315 2.253 1.00 95.94 557 GLY A C 1
ATOM 4434 O O . GLY A 1 557 ? 11.110 2.876 1.599 1.00 95.94 557 GLY A O 1
ATOM 4435 N N . ASN A 1 558 ? 13.323 3.025 1.998 1.00 94.50 558 ASN A N 1
ATOM 4436 C CA . ASN A 1 558 ? 13.853 1.904 1.213 1.00 94.50 558 ASN A CA 1
ATOM 4437 C C . ASN A 1 558 ? 15.304 1.614 1.664 1.00 94.50 558 ASN A C 1
ATOM 4439 O O . ASN A 1 558 ? 15.801 2.260 2.588 1.00 94.50 558 ASN A O 1
ATOM 4443 N N . LYS A 1 559 ? 16.029 0.687 1.020 1.00 94.12 559 LYS A N 1
ATOM 4444 C CA . LYS A 1 559 ? 17.406 0.319 1.428 1.00 94.12 559 LYS A CA 1
ATOM 4445 C C . LYS A 1 559 ? 18.352 1.515 1.595 1.00 94.12 559 LYS A C 1
ATOM 4447 O O . LYS A 1 559 ? 19.120 1.571 2.559 1.00 94.12 559 LYS A O 1
ATOM 4452 N N . PHE A 1 560 ? 18.258 2.499 0.704 1.00 93.00 560 PHE A N 1
ATOM 4453 C CA . PHE A 1 560 ? 19.190 3.627 0.632 1.00 93.00 560 PHE A CA 1
ATOM 4454 C C . PHE A 1 560 ? 18.650 4.914 1.254 1.00 93.00 560 PHE A C 1
ATOM 4456 O O . PHE A 1 560 ? 19.428 5.744 1.720 1.00 93.00 560 PHE A O 1
ATOM 4463 N N . GLN A 1 561 ? 17.331 5.093 1.274 1.00 94.31 561 GLN A N 1
ATOM 4464 C CA . GLN A 1 561 ? 16.696 6.366 1.602 1.00 94.31 561 GLN A CA 1
ATOM 4465 C C . GLN A 1 561 ? 15.709 6.213 2.753 1.00 94.31 561 GLN A C 1
ATOM 4467 O O . GLN A 1 561 ? 14.874 5.310 2.771 1.00 94.31 561 GLN A O 1
ATOM 4472 N N . SER A 1 562 ? 15.766 7.147 3.698 1.00 95.38 562 SER A N 1
ATOM 4473 C CA . SER A 1 562 ? 14.715 7.283 4.708 1.00 95.38 562 SER A CA 1
ATOM 4474 C C . SER A 1 562 ? 13.421 7.801 4.068 1.00 95.38 562 SER A C 1
ATOM 4476 O O . SER A 1 562 ? 13.461 8.491 3.046 1.00 95.38 562 SER A O 1
ATOM 4478 N N . ALA A 1 563 ? 12.269 7.555 4.700 1.00 95.44 563 ALA A N 1
ATOM 4479 C CA . ALA A 1 563 ? 10.975 8.040 4.206 1.00 95.44 563 ALA A CA 1
ATOM 4480 C C . ALA A 1 563 ? 10.969 9.562 3.934 1.00 95.44 563 ALA A C 1
ATOM 4482 O O . ALA A 1 563 ? 10.431 10.018 2.927 1.00 95.44 563 ALA A O 1
ATOM 4483 N N . ALA A 1 564 ? 11.651 10.360 4.764 1.00 95.50 564 ALA A N 1
ATOM 4484 C CA . ALA A 1 564 ? 11.717 11.816 4.612 1.00 95.50 564 ALA A CA 1
ATOM 4485 C C . ALA A 1 564 ? 12.329 12.280 3.271 1.00 95.50 564 ALA A C 1
ATOM 4487 O O . ALA A 1 564 ? 12.054 13.394 2.823 1.00 95.50 564 ALA A O 1
ATOM 4488 N N . GLN A 1 565 ? 13.129 11.434 2.615 1.00 96.19 565 GLN A N 1
ATOM 4489 C CA . GLN A 1 565 ? 13.793 11.721 1.337 1.00 96.19 565 GLN A CA 1
ATOM 4490 C C . GLN A 1 565 ? 12.987 11.254 0.114 1.00 96.19 565 GLN A C 1
ATOM 4492 O O . GLN A 1 565 ? 13.379 11.523 -1.020 1.00 96.19 565 GLN A O 1
ATOM 4497 N N . MET A 1 566 ? 11.860 10.569 0.326 1.00 95.25 566 MET A N 1
ATOM 4498 C CA . MET A 1 566 ? 11.107 9.896 -0.736 1.00 95.25 566 MET A CA 1
ATOM 4499 C C . MET A 1 566 ? 9.944 10.717 -1.307 1.00 95.25 566 MET A C 1
ATOM 4501 O O . MET A 1 566 ? 9.159 10.199 -2.091 1.00 95.25 566 MET A O 1
ATOM 4505 N N . GLY A 1 567 ? 9.825 11.996 -0.951 1.00 95.94 567 GLY A N 1
ATOM 4506 C CA . GLY A 1 567 ? 8.849 12.910 -1.548 1.00 95.94 567 GLY A CA 1
ATOM 4507 C C . GLY A 1 567 ? 7.649 13.254 -0.655 1.00 95.94 567 GLY A C 1
ATOM 4508 O O . GLY A 1 567 ? 7.631 12.903 0.532 1.00 95.94 567 GLY A O 1
ATOM 4509 N N . PRO A 1 568 ? 6.672 14.009 -1.190 1.00 96.94 568 PRO A N 1
ATOM 4510 C CA . PRO A 1 568 ? 5.588 14.621 -0.418 1.00 96.94 568 PRO A CA 1
ATOM 4511 C C . PRO A 1 568 ? 4.705 13.654 0.385 1.00 96.94 568 PRO A C 1
ATOM 4513 O O . PRO A 1 568 ? 4.430 13.928 1.551 1.00 96.94 568 PRO A O 1
ATOM 4516 N N . GLN A 1 569 ? 4.288 12.518 -0.181 1.00 95.94 569 GLN A N 1
ATOM 4517 C CA . GLN A 1 569 ? 3.442 11.523 0.500 1.00 95.94 569 GLN A CA 1
ATOM 4518 C C . GLN A 1 569 ? 4.168 10.810 1.643 1.00 95.94 569 GLN A C 1
ATOM 4520 O O . GLN A 1 569 ? 3.528 10.177 2.482 1.00 95.94 569 GLN A O 1
ATOM 4525 N N . SER A 1 570 ? 5.496 10.911 1.686 1.00 96.88 570 SER A N 1
ATOM 4526 C CA . SER A 1 570 ? 6.338 10.267 2.695 1.00 96.88 570 SER A CA 1
ATOM 4527 C C . SER A 1 570 ? 6.645 11.169 3.895 1.00 96.88 570 SER A C 1
ATOM 4529 O O . SER A 1 570 ? 7.297 10.732 4.841 1.00 96.88 570 SER A O 1
ATOM 4531 N N . GLN A 1 571 ? 6.204 12.431 3.866 1.00 97.38 571 GLN A N 1
ATOM 4532 C CA . GLN A 1 571 ? 6.443 13.376 4.955 1.00 97.38 571 GLN A CA 1
ATOM 4533 C C . GLN A 1 571 ? 5.566 13.062 6.165 1.00 97.38 571 GLN A C 1
ATOM 4535 O O . GLN A 1 571 ? 4.434 12.606 6.020 1.00 97.38 571 GLN A O 1
ATOM 4540 N N . LYS A 1 572 ? 6.070 13.366 7.363 1.00 97.44 572 LYS A N 1
ATOM 4541 C CA . LYS A 1 572 ? 5.297 13.240 8.602 1.00 97.44 572 LYS A CA 1
ATOM 4542 C C . LYS A 1 572 ? 3.989 14.029 8.526 1.00 97.44 572 LYS A C 1
ATOM 4544 O O . LYS A 1 572 ? 3.919 15.099 7.914 1.00 97.44 572 LYS A O 1
ATOM 4549 N N . THR A 1 573 ? 2.960 13.511 9.185 1.00 96.31 573 THR A N 1
ATOM 4550 C CA . THR A 1 573 ? 1.667 14.183 9.279 1.00 96.31 573 THR A CA 1
ATOM 4551 C C . THR A 1 573 ? 1.779 15.397 10.194 1.00 96.31 573 THR A C 1
ATOM 4553 O O . THR A 1 573 ? 2.209 15.282 11.340 1.00 96.31 573 THR A O 1
ATOM 4556 N N . LYS A 1 574 ? 1.354 16.562 9.697 1.00 96.44 574 LYS A N 1
ATOM 4557 C CA . LYS A 1 574 ? 1.357 17.814 10.459 1.00 96.44 574 LYS A CA 1
ATOM 4558 C C . LYS A 1 574 ? 0.050 17.980 11.221 1.00 96.44 574 LYS A C 1
ATOM 4560 O O . LYS A 1 574 ? -1.003 18.120 10.601 1.00 96.44 574 LYS A O 1
ATOM 4565 N N . ALA A 1 575 ? 0.121 18.019 12.545 1.00 96.06 575 ALA A N 1
ATOM 4566 C CA . ALA A 1 575 ? -0.996 18.398 13.399 1.00 96.06 575 ALA A CA 1
ATOM 4567 C C . ALA A 1 575 ? -0.838 19.860 13.840 1.00 96.06 575 ALA A C 1
ATOM 4569 O O . ALA A 1 575 ? 0.236 20.290 14.262 1.00 96.06 575 ALA A O 1
ATOM 4570 N N . ASN A 1 576 ? -1.908 20.642 13.728 1.00 95.19 576 ASN A N 1
ATOM 4571 C CA . ASN A 1 576 ? -1.920 22.088 13.977 1.00 95.19 576 ASN A CA 1
ATOM 4572 C C . ASN A 1 576 ? -2.562 22.473 15.321 1.00 95.19 576 ASN A C 1
ATOM 4574 O O . ASN A 1 576 ? -2.803 23.653 15.552 1.00 95.19 576 ASN A O 1
ATOM 4578 N N . GLY A 1 577 ? -2.845 21.502 16.192 1.00 94.62 577 GLY A N 1
ATOM 4579 C CA . GLY A 1 577 ? -3.554 21.714 17.455 1.00 94.62 577 GLY A CA 1
ATOM 4580 C C . GLY A 1 577 ? -5.079 21.635 17.352 1.00 94.62 577 GLY A C 1
ATOM 4581 O O . GLY A 1 577 ? -5.741 21.665 18.389 1.00 94.62 577 GLY A O 1
ATOM 4582 N N . GLU A 1 578 ? -5.648 21.489 16.150 1.00 96.38 578 GLU A N 1
ATOM 4583 C CA . GLU A 1 578 ? -7.100 21.386 15.990 1.00 96.38 578 GLU A CA 1
ATOM 4584 C C . GLU A 1 578 ? -7.647 20.073 16.575 1.00 96.38 578 GLU A C 1
ATOM 4586 O O . GLU A 1 578 ? -7.039 19.010 16.388 1.00 96.38 578 GLU A O 1
ATOM 4591 N N . PRO A 1 579 ? -8.800 20.110 17.271 1.00 96.81 579 PRO A N 1
ATOM 4592 C CA . PRO A 1 579 ? -9.421 18.908 17.802 1.00 96.81 579 PRO A CA 1
ATOM 4593 C C . PRO A 1 579 ? -9.868 17.946 16.696 1.00 96.81 579 PRO A C 1
ATOM 4595 O O . PRO A 1 579 ? -10.647 18.300 15.811 1.00 96.81 579 PRO A O 1
ATOM 4598 N N . VAL A 1 580 ? -9.455 16.687 16.807 1.00 97.00 580 VAL A N 1
ATOM 4599 C CA . VAL A 1 580 ? -9.949 15.572 15.995 1.00 97.00 580 VAL A CA 1
ATOM 4600 C C . VAL A 1 580 ? -10.851 14.714 16.863 1.00 97.00 580 VAL A C 1
ATOM 4602 O O . VAL A 1 580 ? -10.457 14.305 17.952 1.00 97.00 580 VAL A O 1
ATOM 4605 N N . SER A 1 581 ? -12.066 14.442 16.390 1.00 97.69 581 SER A N 1
ATOM 4606 C CA . SER A 1 581 ? -13.023 13.580 17.090 1.00 97.69 581 SER A CA 1
ATOM 4607 C C . SER A 1 581 ? -13.291 12.305 16.309 1.00 97.69 581 SER A C 1
ATOM 4609 O O . SER A 1 581 ? -13.271 12.325 15.079 1.00 97.69 581 SER A O 1
ATOM 4611 N N . GLY A 1 582 ? -13.578 11.224 17.026 1.00 97.69 582 GLY A N 1
ATOM 4612 C CA . GLY A 1 582 ? -13.983 9.960 16.431 1.00 97.69 582 GLY A CA 1
ATOM 4613 C C . GLY A 1 582 ? -14.951 9.172 17.301 1.00 97.69 582 GLY A C 1
ATOM 4614 O O . GLY A 1 582 ? -15.224 9.511 18.458 1.00 97.69 582 GLY A O 1
ATOM 4615 N N . THR A 1 583 ? -15.525 8.124 16.717 1.00 98.25 583 THR A N 1
ATOM 4616 C CA . THR A 1 583 ? -16.497 7.250 17.384 1.00 98.25 583 THR A CA 1
ATOM 4617 C C . THR A 1 583 ? -16.251 5.790 17.034 1.00 98.25 583 THR A C 1
ATOM 4619 O O . THR A 1 583 ? -16.298 5.393 15.868 1.00 98.25 583 THR A O 1
ATOM 4622 N N . LEU A 1 584 ? -16.088 4.968 18.073 1.00 98.56 584 LEU A N 1
ATOM 4623 C CA . LEU A 1 584 ? -16.000 3.516 17.982 1.00 98.56 584 LEU A CA 1
ATOM 4624 C C . LEU A 1 584 ? -17.181 2.847 18.691 1.00 98.56 584 LEU A C 1
ATOM 4626 O O . LEU A 1 584 ? -17.626 3.275 19.754 1.00 98.56 584 LEU A O 1
ATOM 4630 N N . TRP A 1 585 ? -17.661 1.743 18.128 1.00 98.06 585 TRP A N 1
ATOM 4631 C CA . TRP A 1 585 ? -18.686 0.897 18.731 1.00 98.06 585 TRP A CA 1
ATOM 4632 C C . TRP A 1 585 ? -18.152 -0.511 18.938 1.00 98.06 585 TRP A C 1
ATOM 4634 O O . TRP A 1 585 ? -17.859 -1.211 17.967 1.00 98.06 585 TRP A O 1
ATOM 4644 N N . PHE A 1 586 ? -18.099 -0.952 20.190 1.00 97.31 586 PHE A N 1
ATOM 4645 C CA . PHE A 1 586 ? -17.607 -2.273 20.557 1.00 97.31 586 PHE A CA 1
ATOM 4646 C C . PHE A 1 586 ? -18.757 -3.272 20.725 1.00 97.31 586 PHE A C 1
ATOM 4648 O O . PHE A 1 586 ? -19.701 -3.065 21.493 1.00 97.31 586 PHE A O 1
ATOM 4655 N N . ASP A 1 587 ? -18.664 -4.379 19.993 1.00 95.12 587 ASP A N 1
ATOM 4656 C CA . ASP A 1 587 ? -19.567 -5.525 20.023 1.00 95.12 587 ASP A CA 1
ATOM 4657 C C . ASP A 1 587 ? -18.862 -6.709 20.695 1.00 95.12 587 ASP A C 1
ATOM 4659 O O . ASP A 1 587 ? -18.075 -7.422 20.063 1.00 95.12 587 ASP A O 1
ATOM 4663 N N . PHE A 1 588 ? -19.124 -6.883 21.991 1.00 92.56 588 PHE A N 1
ATOM 4664 C CA . PHE A 1 588 ? -18.594 -7.982 22.810 1.00 92.56 588 PHE A CA 1
ATOM 4665 C C . PHE A 1 588 ? -19.597 -9.140 22.996 1.00 92.56 588 PHE A C 1
ATOM 4667 O O . PHE A 1 588 ? -19.263 -10.136 23.651 1.00 92.56 588 PHE A O 1
ATOM 4674 N N . GLN A 1 589 ? -20.818 -9.000 22.454 1.00 79.81 589 GLN A N 1
ATOM 4675 C CA . GLN A 1 589 ? -21.943 -9.922 22.669 1.00 79.81 589 GLN A CA 1
ATOM 4676 C C . GLN A 1 589 ? -21.679 -11.310 22.075 1.00 79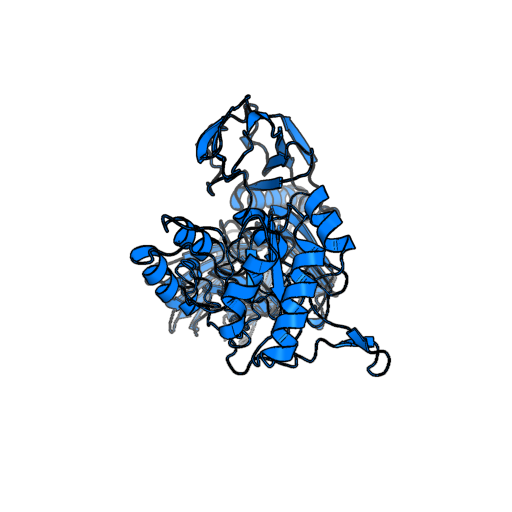.81 589 GLN A C 1
ATOM 4678 O O . GLN A 1 589 ? -21.342 -11.406 20.874 1.00 79.81 589 GLN A O 1
#

Secondary structure (DSSP, 8-state):
--EEE-TTS---HHHHHHHHHHT-EEEEEES-SSSPPPHHHHHHHHHHHHHHHTT-TTEEEEEE-STT---GGGTTTHHHH-TT-PPEE-TTSEETTEE--SS--HHHHHHHHHH--SEE--SSBS--GGGSSTTTTHHHHHHHHTTSTTB----BS-SB---EEEGGGTTEEE-TTTTS---SB-TT--B-HHHHHHHHHT-SEE-------TT--SEEEEEE--SS--GGGSEEEEEEEEPPPTTSS--PPEEEEEE-PPP----TT-EEEEE----TTGGGSSEEEEEEE-TTS-EEEEEEEE-S-HHHHHHHHHHHHHHHHTTS--PPPEEEE-SSEEEEEETTEEEEEETTT--EEEEEETTEEE--EEEEEEETS-EEEEEEEEEEETTEEEEEEEEEESEEEEEEEEEETTSPEEEEEEEEEEEEES-EEEEEE--GGGEEEEEEEEEESS-BBTTB-TT-EEEEEEEE-----TTT---SSPSSEEESS-SEEEEEESS--EEEEE--TT-EEEESPPPPPTT--TT-TT-----SSSEEEEEE------SS--GGGS-GGGSPEEEES--EEEEEEEE--

Foldseek 3Di:
DQEDEPVAAADDLVVLVVCLVVRHAYAGHHHFELAEDDPVVLLVSLQVRCQSRLPRPSYQEYEQGEHNHHDPSCLCSNVVRRVVCHHYDHQLDDPDQEDQREADFPVRLLVCQVDPDGQYEHQEYFFCFLDLTQLFLCLVSVVSLVSRPNYDYYQYFDAEFPFDQDVVVVGWTPSVFRNRLGHCAYPVRQGALSNLSCLQSPQQWHWDDDADEPPDPQKTKIWRQDPFDWCLLKWKKKWFWAADAPPDPDFDIDTPDMDGWDRDTDGHGDIDMTRRPDDPCSLVGQKMKMWMAHNVRHTSDIAMHGSDFLQNSQVVVFVVLLVVLVVDPFDAWDWDDDPFWIWIAGPQKIWIAGQQQRWTQWIDHPQFIFGKIDDFDKFFDDWGWPDWDWDDDPQKIWTWTWIDDQKTKIWIWIGHYSGFIKIKMKMFHADFGQWTFTFIAGDPQFFFWKWFFAWDDAAAALSRPGSTYGTIDIDTDDLDRRSTHSPPRHRFHKTWQTQKMWTDGNTAIKMKGWSDGTWMKGAAQRDDGPSADPVCQSPWDDGPHRITTTPHHHRGGHNPGHLCRSDDSRTTDGGHGDMDMIMMTMGRD